Protein AF-A0A941NUE2-F1 (afdb_monomer_lite)

Radius of gyration: 28.09 Å; chains: 1; bounding box: 66×78×72 Å

Foldseek 3Di:
DDDLAPPDPVVLVLADDDPQAGAQQPFAWDDDDPFWTWTWDPDVVIKIKTWGDCVQHQDPVSVVVVVVVVVVLVVLVCVLQNPVQEWRKDWDWGWHDHVSPDTDTTIIIMTGDDCQVVAPFKWALAFAQLLQQLVLLVVCVVLLLVLQCAQFAPDPDADDPVSLCSSGVVCPVVLVCCVPPVLSLVQLVSVLVSLLVSCVVPQDDWHRHDGQQKMWGDDPNGIHIHHYRGDDDDGNVVLQVLLVVCLVPVCSCVPDPVSVVSLRGVSRSSSSSRSSCSSSVHHRSDHPRHHDSSSSVRSSCSSVVDQLLSSLLSCLVVLVLVSNVVSVVVCLVPDPDLPLVSLLSNLVSVLVNCLVVLPDDLVSLLVSLVSLLPVPRDDDLVCLVVSLVSLLSSVVSSVVVHDDDPVSVVSSVVSNVVSPNDPVPPPPVSVVVVVVSVVSDDDDDDDDDDDDDDDDDDDDDPDDPDDDDDDDDDDDDDDDDDDDD

Structure (mmCIF, N/CA/C/O backbone):
data_AF-A0A941NUE2-F1
#
_entry.id   AF-A0A941NUE2-F1
#
loop_
_atom_site.group_PDB
_atom_site.id
_atom_site.type_symbol
_atom_site.label_atom_id
_atom_site.label_alt_id
_atom_site.label_comp_id
_atom_site.label_asym_id
_atom_site.label_entity_id
_atom_site.label_seq_id
_atom_site.pdbx_PDB_ins_code
_atom_site.Cartn_x
_atom_site.Cartn_y
_atom_site.Cartn_z
_atom_site.occupancy
_atom_site.B_iso_or_equiv
_atom_site.auth_seq_id
_atom_site.auth_comp_id
_atom_site.auth_asym_id
_atom_site.auth_atom_id
_atom_site.pdbx_PDB_model_num
ATOM 1 N N . MET A 1 1 ? 5.881 10.421 31.418 1.00 35.59 1 MET A N 1
ATOM 2 C CA . MET A 1 1 ? 6.259 11.030 30.126 1.00 35.59 1 MET A CA 1
ATOM 3 C C . MET A 1 1 ? 7.684 10.603 29.822 1.00 35.59 1 MET A C 1
ATOM 5 O O . MET A 1 1 ? 8.606 11.148 30.416 1.00 35.59 1 MET A O 1
ATOM 9 N N . LEU A 1 2 ? 7.869 9.557 29.016 1.00 34.62 2 LEU A N 1
ATOM 10 C CA . LEU A 1 2 ? 9.204 9.147 28.581 1.00 34.62 2 LEU A CA 1
ATOM 11 C C . LEU A 1 2 ? 9.687 10.124 27.504 1.00 34.62 2 LEU A C 1
ATOM 13 O O . LEU A 1 2 ? 8.957 10.441 26.571 1.00 34.62 2 LEU A O 1
ATOM 17 N N . ASN A 1 3 ? 10.906 10.630 27.674 1.00 37.75 3 ASN A N 1
ATOM 18 C CA . ASN A 1 3 ? 11.574 11.498 26.712 1.00 37.75 3 ASN A CA 1
ATOM 19 C C . ASN A 1 3 ? 11.907 10.641 25.467 1.00 37.75 3 ASN A C 1
ATOM 21 O O . ASN A 1 3 ? 12.662 9.676 25.616 1.00 37.75 3 ASN A O 1
ATOM 25 N N . PRO A 1 4 ? 11.383 10.929 24.259 1.00 42.62 4 PRO A N 1
ATOM 26 C CA . PRO A 1 4 ? 11.563 10.086 23.063 1.00 42.62 4 PRO A CA 1
ATOM 27 C C . PRO A 1 4 ? 13.004 10.074 22.501 1.00 42.62 4 PRO A C 1
ATOM 29 O O . PRO A 1 4 ? 13.254 9.608 21.393 1.00 42.62 4 PRO A O 1
ATOM 32 N N . THR A 1 5 ? 13.979 10.575 23.258 1.00 44.88 5 THR A N 1
ATOM 33 C CA . THR A 1 5 ? 15.344 10.876 22.818 1.00 44.88 5 THR A CA 1
ATOM 34 C C . THR A 1 5 ? 16.387 9.784 23.085 1.00 44.88 5 THR A C 1
ATOM 36 O O . THR A 1 5 ? 17.513 9.935 22.621 1.00 44.88 5 THR A O 1
ATOM 39 N N . PHE A 1 6 ? 16.067 8.675 23.766 1.00 43.78 6 PHE A N 1
ATOM 40 C CA . PHE A 1 6 ? 17.102 7.739 24.263 1.00 43.78 6 PHE A CA 1
ATOM 41 C C . PHE A 1 6 ? 17.273 6.393 23.532 1.00 43.78 6 PHE A C 1
ATOM 43 O O . PHE A 1 6 ? 18.125 5.604 23.926 1.00 43.78 6 PHE A O 1
ATOM 50 N N . LEU A 1 7 ? 16.563 6.137 22.432 1.00 52.47 7 LEU A N 1
ATOM 51 C CA . LEU A 1 7 ? 16.761 4.940 21.590 1.00 52.47 7 LEU A CA 1
ATOM 52 C C . LEU A 1 7 ? 17.632 5.067 20.306 1.00 52.47 7 LEU A C 1
ATOM 54 O O . LEU A 1 7 ? 17.908 4.020 19.719 1.00 52.47 7 LEU A O 1
ATOM 58 N N . PRO A 1 8 ? 18.148 6.240 19.857 1.00 62.34 8 PRO A N 1
ATOM 59 C CA . PRO A 1 8 ? 18.905 6.295 18.596 1.00 62.34 8 PRO A CA 1
ATOM 60 C C . PRO A 1 8 ? 20.270 5.586 18.620 1.00 62.34 8 PRO A C 1
ATOM 62 O O . PRO A 1 8 ? 20.649 4.955 17.639 1.00 62.34 8 PRO A O 1
ATOM 65 N N . LEU A 1 9 ? 21.039 5.692 19.711 1.00 65.06 9 LEU A N 1
ATOM 66 C CA . LEU A 1 9 ? 22.467 5.332 19.695 1.00 65.06 9 LEU A CA 1
ATOM 67 C C . LEU A 1 9 ? 22.719 3.825 19.555 1.00 65.06 9 LEU A C 1
ATOM 69 O O . LEU A 1 9 ? 23.600 3.433 18.793 1.00 65.06 9 LEU A O 1
ATOM 73 N N . GLU A 1 10 ? 21.950 2.980 20.243 1.00 77.81 10 GLU A N 1
ATOM 74 C CA . GLU A 1 10 ? 22.147 1.523 20.175 1.00 77.81 10 GLU A CA 1
ATOM 75 C C . GLU A 1 10 ? 21.705 0.930 18.832 1.00 77.81 10 GLU A C 1
ATOM 77 O O . GLU A 1 10 ? 22.320 -0.023 18.356 1.00 77.81 10 GLU A O 1
ATOM 82 N N . LEU A 1 11 ? 20.696 1.516 18.178 1.00 82.75 11 LEU A N 1
ATOM 83 C CA . LEU A 1 11 ? 20.297 1.113 16.826 1.00 82.75 11 LEU A CA 1
ATOM 84 C C . LEU A 1 11 ? 21.308 1.591 15.778 1.00 82.75 11 LEU A C 1
ATOM 86 O O . LEU A 1 11 ? 21.649 0.837 14.872 1.00 82.75 11 LEU A O 1
ATOM 90 N N . ILE A 1 12 ? 21.847 2.809 15.918 1.00 84.19 12 ILE A N 1
ATOM 91 C CA . ILE A 1 12 ? 22.878 3.329 15.004 1.00 84.19 12 ILE A CA 1
ATOM 92 C C . ILE A 1 12 ? 24.138 2.458 15.035 1.00 84.19 12 ILE A C 1
ATOM 94 O O . ILE A 1 12 ? 24.712 2.191 13.983 1.00 84.19 12 ILE A O 1
ATOM 98 N N . LYS A 1 13 ? 24.547 1.958 16.209 1.00 85.19 13 LYS A N 1
ATOM 99 C CA . LYS A 1 13 ? 25.702 1.047 16.340 1.00 85.19 13 LYS A CA 1
ATOM 100 C C . LYS A 1 13 ? 25.547 -0.262 15.558 1.00 85.19 13 LYS A C 1
ATOM 102 O O . LYS A 1 13 ? 26.549 -0.896 15.251 1.00 85.19 13 LYS A O 1
ATOM 107 N N . GLN A 1 14 ? 24.316 -0.667 15.248 1.00 87.25 14 GLN A N 1
ATOM 108 C CA . GLN A 1 14 ? 24.020 -1.883 14.486 1.00 87.25 14 GLN A CA 1
ATOM 109 C C . GLN A 1 14 ? 24.028 -1.653 12.966 1.00 87.25 14 GLN A C 1
ATOM 111 O O . GLN A 1 14 ? 23.898 -2.612 12.201 1.00 87.25 14 GLN A O 1
ATOM 116 N N . LEU A 1 15 ? 24.155 -0.401 12.514 1.00 89.94 15 LEU A N 1
ATOM 117 C CA . LEU A 1 15 ? 24.161 -0.049 11.099 1.00 89.94 15 LEU A CA 1
ATOM 118 C C . LEU A 1 15 ? 25.554 -0.213 10.478 1.00 89.94 15 LEU A C 1
ATOM 120 O O . LEU A 1 15 ? 26.565 -0.011 11.152 1.00 89.94 15 LEU A O 1
ATOM 124 N N . PRO A 1 16 ? 25.635 -0.535 9.176 1.00 90.50 16 PRO A N 1
ATOM 125 C CA . PRO A 1 16 ? 26.904 -0.576 8.469 1.00 90.50 16 PRO A CA 1
ATOM 126 C C . PRO A 1 16 ? 27.456 0.847 8.326 1.00 90.50 16 PRO A C 1
ATOM 128 O O . PRO A 1 16 ? 27.002 1.616 7.480 1.00 90.50 16 PRO A O 1
ATOM 131 N N . LEU A 1 17 ? 28.438 1.201 9.156 1.00 91.44 17 LEU A N 1
ATOM 132 C CA . LEU A 1 17 ? 29.090 2.507 9.105 1.00 91.44 17 LEU A CA 1
ATOM 133 C C . LEU A 1 17 ? 30.371 2.454 8.261 1.00 91.44 17 LEU A C 1
ATOM 135 O O . LEU A 1 17 ? 31.221 1.586 8.452 1.00 91.44 17 LEU A O 1
ATOM 139 N N . VAL A 1 18 ? 30.539 3.422 7.362 1.00 89.06 18 VAL A N 1
ATOM 140 C CA . VAL A 1 18 ? 31.784 3.682 6.626 1.00 89.06 18 VAL A CA 1
ATOM 141 C C . VAL A 1 18 ? 32.160 5.139 6.865 1.00 89.06 18 VAL A C 1
ATOM 143 O O . VAL A 1 18 ? 31.372 6.040 6.590 1.00 89.06 18 VAL A O 1
ATOM 146 N N . ASN A 1 19 ? 33.345 5.382 7.435 1.00 87.94 19 ASN A N 1
ATOM 147 C CA . ASN A 1 19 ? 33.814 6.727 7.805 1.00 87.94 19 ASN A CA 1
ATOM 148 C C . ASN A 1 19 ? 32.818 7.514 8.689 1.00 87.94 19 ASN A C 1
ATOM 150 O O . ASN A 1 19 ? 32.693 8.733 8.577 1.00 87.94 19 ASN A O 1
ATOM 154 N N . GLY A 1 20 ? 32.080 6.812 9.557 1.00 87.31 20 GLY A N 1
ATOM 155 C CA . GLY A 1 20 ? 31.075 7.408 10.445 1.00 87.31 20 GLY A CA 1
ATOM 156 C C . GLY A 1 20 ? 29.746 7.784 9.776 1.00 87.31 20 GLY A C 1
ATOM 157 O O . GLY A 1 20 ? 28.904 8.391 10.433 1.00 87.31 20 GLY A O 1
ATOM 158 N N . ALA A 1 21 ? 29.543 7.435 8.501 1.00 90.94 21 ALA A N 1
ATOM 159 C CA . ALA A 1 21 ? 28.266 7.554 7.799 1.00 90.94 21 ALA A CA 1
ATOM 160 C C . ALA A 1 21 ? 27.599 6.182 7.636 1.00 90.94 21 ALA A C 1
ATOM 162 O O . ALA A 1 21 ? 28.289 5.187 7.424 1.00 90.94 21 ALA A O 1
ATOM 163 N N . ILE A 1 22 ? 26.266 6.130 7.679 1.00 91.75 22 ILE A N 1
ATOM 164 C CA . ILE A 1 22 ? 25.500 4.930 7.325 1.00 91.75 22 ILE A CA 1
ATOM 165 C C . ILE A 1 22 ? 25.687 4.662 5.829 1.00 91.75 22 ILE A C 1
ATOM 167 O O . ILE A 1 22 ? 25.386 5.517 4.993 1.00 91.75 22 ILE A O 1
ATOM 171 N N . ASP A 1 23 ? 26.171 3.476 5.485 1.00 91.12 23 ASP A N 1
ATOM 172 C CA . ASP A 1 23 ? 26.327 3.026 4.106 1.00 91.12 23 ASP A CA 1
ATOM 173 C C . ASP A 1 23 ? 25.047 2.327 3.634 1.00 91.12 23 ASP A C 1
ATOM 175 O O . ASP A 1 23 ? 24.825 1.140 3.879 1.00 91.12 23 ASP A O 1
ATOM 179 N N . LEU A 1 24 ? 24.187 3.089 2.955 1.00 90.06 24 LEU A N 1
ATOM 180 C CA . LEU A 1 24 ? 22.873 2.643 2.490 1.00 90.06 24 LEU A CA 1
ATOM 181 C C . LEU A 1 24 ? 22.968 1.525 1.442 1.00 90.06 24 LEU A C 1
ATOM 183 O O . LEU A 1 24 ? 22.028 0.750 1.299 1.00 90.06 24 LEU A O 1
ATOM 187 N N . SER A 1 25 ? 24.109 1.396 0.753 1.00 85.12 25 SER A N 1
ATOM 188 C CA . SER A 1 25 ? 24.343 0.332 -0.238 1.00 85.12 25 SER A CA 1
ATOM 189 C C . SER A 1 25 ? 24.414 -1.072 0.370 1.00 85.12 25 SER A C 1
ATOM 191 O O . SER A 1 25 ? 24.265 -2.066 -0.337 1.00 85.12 25 SER A O 1
ATOM 193 N N . LYS A 1 26 ? 24.641 -1.154 1.685 1.00 87.94 26 LYS A N 1
ATOM 194 C CA . LYS A 1 26 ? 24.738 -2.407 2.443 1.00 87.94 26 LYS A CA 1
ATOM 195 C C . LYS A 1 26 ? 23.427 -2.802 3.117 1.00 87.94 26 LYS A C 1
ATOM 197 O O . LYS A 1 26 ? 23.386 -3.815 3.810 1.00 87.94 26 LYS A O 1
ATOM 202 N N . LEU A 1 27 ? 22.380 -1.997 2.962 1.00 88.88 27 LEU A N 1
ATOM 203 C CA . LEU A 1 27 ? 21.058 -2.272 3.509 1.00 88.88 27 LEU A CA 1
ATOM 204 C C . LEU A 1 27 ? 20.132 -2.797 2.414 1.00 88.88 27 LEU A C 1
ATOM 206 O O . LEU A 1 27 ? 20.310 -2.481 1.241 1.00 88.88 27 LEU A O 1
ATOM 210 N N . MET A 1 28 ? 19.115 -3.569 2.797 1.00 84.62 28 MET A N 1
ATOM 211 C CA . MET A 1 28 ? 18.115 -4.048 1.847 1.00 84.62 28 MET A CA 1
ATOM 212 C C . MET A 1 28 ? 17.142 -2.906 1.524 1.00 84.62 28 MET A C 1
ATOM 214 O O . MET A 1 28 ? 16.400 -2.489 2.419 1.00 84.62 28 MET A O 1
ATOM 218 N N . PRO A 1 29 ? 17.103 -2.378 0.290 1.00 81.50 29 PRO A N 1
ATOM 219 C CA . PRO A 1 29 ? 16.127 -1.360 -0.061 1.00 81.50 29 PRO A CA 1
ATOM 220 C C . PRO A 1 29 ? 14.721 -1.970 -0.061 1.00 81.50 29 PRO A C 1
ATOM 222 O O . PRO A 1 29 ? 14.491 -3.059 -0.584 1.00 81.50 29 PRO A O 1
ATOM 225 N N . LEU A 1 30 ? 13.767 -1.252 0.522 1.00 77.06 30 LEU A N 1
ATOM 226 C CA . LEU A 1 30 ? 12.339 -1.508 0.362 1.00 77.06 30 LEU A CA 1
ATOM 227 C C . LEU A 1 30 ? 11.750 -0.473 -0.598 1.00 77.06 30 LEU A C 1
ATOM 229 O O . LEU A 1 30 ? 12.357 0.566 -0.871 1.00 77.06 30 LEU A O 1
ATOM 233 N N . GLN A 1 31 ? 10.540 -0.728 -1.100 1.00 64.19 31 GLN A N 1
ATOM 234 C CA . GLN A 1 31 ? 9.830 0.251 -1.917 1.00 64.19 31 GLN A CA 1
ATOM 235 C C . GLN A 1 31 ? 9.613 1.538 -1.101 1.00 64.19 31 GLN A C 1
ATOM 237 O O . GLN A 1 31 ? 8.831 1.579 -0.151 1.00 64.19 31 GLN A O 1
ATOM 242 N N . GLY A 1 32 ? 10.367 2.585 -1.439 1.00 59.41 32 GLY A N 1
ATOM 243 C CA . GLY A 1 32 ? 10.272 3.893 -0.797 1.00 59.41 32 GLY A CA 1
ATOM 244 C C . GLY A 1 32 ? 9.057 4.684 -1.283 1.00 59.41 32 GLY A C 1
ATOM 245 O O . GLY A 1 32 ? 8.597 4.514 -2.411 1.00 59.41 32 GLY A O 1
ATOM 246 N N . GLY A 1 33 ? 8.555 5.582 -0.435 1.00 63.81 33 GLY A N 1
ATOM 247 C CA . GLY A 1 33 ? 7.505 6.534 -0.805 1.00 63.81 33 GLY A CA 1
ATOM 248 C C . GLY A 1 33 ? 8.067 7.828 -1.404 1.00 63.81 33 GLY A C 1
ATOM 249 O O . GLY A 1 33 ? 9.279 8.010 -1.522 1.00 63.81 33 GLY A O 1
ATOM 250 N N . GLY A 1 34 ? 7.186 8.783 -1.715 1.00 65.19 34 GLY A N 1
ATOM 251 C CA . GLY A 1 34 ? 7.588 10.109 -2.213 1.00 65.19 34 GLY A CA 1
ATOM 252 C C . GLY A 1 34 ? 8.450 10.918 -1.232 1.00 65.19 34 GLY A C 1
ATOM 253 O O . GLY A 1 34 ? 9.195 11.797 -1.654 1.00 65.19 34 GLY A O 1
ATOM 254 N N . THR A 1 35 ? 8.396 10.593 0.064 1.00 72.56 35 THR A N 1
ATOM 255 C CA . THR A 1 35 ? 9.023 11.368 1.147 1.00 72.56 35 THR A CA 1
ATOM 256 C C . THR A 1 35 ? 10.274 10.724 1.752 1.00 72.56 35 THR A C 1
ATOM 258 O O . THR A 1 35 ? 11.095 11.424 2.342 1.00 72.56 35 THR A O 1
ATOM 261 N N . HIS A 1 36 ? 10.454 9.409 1.599 1.00 84.06 36 HIS A N 1
ATOM 262 C CA . HIS A 1 36 ? 11.543 8.668 2.241 1.00 84.06 36 HIS A CA 1
ATOM 263 C C . HIS A 1 36 ? 12.109 7.591 1.318 1.00 84.06 36 HIS A C 1
ATOM 265 O O . HIS A 1 36 ? 11.370 6.938 0.580 1.00 84.06 36 HIS A O 1
ATOM 271 N N . GLU A 1 37 ? 13.412 7.357 1.424 1.00 84.88 37 GLU A N 1
ATOM 272 C CA . GLU A 1 37 ? 14.016 6.078 1.051 1.00 84.88 37 GLU A CA 1
ATOM 273 C C . GLU A 1 37 ? 13.924 5.147 2.261 1.00 84.88 37 GLU A C 1
ATOM 275 O O . GLU A 1 37 ? 14.244 5.559 3.378 1.00 84.88 37 GLU A O 1
ATOM 280 N N . ILE A 1 38 ? 13.436 3.924 2.066 1.00 87.00 38 ILE A N 1
ATOM 281 C CA . ILE A 1 38 ? 13.198 2.976 3.157 1.00 87.00 38 ILE A CA 1
ATOM 282 C C . ILE A 1 38 ? 14.126 1.791 2.956 1.00 87.00 38 ILE A C 1
ATOM 284 O O . ILE A 1 38 ? 14.147 1.193 1.886 1.00 87.00 38 ILE A O 1
ATOM 288 N N . TYR A 1 39 ? 14.855 1.444 4.004 1.00 88.56 39 TYR A N 1
ATOM 289 C CA . TYR A 1 39 ? 15.762 0.316 4.030 1.00 88.56 39 TYR A CA 1
ATOM 290 C C . TYR A 1 39 ? 15.410 -0.583 5.207 1.00 88.56 39 TYR A C 1
ATOM 292 O O . TYR A 1 39 ? 15.065 -0.105 6.291 1.00 88.56 39 TYR A O 1
ATOM 300 N N . ARG A 1 40 ? 15.510 -1.890 4.996 1.00 85.94 40 ARG A N 1
ATOM 301 C CA . ARG A 1 40 ? 15.400 -2.896 6.041 1.00 85.94 40 ARG A CA 1
ATOM 302 C C . ARG A 1 40 ? 16.790 -3.329 6.477 1.00 85.94 40 ARG A C 1
ATOM 304 O O . ARG A 1 40 ? 17.667 -3.587 5.652 1.00 85.94 40 ARG A O 1
ATOM 311 N N . VAL A 1 41 ? 16.968 -3.415 7.789 1.00 87.19 41 VAL A N 1
ATOM 312 C CA . VAL A 1 41 ? 18.162 -3.974 8.413 1.00 87.19 41 VAL A CA 1
ATOM 313 C C . VAL A 1 41 ? 17.806 -5.355 8.942 1.00 87.19 41 VAL A C 1
ATOM 315 O O . VAL A 1 41 ? 16.932 -5.492 9.802 1.00 87.19 41 VAL A O 1
ATOM 318 N N . GLU A 1 42 ? 18.459 -6.382 8.403 1.00 80.00 42 GLU A N 1
ATOM 319 C CA . GLU A 1 42 ? 18.260 -7.776 8.808 1.00 80.00 42 GLU A CA 1
ATOM 320 C C . GLU A 1 42 ? 19.032 -8.068 10.106 1.00 80.00 42 GLU A C 1
ATOM 322 O O . GLU A 1 42 ? 20.087 -8.698 10.102 1.00 80.00 42 GLU A O 1
ATOM 327 N N . HIS A 1 43 ? 18.502 -7.571 11.224 1.00 76.56 43 HIS A N 1
ATOM 328 C CA . HIS A 1 43 ? 18.883 -7.960 12.588 1.00 76.56 43 HIS A CA 1
ATOM 329 C C . HIS A 1 43 ? 17.757 -8.765 13.249 1.00 76.56 43 HIS A C 1
ATOM 331 O O . HIS A 1 43 ? 16.698 -8.979 12.657 1.00 76.56 43 HIS A O 1
ATOM 337 N N . THR A 1 44 ? 17.979 -9.244 14.475 1.00 72.75 44 THR A N 1
ATOM 338 C CA . THR A 1 44 ? 16.939 -9.904 15.281 1.00 72.75 44 THR A CA 1
ATOM 339 C C . THR A 1 44 ? 16.697 -9.116 16.577 1.00 72.75 44 THR A C 1
ATOM 341 O O . THR A 1 44 ? 17.533 -9.193 17.477 1.00 72.75 44 THR A O 1
ATOM 344 N N . PRO A 1 45 ? 15.574 -8.382 16.703 1.00 74.00 45 PRO A N 1
ATOM 345 C CA . PRO A 1 45 ? 14.546 -8.169 15.683 1.00 74.00 45 PRO A CA 1
ATOM 346 C C . PRO A 1 45 ? 15.012 -7.200 14.573 1.00 74.00 45 PRO A C 1
ATOM 348 O O . PRO A 1 45 ? 15.935 -6.410 14.787 1.00 74.00 45 PRO A O 1
ATOM 351 N N . PRO A 1 46 ? 14.394 -7.249 13.379 1.00 83.12 46 PRO A N 1
ATOM 352 C CA . PRO A 1 46 ? 14.736 -6.360 12.282 1.00 83.12 46 PRO A CA 1
ATOM 353 C C . PRO A 1 46 ? 14.292 -4.939 12.617 1.00 83.12 46 PRO A C 1
ATOM 355 O O . PRO A 1 46 ? 13.462 -4.704 13.495 1.00 83.12 46 PRO A O 1
ATOM 358 N N . PHE A 1 47 ? 14.818 -3.966 11.890 1.00 86.44 47 PHE A N 1
ATOM 359 C CA . PHE A 1 47 ? 14.342 -2.595 12.001 1.00 86.44 47 PHE A CA 1
ATOM 360 C C . PHE A 1 47 ? 14.439 -1.869 10.667 1.00 86.44 47 PHE A C 1
ATOM 362 O O . PHE A 1 47 ? 15.147 -2.298 9.753 1.00 86.44 47 PHE A O 1
ATOM 369 N N . LEU A 1 48 ? 13.688 -0.777 10.542 1.00 87.88 48 LEU A N 1
ATOM 370 C CA . LEU A 1 48 ? 13.712 0.066 9.356 1.00 87.88 48 LEU A CA 1
ATOM 371 C C . LEU A 1 48 ? 14.586 1.292 9.576 1.00 87.88 48 LEU A C 1
ATOM 373 O O . LEU A 1 48 ? 14.514 1.945 10.619 1.00 87.88 48 LEU A O 1
ATOM 377 N N . VAL A 1 49 ? 15.333 1.637 8.534 1.00 89.69 49 VAL A N 1
ATOM 378 C CA . VAL A 1 49 ? 16.001 2.924 8.367 1.00 89.69 49 VAL A CA 1
ATOM 379 C C . VAL A 1 49 ? 15.252 3.682 7.286 1.00 89.69 49 VAL A C 1
ATOM 381 O O . VAL A 1 49 ? 15.170 3.240 6.142 1.00 89.69 49 VAL A O 1
ATOM 384 N N . LYS A 1 50 ? 14.697 4.836 7.637 1.00 89.62 50 LYS A N 1
ATOM 385 C CA . LYS A 1 50 ? 14.014 5.723 6.701 1.00 89.62 50 LYS A CA 1
ATOM 386 C C . LYS A 1 50 ? 14.810 7.001 6.564 1.00 89.62 50 LYS A C 1
ATOM 388 O O . LYS A 1 50 ? 14.903 7.786 7.505 1.00 89.62 50 LYS A O 1
ATOM 393 N N . VAL A 1 51 ? 15.366 7.220 5.386 1.00 88.38 51 VAL A N 1
ATOM 394 C CA . VAL A 1 51 ? 16.110 8.436 5.076 1.00 88.38 51 VAL A CA 1
ATOM 395 C C . VAL A 1 51 ? 15.132 9.433 4.474 1.00 88.38 51 VAL A C 1
ATOM 397 O O . VAL A 1 51 ? 14.575 9.198 3.400 1.00 88.38 51 VAL A O 1
ATOM 400 N N . VAL A 1 52 ? 14.886 10.534 5.185 1.00 84.25 52 VAL A N 1
ATOM 401 C CA . VAL A 1 52 ? 14.037 11.628 4.702 1.00 84.25 52 VAL A CA 1
ATOM 402 C C . VAL A 1 52 ? 14.695 12.239 3.467 1.00 84.25 52 VAL A C 1
ATOM 404 O O . VAL A 1 52 ? 15.883 12.572 3.478 1.00 84.25 52 VAL A O 1
ATOM 407 N N . ARG A 1 53 ? 13.937 12.383 2.376 1.00 78.44 53 ARG A N 1
ATOM 408 C CA . ARG A 1 53 ? 14.477 12.952 1.137 1.00 78.44 53 ARG A CA 1
ATOM 409 C C . ARG A 1 53 ? 14.857 14.419 1.330 1.00 78.44 53 ARG A C 1
ATOM 411 O O . ARG A 1 53 ? 14.162 15.180 1.997 1.00 78.44 53 ARG A O 1
ATOM 418 N N . ARG A 1 54 ? 15.936 14.839 0.659 1.00 63.91 54 ARG A N 1
ATOM 419 C CA . ARG A 1 54 ? 16.521 16.188 0.777 1.00 63.91 54 ARG A CA 1
ATOM 420 C C . ARG A 1 54 ? 15.528 17.324 0.498 1.00 63.91 54 ARG A C 1
ATOM 422 O O . ARG A 1 54 ? 15.688 18.397 1.064 1.00 63.91 54 ARG A O 1
ATOM 429 N N . SER A 1 55 ? 14.507 17.088 -0.328 1.00 57.38 55 SER A N 1
ATOM 430 C CA . SER A 1 55 ? 13.437 18.052 -0.630 1.00 57.38 55 SER A CA 1
ATOM 431 C C . SER A 1 55 ? 12.591 18.451 0.585 1.00 57.38 55 SER A C 1
ATOM 433 O O . SER A 1 55 ? 11.952 19.495 0.549 1.00 57.38 55 SER A O 1
ATOM 435 N N . ILE A 1 56 ? 12.593 17.649 1.652 1.00 60.09 56 ILE A N 1
ATOM 436 C CA . ILE A 1 56 ? 11.891 17.936 2.913 1.00 60.09 56 ILE A CA 1
ATOM 437 C C . ILE A 1 56 ? 12.810 18.696 3.887 1.00 60.09 56 ILE A C 1
ATOM 439 O O . ILE A 1 56 ? 12.336 19.423 4.755 1.00 60.09 56 ILE A O 1
ATOM 443 N N . GLY A 1 57 ? 14.128 18.570 3.715 1.00 66.06 57 GLY A N 1
ATOM 444 C CA . GLY A 1 57 ? 15.151 19.234 4.518 1.00 66.06 57 GLY A CA 1
ATOM 445 C C . GLY A 1 57 ? 16.120 18.256 5.182 1.00 66.06 57 GLY A C 1
ATOM 446 O O . GLY A 1 57 ? 15.839 17.071 5.352 1.00 66.06 57 GLY A O 1
ATOM 447 N N . ASN A 1 58 ? 17.295 18.764 5.545 1.00 76.81 58 ASN A N 1
ATOM 448 C CA . ASN A 1 58 ? 18.349 18.011 6.229 1.00 76.81 58 ASN A CA 1
ATOM 449 C C . ASN A 1 58 ? 19.087 18.840 7.299 1.00 76.81 58 ASN A C 1
ATOM 451 O O . ASN A 1 58 ? 20.210 18.512 7.670 1.00 76.81 58 ASN A O 1
ATOM 455 N N . SER A 1 59 ? 18.464 19.922 7.775 1.00 81.12 59 SER A N 1
ATOM 456 C CA . SER A 1 59 ? 19.010 20.811 8.804 1.00 81.12 59 SER A CA 1
ATOM 457 C C . SER A 1 59 ? 18.465 20.480 10.195 1.00 81.12 59 SER A C 1
ATOM 459 O O . SER A 1 59 ? 17.426 19.831 10.334 1.00 81.12 59 SER A O 1
ATOM 461 N N . GLN A 1 60 ? 19.141 20.980 11.233 1.00 81.31 60 GLN A N 1
ATOM 462 C CA . GLN A 1 60 ? 18.677 20.860 12.617 1.00 81.31 60 GLN A CA 1
ATOM 463 C C . GLN A 1 60 ? 17.294 21.497 12.814 1.00 81.31 60 GLN A C 1
ATOM 465 O O . GLN A 1 60 ? 16.457 20.914 13.496 1.00 81.31 60 GLN A O 1
ATOM 470 N N . ASP A 1 61 ? 17.019 22.631 12.169 1.00 84.75 61 ASP A N 1
ATOM 471 C CA . ASP A 1 61 ? 15.708 23.289 12.241 1.00 84.75 61 ASP A CA 1
ATOM 472 C C . ASP A 1 61 ? 14.604 22.423 11.619 1.00 84.75 61 ASP A C 1
ATOM 474 O O . ASP A 1 61 ? 13.534 22.258 12.207 1.00 84.75 61 ASP A O 1
ATOM 478 N N . ALA A 1 62 ? 14.883 21.793 10.470 1.00 81.00 62 ALA A N 1
ATOM 479 C CA . ALA A 1 62 ? 13.964 20.840 9.849 1.00 81.00 62 ALA A CA 1
ATOM 480 C C . ALA A 1 62 ? 13.747 19.604 10.742 1.00 81.00 62 ALA A C 1
ATOM 482 O O . ALA A 1 62 ? 12.618 19.128 10.886 1.00 81.00 62 ALA A O 1
ATOM 483 N N . LEU A 1 63 ? 14.798 19.105 11.406 1.00 82.06 63 LEU A N 1
ATOM 484 C CA . LEU A 1 63 ? 14.666 18.030 12.391 1.00 82.06 63 LEU A CA 1
ATOM 485 C C . LEU A 1 63 ? 13.767 18.456 13.559 1.00 82.06 63 LEU A C 1
ATOM 487 O O . LEU A 1 63 ? 12.868 17.706 13.918 1.00 82.06 63 LEU A O 1
ATOM 491 N N . GLN A 1 64 ? 13.962 19.642 14.138 1.00 83.31 64 GLN A N 1
ATOM 492 C CA . GLN A 1 64 ? 13.146 20.105 15.267 1.00 83.31 64 GLN A CA 1
ATOM 493 C C . GLN A 1 64 ? 11.676 20.290 14.878 1.00 83.31 64 GLN A C 1
ATOM 495 O O . GLN A 1 64 ? 10.787 19.838 15.601 1.00 83.31 64 GLN A O 1
ATOM 500 N N . ALA A 1 65 ? 11.408 20.886 13.713 1.00 82.25 65 ALA A N 1
ATOM 501 C CA . ALA A 1 65 ? 10.048 21.043 13.204 1.00 82.25 65 ALA A CA 1
ATOM 502 C C . ALA A 1 65 ? 9.363 19.683 12.989 1.00 82.25 65 ALA A C 1
ATOM 504 O O . ALA A 1 65 ? 8.231 19.475 13.428 1.00 82.25 65 ALA A O 1
ATOM 505 N N . THR A 1 66 ? 10.068 18.735 12.366 1.00 78.50 66 THR A N 1
ATOM 506 C CA . THR A 1 66 ? 9.525 17.395 12.112 1.00 78.50 66 THR A CA 1
ATOM 507 C C . THR A 1 66 ? 9.382 16.564 13.384 1.00 78.50 66 THR A C 1
ATOM 509 O O . THR A 1 66 ? 8.412 15.824 13.494 1.00 78.50 66 THR A O 1
ATOM 512 N N . LEU A 1 67 ? 10.293 16.687 14.356 1.00 81.00 67 LEU A N 1
ATOM 513 C CA . LEU A 1 67 ? 10.194 16.017 15.655 1.00 81.00 67 LEU A CA 1
ATOM 514 C C . LEU A 1 67 ? 9.011 16.526 16.468 1.00 81.00 67 LEU A C 1
ATOM 516 O O . LEU A 1 67 ? 8.338 15.716 17.099 1.00 81.00 67 LEU A O 1
ATOM 520 N N . LYS A 1 68 ? 8.741 17.835 16.450 1.00 82.88 68 LYS A N 1
ATOM 521 C CA . LYS A 1 68 ? 7.586 18.410 17.144 1.00 82.88 68 LYS A CA 1
ATOM 522 C C . LYS A 1 68 ? 6.277 17.847 16.586 1.00 82.88 68 LYS A C 1
ATOM 524 O O . LYS A 1 68 ? 5.506 17.268 17.342 1.00 82.88 68 LYS A O 1
ATOM 529 N N . ASP A 1 69 ? 6.083 17.931 15.267 1.00 81.94 69 ASP A N 1
ATOM 530 C CA . ASP A 1 69 ? 4.902 17.367 14.592 1.00 81.94 69 ASP A CA 1
ATOM 531 C C . ASP A 1 69 ? 4.756 15.862 14.871 1.00 81.94 69 ASP A C 1
ATOM 533 O O . ASP A 1 69 ? 3.677 15.380 15.210 1.00 81.94 69 ASP A O 1
ATOM 537 N N . LEU A 1 70 ? 5.860 15.114 14.795 1.00 81.12 70 LEU A N 1
ATOM 538 C CA . LEU A 1 70 ? 5.858 13.678 15.053 1.00 81.12 70 LEU A CA 1
ATOM 539 C C . LEU A 1 70 ? 5.498 13.352 16.506 1.00 81.12 70 LEU A C 1
ATOM 541 O O . LEU A 1 70 ? 4.698 12.453 16.747 1.00 81.12 70 LEU A O 1
ATOM 545 N N . THR A 1 71 ? 6.072 14.079 17.464 1.00 83.69 71 THR A N 1
ATOM 546 C CA . THR A 1 71 ? 5.832 13.868 18.898 1.00 83.69 71 THR A CA 1
ATOM 547 C C . THR A 1 71 ? 4.361 14.082 19.226 1.00 83.69 71 THR A C 1
ATOM 549 O O . THR A 1 71 ? 3.762 13.229 19.876 1.00 83.69 71 THR A O 1
ATOM 552 N N . ASP A 1 72 ? 3.759 15.155 18.711 1.00 85.69 72 ASP A N 1
ATOM 553 C CA . ASP A 1 72 ? 2.340 15.449 18.925 1.00 85.69 72 ASP A CA 1
ATOM 554 C C . ASP A 1 72 ? 1.452 14.344 18.318 1.00 85.69 72 ASP A C 1
ATOM 556 O O . ASP A 1 72 ? 0.534 13.834 18.968 1.00 85.69 72 ASP A O 1
ATOM 560 N N . LYS A 1 73 ? 1.767 13.890 17.097 1.00 87.44 73 LYS A N 1
ATOM 561 C CA . LYS A 1 73 ? 1.031 12.812 16.414 1.00 87.44 73 LYS A CA 1
ATOM 562 C C . LYS A 1 73 ? 1.118 11.471 17.141 1.00 87.44 73 LYS A C 1
ATOM 564 O O . LYS A 1 73 ? 0.093 10.821 17.353 1.00 87.44 73 LYS A O 1
ATOM 569 N N . TYR A 1 74 ? 2.316 11.059 17.552 1.00 86.81 74 TYR A N 1
ATOM 570 C CA . TYR A 1 74 ? 2.499 9.808 18.289 1.00 86.81 74 TYR A CA 1
ATOM 571 C C . TYR A 1 74 ? 1.938 9.889 19.709 1.00 86.81 74 TYR A C 1
ATOM 573 O O . TYR A 1 74 ? 1.399 8.894 20.181 1.00 86.81 74 TYR A O 1
ATOM 581 N N . ALA A 1 75 ? 1.963 11.051 20.368 1.00 88.38 75 ALA A N 1
ATOM 582 C CA . ALA A 1 75 ? 1.303 11.225 21.661 1.00 88.38 75 ALA A CA 1
ATOM 583 C C . ALA A 1 75 ? -0.203 10.936 21.560 1.00 88.38 75 ALA A C 1
ATOM 585 O O . ALA A 1 75 ? -0.755 10.209 22.389 1.00 88.38 75 ALA A O 1
ATOM 586 N N . HIS A 1 76 ? -0.863 11.427 20.506 1.00 91.44 76 HIS A N 1
ATOM 587 C CA . HIS A 1 76 ? -2.255 11.073 20.240 1.00 91.44 76 HIS A CA 1
ATOM 588 C C . HIS A 1 76 ? -2.431 9.591 19.906 1.00 91.44 76 HIS A C 1
ATOM 590 O O . HIS A 1 76 ? -3.376 8.977 20.401 1.00 91.44 76 HIS A O 1
ATOM 596 N N . LEU A 1 77 ? -1.540 9.002 19.106 1.00 92.12 77 LEU A N 1
ATOM 597 C CA . LEU A 1 77 ? -1.603 7.580 18.771 1.00 92.12 77 LEU A CA 1
ATOM 598 C C . LEU A 1 77 ? -1.498 6.709 20.036 1.00 92.12 77 LEU A C 1
ATOM 600 O O . LEU A 1 77 ? -2.357 5.864 20.279 1.00 92.12 77 LEU A O 1
ATOM 604 N N . TYR A 1 78 ? -0.514 6.973 20.893 1.00 91.81 78 TYR A N 1
ATOM 605 C CA . TYR A 1 78 ? -0.293 6.247 22.144 1.00 91.81 78 TYR A CA 1
ATOM 606 C C . TYR A 1 78 ? -1.441 6.427 23.132 1.00 91.81 78 TYR A C 1
ATOM 608 O O . TYR A 1 78 ? -1.853 5.452 23.756 1.00 91.81 78 TYR A O 1
ATOM 616 N N . ALA A 1 79 ? -2.014 7.630 23.226 1.00 93.12 79 ALA A N 1
ATOM 617 C CA . ALA A 1 79 ? -3.161 7.886 24.094 1.00 93.12 79 ALA A CA 1
ATOM 618 C C . ALA A 1 79 ? -4.400 7.049 23.723 1.00 93.12 79 ALA A C 1
ATOM 620 O O . ALA A 1 79 ? -5.201 6.737 24.600 1.00 93.12 79 ALA A O 1
ATOM 621 N N . HIS A 1 80 ? -4.567 6.678 22.447 1.00 95.00 80 HIS A N 1
ATOM 622 C CA . HIS A 1 80 ? -5.724 5.900 21.988 1.00 95.00 80 HIS A CA 1
ATOM 623 C C . HIS A 1 80 ? -5.434 4.400 21.871 1.00 95.00 80 HIS A C 1
ATOM 625 O O . HIS A 1 80 ? -6.286 3.577 22.209 1.00 95.00 80 HIS A O 1
ATOM 631 N N . PHE A 1 81 ? -4.248 4.025 21.389 1.00 95.62 81 PHE A N 1
ATOM 632 C CA . PHE A 1 81 ? -3.916 2.626 21.125 1.00 95.62 81 PHE A CA 1
ATOM 633 C C . PHE A 1 81 ? -3.150 1.947 22.262 1.00 95.62 81 PHE A C 1
ATOM 635 O O . PHE A 1 81 ? -3.329 0.740 22.430 1.00 95.62 81 PHE A O 1
ATOM 642 N N . GLY A 1 82 ? -2.385 2.704 23.053 1.00 92.94 82 GLY A N 1
ATOM 643 C CA . GLY A 1 82 ? -1.406 2.210 24.025 1.00 92.94 82 GLY A CA 1
ATOM 644 C C . GLY A 1 82 ? 0.016 2.214 23.453 1.00 92.94 82 GLY A C 1
ATOM 645 O O . GLY A 1 82 ? 0.223 1.873 22.285 1.00 92.94 82 GLY A O 1
ATOM 646 N N . GLU A 1 83 ? 1.004 2.601 24.267 1.00 88.81 83 GLU A N 1
ATOM 647 C CA . GLU A 1 83 ? 2.428 2.599 23.877 1.00 88.81 83 GLU A CA 1
ATOM 648 C C . GLU A 1 83 ? 2.911 1.185 23.516 1.00 88.81 83 GLU A C 1
ATOM 650 O O . GLU A 1 83 ? 3.624 0.994 22.535 1.00 88.81 83 GLU A O 1
ATOM 655 N N . ASP A 1 84 ? 2.452 0.169 24.247 1.00 88.50 84 ASP A N 1
ATOM 656 C CA . ASP A 1 84 ? 2.766 -1.244 24.018 1.00 88.50 84 ASP A CA 1
ATOM 657 C C . ASP A 1 84 ? 2.216 -1.773 22.681 1.00 88.50 84 ASP A C 1
ATOM 659 O O . ASP A 1 84 ? 2.767 -2.714 22.100 1.00 88.50 84 ASP A O 1
ATOM 663 N N . ARG A 1 85 ? 1.157 -1.145 22.157 1.00 91.50 85 ARG A N 1
ATOM 664 C CA . ARG A 1 85 ? 0.533 -1.491 20.874 1.00 91.50 85 ARG A CA 1
ATOM 665 C C . ARG A 1 85 ? 1.159 -0.776 19.688 1.00 91.50 85 ARG A C 1
ATOM 667 O O . ARG A 1 85 ? 0.897 -1.190 18.563 1.00 91.50 85 ARG A O 1
ATOM 674 N N . CYS A 1 86 ? 1.976 0.249 19.895 1.00 90.75 86 CYS A N 1
ATOM 675 C CA . CYS A 1 86 ? 2.524 1.059 18.811 1.00 90.75 86 CYS A CA 1
ATOM 676 C C . CYS A 1 86 ? 4.033 0.837 18.647 1.00 90.75 86 CYS A C 1
ATOM 678 O O . CYS A 1 86 ? 4.735 0.511 19.603 1.00 90.75 86 CYS A O 1
ATOM 680 N N . LEU A 1 87 ? 4.549 0.979 17.427 1.00 85.69 87 LEU A N 1
ATOM 681 C CA . LEU A 1 87 ? 5.989 1.056 17.203 1.00 85.69 87 LEU A CA 1
ATOM 682 C C . LEU A 1 87 ? 6.511 2.435 17.592 1.00 85.69 87 LEU A C 1
ATOM 684 O O . LEU A 1 87 ? 5.888 3.453 17.296 1.00 85.69 87 LEU A O 1
ATOM 688 N N . LEU A 1 88 ? 7.695 2.451 18.202 1.00 76.56 88 LEU A N 1
ATOM 689 C CA . LEU A 1 88 ? 8.417 3.683 18.464 1.00 76.56 88 LEU A CA 1
ATOM 690 C C . LEU A 1 88 ? 9.243 4.061 17.235 1.00 76.56 88 LEU A C 1
ATOM 692 O O . LEU A 1 88 ? 10.138 3.328 16.811 1.00 76.56 88 LEU A O 1
ATOM 696 N N . GLU A 1 89 ? 8.956 5.239 16.696 1.00 81.38 89 GLU A N 1
ATOM 697 C CA . GLU A 1 89 ? 9.784 5.888 15.689 1.00 81.38 89 GLU A CA 1
ATOM 698 C C . GLU A 1 89 ? 10.698 6.915 16.361 1.00 81.38 89 GLU A C 1
ATOM 700 O O . GLU A 1 89 ? 10.235 7.800 17.079 1.00 81.38 89 GLU A O 1
ATOM 705 N N . THR A 1 90 ? 12.001 6.819 16.104 1.00 80.69 90 THR A N 1
ATOM 706 C CA . THR A 1 90 ? 12.988 7.803 16.573 1.00 80.69 90 THR A CA 1
ATOM 707 C C . THR A 1 90 ? 13.602 8.522 15.384 1.00 80.69 90 THR A C 1
ATOM 709 O O . THR A 1 90 ? 13.846 7.895 14.357 1.00 80.69 90 THR A O 1
ATOM 712 N N . ARG A 1 91 ? 13.850 9.834 15.494 1.00 85.00 91 ARG A N 1
ATOM 713 C CA . ARG A 1 91 ? 14.517 10.609 14.436 1.00 85.00 91 ARG A CA 1
ATOM 714 C C . ARG A 1 91 ? 15.768 11.301 14.942 1.00 85.00 91 ARG A C 1
ATOM 716 O O . ARG A 1 91 ? 15.780 11.854 16.039 1.00 85.00 91 ARG A O 1
ATOM 723 N N . CYS A 1 92 ? 16.796 11.316 14.110 1.00 84.88 92 CYS A N 1
ATOM 724 C CA . CYS A 1 92 ? 18.034 12.047 14.344 1.00 84.88 92 CYS A CA 1
ATOM 725 C C . CYS A 1 92 ? 18.592 12.589 13.024 1.00 84.88 92 CYS A C 1
ATOM 727 O O . CYS A 1 92 ? 18.147 12.196 11.946 1.00 84.88 92 CYS A O 1
ATOM 729 N N . ILE A 1 93 ? 19.573 13.489 13.102 1.00 86.94 93 ILE A N 1
ATOM 730 C CA . ILE A 1 93 ? 20.440 13.778 11.958 1.00 86.94 93 ILE A CA 1
ATOM 731 C C . ILE A 1 93 ? 21.626 12.832 12.025 1.00 86.94 93 ILE A C 1
ATOM 733 O O . ILE A 1 93 ? 22.290 12.728 13.058 1.00 86.94 93 ILE A O 1
ATOM 737 N N . HIS A 1 94 ? 21.896 12.155 10.916 1.00 89.88 94 HIS A N 1
ATOM 738 C CA . HIS A 1 94 ? 23.098 11.356 10.774 1.00 89.88 94 HIS A CA 1
ATOM 739 C C . HIS A 1 94 ? 23.624 11.413 9.341 1.00 89.88 94 HIS A C 1
ATOM 741 O O . HIS A 1 94 ? 22.880 11.697 8.398 1.00 89.88 94 HIS A O 1
ATOM 747 N N . LYS A 1 95 ? 24.923 11.150 9.178 1.00 90.81 95 LYS A N 1
ATOM 748 C CA . LYS A 1 95 ? 25.532 11.088 7.854 1.00 90.81 95 LYS A CA 1
ATOM 749 C C . LYS A 1 95 ? 25.106 9.801 7.165 1.00 90.81 95 LYS A C 1
ATOM 751 O O . LYS A 1 95 ? 25.187 8.728 7.758 1.00 90.81 95 LYS A O 1
ATOM 756 N N . VAL A 1 96 ? 24.693 9.909 5.910 1.00 90.69 96 VAL A N 1
ATOM 757 C CA . VAL A 1 96 ? 24.349 8.777 5.043 1.00 90.69 96 VAL A CA 1
ATOM 758 C C . VAL A 1 96 ? 25.162 8.848 3.756 1.00 90.69 96 VAL A C 1
ATOM 760 O O . VAL A 1 96 ? 25.478 9.937 3.282 1.00 90.69 96 VAL A O 1
ATOM 763 N N . SER A 1 97 ? 25.505 7.695 3.197 1.00 89.56 97 SER A N 1
ATOM 764 C CA . SER A 1 97 ? 26.321 7.551 1.987 1.00 89.56 97 SER A CA 1
ATOM 765 C C . SER A 1 97 ? 25.835 6.366 1.158 1.00 89.56 97 SER A C 1
ATOM 767 O O . SER A 1 97 ? 25.231 5.437 1.698 1.00 89.56 97 SER A O 1
ATOM 769 N N . HIS A 1 98 ? 26.142 6.371 -0.136 1.00 83.00 98 HIS A N 1
ATOM 770 C CA . HIS A 1 98 ? 25.970 5.208 -1.005 1.00 83.00 98 HIS A CA 1
ATOM 771 C C . HIS A 1 98 ? 27.358 4.704 -1.409 1.00 83.00 98 HIS A C 1
ATOM 773 O O . HIS A 1 98 ? 28.123 5.430 -2.038 1.00 83.00 98 HIS A O 1
ATOM 779 N N . ASN A 1 99 ? 27.698 3.471 -1.023 1.00 78.81 99 ASN A N 1
ATOM 780 C CA . ASN A 1 99 ? 29.023 2.862 -1.217 1.00 78.81 99 ASN A CA 1
ATOM 781 C C . ASN A 1 99 ? 30.163 3.617 -0.506 1.00 78.81 99 ASN A C 1
ATOM 783 O O . ASN A 1 99 ? 31.298 3.626 -0.981 1.00 78.81 99 ASN A O 1
ATOM 787 N N . GLY A 1 100 ? 29.871 4.296 0.608 1.00 74.06 100 GLY A N 1
ATOM 788 C CA . GLY A 1 100 ? 30.854 5.104 1.342 1.00 74.06 100 GLY A CA 1
ATOM 789 C C . GLY A 1 100 ? 31.316 6.381 0.623 1.00 74.06 100 GLY A C 1
ATOM 790 O O . GLY A 1 100 ? 32.232 7.045 1.109 1.00 74.06 100 GLY A O 1
ATOM 791 N N . ILE A 1 101 ? 30.691 6.736 -0.504 1.00 76.44 101 ILE A N 1
ATOM 792 C CA . ILE A 1 101 ? 30.951 7.958 -1.275 1.00 76.44 101 ILE A CA 1
ATOM 793 C C . ILE A 1 101 ? 29.835 8.978 -0.980 1.00 76.44 101 ILE A C 1
ATOM 795 O O . ILE A 1 101 ? 28.712 8.602 -0.635 1.00 76.44 101 ILE A O 1
ATOM 799 N N . ASP A 1 102 ? 30.154 10.273 -1.072 1.00 78.81 102 ASP A N 1
ATOM 800 C CA . ASP A 1 102 ? 29.206 11.392 -0.938 1.00 78.81 102 ASP A CA 1
ATOM 801 C C . ASP A 1 102 ? 28.400 11.407 0.371 1.00 78.81 102 ASP A C 1
ATOM 803 O O . ASP A 1 102 ? 27.180 11.602 0.385 1.00 78.81 102 ASP A O 1
ATOM 807 N N . ALA A 1 103 ? 29.095 11.220 1.498 1.00 87.50 103 ALA A N 1
ATOM 808 C CA . ALA A 1 103 ? 28.483 11.305 2.817 1.00 87.50 103 ALA A CA 1
ATOM 809 C C . ALA A 1 103 ? 27.813 12.675 3.030 1.00 87.50 103 ALA A C 1
ATOM 811 O O . ALA A 1 103 ? 28.467 13.719 2.998 1.00 87.50 103 ALA A O 1
ATOM 812 N N . LYS A 1 104 ? 26.507 12.663 3.297 1.00 88.00 104 LYS A N 1
ATOM 813 C CA . LYS A 1 104 ? 25.687 13.861 3.513 1.00 88.00 104 LYS A CA 1
ATOM 814 C C . LYS A 1 104 ? 24.857 13.727 4.778 1.00 88.00 104 LYS A C 1
ATOM 816 O O . LYS A 1 104 ? 24.407 12.631 5.104 1.00 88.00 104 LYS A O 1
ATOM 821 N N . ASP A 1 105 ? 24.614 14.840 5.457 1.00 88.56 105 ASP A N 1
ATOM 822 C CA . ASP A 1 105 ? 23.660 14.863 6.561 1.00 88.56 105 ASP A CA 1
ATOM 823 C C . ASP A 1 105 ? 22.245 14.628 6.029 1.00 88.56 105 ASP A C 1
ATOM 825 O O . ASP A 1 105 ? 21.825 15.227 5.028 1.00 88.56 105 ASP A O 1
ATOM 829 N N . ALA A 1 106 ? 21.516 13.749 6.709 1.00 88.00 106 ALA A N 1
ATOM 830 C CA . ALA A 1 106 ? 20.117 13.461 6.452 1.00 88.00 106 ALA A CA 1
ATOM 831 C C . ALA A 1 106 ? 19.367 13.271 7.769 1.00 88.00 106 ALA A C 1
ATOM 833 O O . ALA A 1 106 ? 19.935 12.818 8.765 1.00 88.00 106 ALA A O 1
ATOM 834 N N . ILE A 1 107 ? 18.070 13.580 7.759 1.00 88.12 107 ILE A N 1
ATOM 835 C CA . ILE A 1 107 ? 17.183 13.146 8.834 1.00 88.12 107 ILE A CA 1
ATOM 836 C C . ILE A 1 107 ? 16.929 11.653 8.626 1.00 88.12 107 ILE A C 1
ATOM 838 O O . ILE A 1 107 ? 16.422 11.232 7.583 1.00 88.12 107 ILE A O 1
ATOM 842 N N . VAL A 1 108 ? 17.302 10.859 9.621 1.00 88.44 108 VAL A N 1
ATOM 843 C CA . VAL A 1 108 ? 17.134 9.412 9.641 1.00 88.44 108 VAL A CA 1
ATOM 844 C C . VAL A 1 108 ? 16.083 9.072 10.682 1.00 88.44 108 VAL A C 1
ATOM 846 O O . VAL A 1 108 ? 16.184 9.480 11.837 1.00 88.44 108 VAL A O 1
ATOM 849 N N . SER A 1 109 ? 15.068 8.331 10.255 1.00 87.44 109 SER A N 1
ATOM 850 C CA . SER A 1 109 ? 14.051 7.741 11.113 1.00 87.44 109 SER A CA 1
ATOM 851 C C . SER A 1 109 ? 14.359 6.255 11.306 1.00 87.44 109 SER A C 1
ATOM 853 O O . SER A 1 109 ? 14.522 5.517 10.333 1.00 87.44 109 SER A O 1
ATOM 855 N N . LEU A 1 110 ? 14.494 5.829 12.560 1.00 87.75 110 LEU A N 1
ATOM 856 C CA . LEU A 1 110 ? 14.759 4.449 12.954 1.00 87.75 110 LEU A CA 1
ATOM 857 C C . LEU A 1 110 ? 13.508 3.878 13.614 1.00 87.75 110 LEU A C 1
ATOM 859 O O . LEU A 1 110 ? 12.998 4.441 14.588 1.00 87.75 110 LEU A O 1
ATOM 863 N N . VAL A 1 111 ? 13.027 2.759 13.077 1.00 86.56 111 VAL A N 1
ATOM 864 C CA . VAL A 1 111 ? 11.816 2.078 13.547 1.00 86.56 111 VAL A CA 1
ATOM 865 C C . VAL A 1 111 ? 12.170 0.638 13.888 1.00 86.56 111 VAL A C 1
ATOM 867 O O . VAL A 1 111 ? 12.275 -0.201 12.994 1.00 86.56 111 VAL A O 1
ATOM 870 N N . ALA A 1 112 ? 12.366 0.359 15.176 1.00 83.62 112 ALA A N 1
ATOM 871 C CA . ALA A 1 112 ? 12.628 -0.992 15.660 1.00 83.62 112 ALA A CA 1
ATOM 872 C C . ALA A 1 112 ? 11.369 -1.846 15.527 1.00 83.62 112 ALA A C 1
ATOM 874 O O . ALA A 1 112 ? 10.332 -1.487 16.087 1.00 83.62 112 ALA A O 1
ATOM 875 N N . PHE A 1 113 ? 11.435 -2.954 14.786 1.00 82.06 113 PHE A N 1
ATOM 876 C CA . PHE A 1 113 ? 10.312 -3.878 14.766 1.00 82.06 113 PHE A CA 1
ATOM 877 C C . PHE A 1 113 ? 10.311 -4.706 16.038 1.00 82.06 113 PHE A C 1
ATOM 879 O O . PHE A 1 113 ? 11.342 -5.093 16.580 1.00 82.06 113 PHE A O 1
ATOM 886 N N . ASP A 1 114 ? 9.108 -4.979 16.509 1.00 81.38 114 ASP A N 1
ATOM 887 C CA . ASP A 1 114 ? 8.891 -5.940 17.571 1.00 81.38 114 ASP A CA 1
ATOM 888 C C . ASP A 1 114 ? 8.956 -7.365 16.984 1.00 81.38 114 ASP A C 1
ATOM 890 O O . ASP A 1 114 ? 8.741 -7.591 15.791 1.00 81.38 114 ASP A O 1
ATOM 894 N N . THR A 1 115 ? 9.213 -8.358 17.825 1.00 84.06 115 THR A N 1
ATOM 895 C CA . THR A 1 115 ? 9.269 -9.776 17.427 1.00 84.06 115 THR A CA 1
ATOM 896 C C . THR A 1 115 ? 7.977 -10.259 16.757 1.00 84.06 115 THR A C 1
ATOM 898 O O . THR A 1 115 ? 8.010 -11.160 15.918 1.00 84.06 115 THR A O 1
ATOM 901 N N . CYS A 1 116 ? 6.836 -9.616 17.040 1.00 83.00 116 CYS A N 1
ATOM 902 C CA . CYS A 1 116 ? 5.563 -9.913 16.382 1.00 83.00 116 CYS A CA 1
ATOM 903 C C . CYS A 1 116 ? 5.588 -9.719 14.853 1.00 83.00 116 CYS A C 1
ATOM 905 O O . CYS A 1 116 ? 4.862 -10.415 14.144 1.00 83.00 116 CYS A O 1
ATOM 907 N N . PHE A 1 117 ? 6.467 -8.866 14.316 1.00 83.25 117 PHE A N 1
ATOM 908 C CA . PHE A 1 117 ? 6.634 -8.697 12.868 1.00 83.25 117 PHE A CA 1
ATOM 909 C C . PHE A 1 117 ? 7.342 -9.884 12.204 1.00 83.25 117 PHE A C 1
ATOM 911 O O . PHE A 1 117 ? 7.333 -9.985 10.981 1.00 83.25 117 PHE A O 1
ATOM 918 N N . GLN A 1 118 ? 7.917 -10.806 12.973 1.00 84.62 118 GLN A N 1
ATOM 919 C CA . GLN A 1 118 ? 8.469 -12.068 12.471 1.00 84.62 118 GLN A CA 1
ATOM 920 C C . GLN A 1 118 ? 7.551 -13.266 12.752 1.00 84.62 118 GLN A C 1
ATOM 922 O O . GLN A 1 118 ? 7.911 -14.404 12.453 1.00 84.62 118 GLN A O 1
ATOM 927 N N . ASN A 1 119 ? 6.371 -13.031 13.332 1.00 86.81 119 ASN A N 1
ATOM 928 C CA . ASN A 1 119 ? 5.433 -14.096 13.646 1.00 86.81 119 ASN A CA 1
ATOM 929 C C . ASN A 1 119 ? 4.933 -14.770 12.357 1.00 86.81 119 ASN A C 1
ATOM 931 O O . ASN A 1 119 ? 4.616 -14.090 11.381 1.00 86.81 119 ASN A O 1
ATOM 935 N N . LYS A 1 120 ? 4.888 -16.107 12.355 1.00 89.19 120 LYS A N 1
ATOM 936 C CA . LYS A 1 120 ? 4.390 -16.902 11.222 1.00 89.19 120 LYS A CA 1
ATOM 937 C C . LYS A 1 120 ? 2.870 -16.817 11.090 1.00 89.19 120 LYS A C 1
ATOM 939 O O . LYS A 1 120 ? 2.358 -16.820 9.978 1.00 89.19 120 LYS A O 1
ATOM 944 N N . ASP A 1 121 ? 2.179 -16.674 12.215 1.00 92.19 121 ASP A N 1
ATOM 945 C CA . ASP A 1 121 ? 0.729 -16.562 12.312 1.00 92.19 121 ASP A CA 1
ATOM 946 C C . ASP A 1 121 ? 0.341 -15.084 12.436 1.00 92.19 121 ASP A C 1
ATOM 948 O O . ASP A 1 121 ? -0.128 -14.617 13.482 1.00 92.19 121 ASP A O 1
ATOM 952 N N . LYS A 1 122 ? 0.596 -14.326 11.363 1.00 94.00 122 LYS A N 1
ATOM 953 C CA . LYS A 1 122 ? 0.265 -12.900 11.264 1.00 94.00 122 LYS A CA 1
ATOM 954 C C . LYS A 1 122 ? -0.354 -12.543 9.918 1.00 94.00 122 LYS A C 1
ATOM 956 O O . LYS A 1 122 ? -0.110 -13.212 8.917 1.00 94.00 122 LYS A O 1
ATOM 961 N N . PHE A 1 123 ? -1.069 -11.426 9.883 1.00 94.12 123 PHE A N 1
ATOM 962 C CA . PHE A 1 123 ? -1.466 -10.766 8.643 1.00 94.12 123 PHE A CA 1
ATOM 963 C C . PHE A 1 123 ? -1.451 -9.241 8.801 1.00 94.12 123 PHE A C 1
ATOM 965 O O . PHE A 1 123 ? -1.598 -8.710 9.905 1.00 94.12 123 PHE A O 1
ATOM 972 N N . GLY A 1 124 ? -1.252 -8.542 7.685 1.00 93.88 124 GLY A N 1
ATOM 973 C CA . GLY A 1 124 ? -1.350 -7.087 7.619 1.00 93.88 124 GLY A CA 1
ATOM 974 C C . GLY A 1 124 ? -2.798 -6.643 7.428 1.00 93.88 124 GLY A C 1
ATOM 975 O O . GLY A 1 124 ? -3.529 -7.216 6.624 1.00 93.88 124 GLY A O 1
ATOM 976 N N . PHE A 1 125 ? -3.220 -5.610 8.149 1.00 95.38 125 PHE A N 1
ATOM 977 C CA . PHE A 1 125 ? -4.461 -4.895 7.879 1.00 95.38 125 PHE A CA 1
ATOM 978 C C . PHE A 1 125 ? -4.180 -3.828 6.828 1.00 95.38 125 PHE A C 1
ATOM 980 O O . PHE A 1 125 ? -3.898 -2.672 7.152 1.00 95.38 125 PHE A O 1
ATOM 987 N N . ASN A 1 126 ? -4.171 -4.256 5.567 1.00 92.00 126 ASN A N 1
ATOM 988 C CA . ASN A 1 126 ? -3.795 -3.405 4.456 1.00 92.00 126 ASN A CA 1
ATOM 989 C C . ASN A 1 126 ? -4.760 -3.480 3.269 1.00 92.00 126 ASN A C 1
ATOM 991 O O . ASN A 1 126 ? -5.591 -4.378 3.158 1.00 92.00 126 ASN A O 1
ATOM 995 N N . THR A 1 127 ? -4.640 -2.504 2.372 1.00 87.56 127 THR A N 1
ATOM 996 C CA . THR A 1 127 ? -5.408 -2.430 1.129 1.00 87.56 127 THR A CA 1
ATOM 997 C C . THR A 1 127 ? -4.502 -2.280 -0.082 1.00 87.56 127 THR A C 1
ATOM 999 O O . THR A 1 127 ? -3.379 -1.786 0.002 1.00 87.56 127 THR A O 1
ATOM 1002 N N . GLN A 1 128 ? -5.048 -2.645 -1.234 1.00 83.44 128 GLN A N 1
ATOM 1003 C CA . GLN A 1 128 ? -4.531 -2.272 -2.542 1.00 83.44 128 GLN A CA 1
ATOM 1004 C C . GLN A 1 128 ? -5.284 -1.039 -3.061 1.00 83.44 128 GLN A C 1
ATOM 1006 O O . GLN A 1 128 ? -6.377 -0.736 -2.578 1.00 83.44 128 GLN A O 1
ATOM 1011 N N . ALA A 1 129 ? -4.694 -0.329 -4.024 1.00 86.75 129 ALA A N 1
ATOM 1012 C CA . ALA A 1 129 ? -5.304 0.834 -4.663 1.00 86.75 129 ALA A CA 1
ATOM 1013 C C . ALA A 1 129 ? -6.267 0.380 -5.770 1.00 86.75 129 ALA A C 1
ATOM 1015 O O . ALA A 1 129 ? -5.855 0.115 -6.901 1.00 86.75 129 ALA A O 1
ATOM 1016 N N . VAL A 1 130 ? -7.554 0.255 -5.445 1.00 91.12 130 VAL A N 1
ATOM 1017 C CA . VAL A 1 130 ? -8.556 -0.311 -6.368 1.00 91.12 130 VAL A CA 1
ATOM 1018 C C . VAL A 1 130 ? -8.761 0.544 -7.611 1.00 91.12 130 VAL A C 1
ATOM 1020 O O . VAL A 1 130 ? -8.972 0.007 -8.692 1.00 91.12 130 VAL A O 1
ATOM 1023 N N . GLU A 1 131 ? -8.632 1.863 -7.479 1.00 91.00 131 GLU A N 1
ATOM 1024 C CA . GLU A 1 131 ? -8.782 2.872 -8.541 1.00 91.00 131 GLU A CA 1
ATOM 1025 C C . GLU A 1 131 ? -7.816 2.675 -9.730 1.00 91.00 131 GLU A C 1
ATOM 1027 O O . GLU A 1 131 ? -7.890 3.373 -10.741 1.00 91.00 131 GLU A O 1
ATOM 1032 N N . THR A 1 132 ? -6.906 1.711 -9.611 1.00 86.75 132 THR A N 1
ATOM 1033 C CA . THR A 1 132 ? -5.792 1.435 -10.516 1.00 86.75 132 THR A CA 1
ATOM 1034 C C . THR A 1 132 ? -5.938 0.096 -11.239 1.00 86.75 132 THR A C 1
ATOM 1036 O O . THR A 1 132 ? -5.233 -0.154 -12.219 1.00 86.75 132 THR A O 1
ATOM 1039 N N . MET A 1 133 ? -6.889 -0.730 -10.786 1.00 89.12 133 MET A N 1
ATOM 1040 C CA . MET A 1 133 ? -7.191 -2.070 -11.291 1.00 89.12 133 MET A CA 1
ATOM 1041 C C . MET A 1 133 ? -8.077 -1.982 -12.538 1.00 89.12 133 MET A C 1
ATOM 1043 O O . MET A 1 133 ? -9.258 -2.345 -12.515 1.00 89.12 133 MET A O 1
ATOM 1047 N N . GLU A 1 134 ? -7.522 -1.447 -13.631 1.00 89.88 134 GLU A N 1
ATOM 1048 C CA . GLU A 1 134 ? -8.222 -1.260 -14.912 1.00 89.88 134 GLU A CA 1
ATOM 1049 C C . GLU A 1 134 ? -9.042 -2.498 -15.341 1.00 89.88 134 GLU A C 1
ATOM 1051 O O . GLU A 1 134 ? -10.235 -2.329 -15.625 1.00 89.88 134 GLU A O 1
ATOM 1056 N N . PRO A 1 135 ? -8.494 -3.733 -15.338 1.00 88.44 135 PRO A N 1
ATOM 1057 C CA . PRO A 1 135 ? -9.251 -4.918 -15.740 1.00 88.44 135 PRO A CA 1
ATOM 1058 C C . PRO A 1 135 ? -10.490 -5.159 -14.874 1.00 88.44 135 PRO A C 1
ATOM 1060 O O . PRO A 1 135 ? -11.583 -5.385 -15.398 1.00 88.44 135 PRO A O 1
ATOM 1063 N N . LYS A 1 136 ? -10.348 -5.078 -13.543 1.00 91.00 136 LYS A N 1
ATOM 1064 C CA . LYS A 1 136 ? -11.454 -5.335 -12.609 1.00 91.00 136 LYS A CA 1
ATOM 1065 C C . LYS A 1 136 ? -12.530 -4.253 -12.706 1.00 91.00 136 LYS A C 1
ATOM 1067 O O . LYS A 1 136 ? -13.715 -4.589 -12.741 1.00 91.00 136 LYS A O 1
ATOM 1072 N N . LEU A 1 137 ? -12.124 -2.982 -12.788 1.00 92.81 137 LEU A N 1
ATOM 1073 C CA . LEU A 1 137 ? -13.028 -1.831 -12.899 1.00 92.81 137 LEU A CA 1
ATOM 1074 C C . LEU A 1 137 ? -13.821 -1.840 -14.211 1.00 92.81 137 LEU A C 1
ATOM 1076 O O . LEU A 1 137 ? -15.019 -1.563 -14.196 1.00 92.81 137 LEU A O 1
ATOM 1080 N N . LYS A 1 138 ? -13.187 -2.202 -15.335 1.00 91.38 138 LYS A N 1
ATOM 1081 C CA . LYS A 1 138 ? -13.869 -2.338 -16.633 1.00 91.38 138 LYS A CA 1
ATOM 1082 C C . LYS A 1 138 ? -14.810 -3.535 -16.684 1.00 91.38 138 LYS A C 1
ATOM 1084 O O . LYS A 1 138 ? -15.871 -3.442 -17.297 1.00 91.38 138 LYS A O 1
ATOM 1089 N N . LYS A 1 139 ? -14.416 -4.654 -16.073 1.00 91.94 139 LYS A N 1
ATOM 1090 C CA . LYS A 1 139 ? -15.191 -5.896 -16.101 1.00 91.94 139 LYS A CA 1
ATOM 1091 C C . LYS A 1 139 ? -16.484 -5.798 -15.293 1.00 91.94 139 LYS A C 1
ATOM 1093 O O . LYS A 1 139 ? -17.514 -6.255 -15.770 1.00 91.94 139 LYS A O 1
ATOM 1098 N N . ASP A 1 140 ? -16.436 -5.197 -14.104 1.00 93.12 140 ASP A N 1
ATOM 1099 C CA . ASP A 1 140 ? -17.577 -5.146 -13.179 1.00 93.12 140 ASP A CA 1
ATOM 1100 C C . ASP A 1 140 ? -17.770 -3.742 -12.546 1.00 93.12 140 ASP A C 1
ATOM 1102 O O . ASP A 1 140 ? -17.722 -3.588 -11.319 1.00 93.12 140 ASP A O 1
ATOM 1106 N N . PRO A 1 141 ? -18.045 -2.686 -13.341 1.00 92.00 141 PRO A N 1
ATOM 1107 C CA . PRO A 1 141 ? -18.222 -1.323 -12.821 1.00 92.00 141 PRO A CA 1
ATOM 1108 C C . PRO A 1 141 ? -19.425 -1.197 -11.870 1.00 92.00 141 PRO A C 1
ATOM 1110 O O . PRO A 1 141 ? -19.424 -0.369 -10.958 1.00 92.00 141 PRO A O 1
ATOM 1113 N N . HIS A 1 142 ? -20.445 -2.046 -12.036 1.00 92.19 142 HIS A N 1
ATOM 1114 C CA . HIS A 1 142 ? -21.606 -2.086 -11.147 1.00 92.19 142 HIS A CA 1
ATOM 1115 C C . HIS A 1 142 ? -21.243 -2.540 -9.729 1.00 92.19 142 HIS A C 1
ATOM 1117 O O . HIS A 1 142 ? -21.733 -1.943 -8.772 1.00 92.19 142 HIS A O 1
ATOM 1123 N N . LYS A 1 143 ? -20.344 -3.527 -9.582 1.00 94.75 143 LYS A N 1
ATOM 1124 C CA . LYS A 1 143 ? -19.853 -3.963 -8.264 1.00 94.75 143 LYS A CA 1
ATOM 1125 C C . LYS A 1 143 ? -19.062 -2.857 -7.581 1.00 94.75 143 LYS A C 1
ATOM 1127 O O . LYS A 1 143 ? -19.233 -2.628 -6.388 1.00 94.75 143 LYS A O 1
ATOM 1132 N N . TYR A 1 144 ? -18.243 -2.130 -8.345 1.00 94.56 144 TYR A N 1
ATOM 1133 C CA . TYR A 1 144 ? -17.496 -0.987 -7.820 1.00 94.56 144 TYR A CA 1
ATOM 1134 C C . TYR A 1 144 ? -18.443 0.093 -7.282 1.00 94.56 144 TYR A C 1
ATOM 1136 O O . TYR A 1 144 ? -18.286 0.571 -6.157 1.00 94.56 144 TYR A O 1
ATOM 1144 N N . HIS A 1 145 ? -19.477 0.428 -8.058 1.00 92.38 145 HIS A N 1
ATOM 1145 C CA . HIS A 1 145 ? -20.480 1.402 -7.646 1.00 92.38 145 HIS A CA 1
ATOM 1146 C C . HIS A 1 145 ? -21.269 0.943 -6.412 1.00 92.38 145 HIS A C 1
ATOM 1148 O O . HIS A 1 145 ? -21.415 1.716 -5.468 1.00 92.38 145 HIS A O 1
ATOM 1154 N N . ALA A 1 146 ? -21.731 -0.311 -6.386 1.00 92.25 146 ALA A N 1
ATOM 1155 C CA . ALA A 1 146 ? -22.457 -0.883 -5.253 1.00 92.25 146 ALA A CA 1
ATOM 1156 C C . ALA A 1 146 ? -21.604 -0.891 -3.972 1.00 92.25 146 ALA A C 1
ATOM 1158 O O . ALA A 1 146 ? -22.055 -0.438 -2.920 1.00 92.25 146 ALA A O 1
ATOM 1159 N N . MET A 1 147 ? -20.341 -1.318 -4.069 1.00 94.88 147 MET A N 1
ATOM 1160 C CA . MET A 1 147 ? -19.382 -1.271 -2.964 1.00 94.88 147 MET A CA 1
ATOM 1161 C C . MET A 1 147 ? -19.223 0.155 -2.421 1.00 94.88 147 MET A C 1
ATOM 1163 O O . MET A 1 147 ? -19.333 0.361 -1.211 1.00 94.88 147 MET A O 1
ATOM 1167 N N . ASN A 1 148 ? -19.003 1.146 -3.292 1.00 94.12 148 ASN A N 1
ATOM 1168 C CA . ASN A 1 148 ? -18.867 2.539 -2.869 1.00 94.12 148 ASN A CA 1
ATOM 1169 C C . ASN A 1 148 ? -20.148 3.066 -2.225 1.00 94.12 148 ASN A C 1
ATOM 1171 O O . ASN A 1 148 ? -20.069 3.689 -1.173 1.00 94.12 148 ASN A O 1
ATOM 1175 N N . GLN A 1 149 ? -21.323 2.775 -2.784 1.00 91.44 149 GLN A N 1
ATOM 1176 C CA . GLN A 1 149 ? -22.599 3.162 -2.181 1.00 91.44 149 GLN A CA 1
ATOM 1177 C C . GLN A 1 149 ? -22.762 2.595 -0.762 1.00 91.44 149 GLN A C 1
ATOM 1179 O O . GLN A 1 149 ? -23.149 3.330 0.148 1.00 91.44 149 GLN A O 1
ATOM 1184 N N . ASN A 1 150 ? -22.420 1.320 -0.561 1.00 92.25 150 ASN A N 1
ATOM 1185 C CA . ASN A 1 150 ? -22.580 0.617 0.715 1.00 92.25 150 ASN A CA 1
ATOM 1186 C C . ASN A 1 150 ? -21.567 1.063 1.774 1.00 92.25 150 ASN A C 1
ATOM 1188 O O . ASN A 1 150 ? -21.908 1.202 2.951 1.00 92.25 150 ASN A O 1
ATOM 1192 N N . LEU A 1 151 ? -20.312 1.278 1.374 1.00 94.81 151 LEU A N 1
ATOM 1193 C CA . LEU A 1 151 ? -19.211 1.535 2.304 1.00 94.81 151 LEU A CA 1
ATOM 1194 C C . LEU A 1 151 ? -18.924 3.020 2.504 1.00 94.81 151 LEU A C 1
ATOM 1196 O O . LEU A 1 151 ? -18.494 3.401 3.591 1.00 94.81 151 LEU A O 1
ATOM 1200 N N . LEU A 1 152 ? -19.161 3.841 1.481 1.00 93.88 152 LEU A N 1
ATOM 1201 C CA . LEU A 1 152 ? -18.806 5.260 1.442 1.00 93.88 152 LEU A CA 1
ATOM 1202 C C . LEU A 1 152 ? -19.958 6.172 0.982 1.00 93.88 152 LEU A C 1
ATOM 1204 O O . LEU A 1 152 ? -19.811 7.381 1.040 1.00 93.88 152 LEU A O 1
ATOM 1208 N N . GLY A 1 153 ? -21.098 5.655 0.527 1.00 88.81 153 GLY A N 1
ATOM 1209 C CA . GLY A 1 153 ? -22.244 6.463 0.094 1.00 88.81 153 GLY A CA 1
ATOM 1210 C C . GLY A 1 153 ? -23.309 6.617 1.178 1.00 88.81 153 GLY A C 1
ATOM 1211 O O . GLY A 1 153 ? -23.190 6.075 2.271 1.00 88.81 153 GLY A O 1
ATOM 1212 N N . GLU A 1 154 ? -24.402 7.312 0.882 1.00 83.06 154 GLU A N 1
ATOM 1213 C CA . GLU A 1 154 ? -25.554 7.438 1.798 1.00 83.06 154 GLU A CA 1
ATOM 1214 C C . GLU A 1 154 ? -26.528 6.246 1.718 1.00 83.06 154 GLU A C 1
ATOM 1216 O O . GLU A 1 154 ? -27.609 6.264 2.309 1.00 83.06 154 GLU A O 1
ATOM 1221 N N . SER A 1 155 ? -26.167 5.199 0.969 1.00 78.75 155 SER A N 1
ATOM 1222 C CA . SER A 1 155 ? -27.042 4.053 0.744 1.00 78.75 155 SER A CA 1
ATOM 1223 C C . SER A 1 155 ? -27.324 3.286 2.035 1.00 78.75 155 SER A C 1
ATOM 1225 O O . SER A 1 155 ? -26.436 3.057 2.857 1.00 78.75 155 SER A O 1
ATOM 1227 N N . LYS A 1 156 ? -28.577 2.841 2.171 1.00 74.81 156 LYS A N 1
ATOM 1228 C CA . LYS A 1 156 ? -29.019 1.902 3.214 1.00 74.81 156 LYS A CA 1
ATOM 1229 C C . LYS A 1 156 ? -28.911 0.442 2.775 1.00 74.81 156 LYS A C 1
ATOM 1231 O O . LYS A 1 156 ? -29.326 -0.444 3.521 1.00 74.81 156 LYS A O 1
ATOM 1236 N N . THR A 1 157 ? -28.415 0.186 1.566 1.00 79.38 157 THR A N 1
ATOM 1237 C CA . THR A 1 157 ? -28.220 -1.175 1.076 1.00 79.38 157 THR A CA 1
ATOM 1238 C C . THR A 1 157 ? -27.222 -1.903 1.987 1.00 79.38 157 THR A C 1
ATOM 1240 O O . THR A 1 157 ? -26.189 -1.329 2.346 1.00 79.38 157 THR A O 1
ATOM 1243 N N . PRO A 1 158 ? -27.526 -3.145 2.408 1.00 84.50 158 PRO A N 1
ATOM 1244 C CA . PRO A 1 158 ? -26.620 -3.925 3.237 1.00 84.50 158 PRO A CA 1
ATOM 1245 C C . PRO A 1 158 ? -25.255 -4.118 2.577 1.00 84.50 158 PRO A C 1
ATOM 1247 O O . PRO A 1 158 ? -25.143 -4.213 1.355 1.00 84.50 158 PRO A O 1
ATOM 1250 N N . PHE A 1 159 ? -24.219 -4.221 3.407 1.00 92.31 159 PHE A N 1
ATOM 1251 C CA . PHE A 1 159 ? -22.884 -4.589 2.957 1.00 92.31 159 PHE A CA 1
ATOM 1252 C C . PHE A 1 159 ? -22.914 -5.931 2.214 1.00 92.31 159 PHE A C 1
ATOM 1254 O O . PHE A 1 159 ? -23.371 -6.934 2.762 1.00 92.31 159 PHE A O 1
ATOM 1261 N N . ASN A 1 160 ? -22.401 -5.935 0.982 1.00 94.88 160 ASN A N 1
ATOM 1262 C CA . ASN A 1 160 ? -22.159 -7.145 0.211 1.00 94.88 160 ASN A CA 1
ATOM 1263 C C . ASN A 1 160 ? -20.668 -7.494 0.269 1.00 94.88 160 ASN A C 1
ATOM 1265 O O . ASN A 1 160 ? -19.827 -6.784 -0.287 1.00 94.88 160 ASN A O 1
ATOM 1269 N N . GLU A 1 161 ? -20.358 -8.594 0.947 1.00 95.62 161 GLU A N 1
ATOM 1270 C CA . GLU A 1 161 ? -18.997 -9.101 1.101 1.00 95.62 161 GLU A CA 1
ATOM 1271 C C . GLU A 1 161 ? -18.371 -9.512 -0.238 1.00 95.62 161 GLU A C 1
ATOM 1273 O O . GLU A 1 161 ? -17.191 -9.246 -0.462 1.00 95.62 161 GLU A O 1
ATOM 1278 N N . GLU A 1 162 ? -19.149 -10.091 -1.156 1.00 95.75 162 GLU A N 1
ATOM 1279 C CA . GLU A 1 162 ? -18.641 -10.561 -2.450 1.00 95.75 162 GLU A CA 1
ATOM 1280 C C . GLU A 1 162 ? -18.165 -9.405 -3.336 1.00 95.75 162 GLU A C 1
ATOM 1282 O O . GLU A 1 162 ? -17.117 -9.503 -3.977 1.00 95.75 162 GLU A O 1
ATOM 1287 N N . ASP A 1 163 ? -18.896 -8.286 -3.333 1.00 95.19 163 ASP A N 1
ATOM 1288 C CA . ASP A 1 163 ? -18.527 -7.096 -4.107 1.00 95.19 163 ASP A CA 1
ATOM 1289 C C . ASP A 1 163 ? -17.234 -6.463 -3.579 1.00 95.19 163 ASP A C 1
ATOM 1291 O O . ASP A 1 163 ? -16.384 -6.044 -4.365 1.00 95.19 163 ASP A O 1
ATOM 1295 N N . PHE A 1 164 ? -17.051 -6.429 -2.254 1.00 95.62 164 PHE A N 1
ATOM 1296 C CA . PHE A 1 164 ? -15.812 -5.947 -1.642 1.00 95.62 164 PHE A CA 1
ATOM 1297 C C . PHE A 1 164 ? -14.632 -6.876 -1.952 1.00 95.62 164 PHE A C 1
ATOM 1299 O O . PHE A 1 164 ? -13.592 -6.416 -2.426 1.00 95.62 164 PHE A O 1
ATOM 1306 N N . LEU A 1 165 ? -14.793 -8.186 -1.744 1.00 95.44 165 LEU A N 1
ATOM 1307 C CA . LEU A 1 165 ? -13.725 -9.166 -1.960 1.00 95.44 165 LEU A CA 1
ATOM 1308 C C . LEU A 1 165 ? -13.338 -9.323 -3.436 1.00 95.44 165 LEU A C 1
ATOM 1310 O O . LEU A 1 165 ? -12.213 -9.720 -3.721 1.00 95.44 165 LEU A O 1
ATOM 1314 N N . TYR A 1 166 ? -14.209 -8.963 -4.382 1.00 94.25 166 TYR A N 1
ATOM 1315 C CA . TYR A 1 166 ? -13.846 -8.906 -5.800 1.00 94.25 166 TYR A CA 1
ATOM 1316 C C . TYR A 1 166 ? -12.684 -7.925 -6.064 1.00 94.25 166 TYR A C 1
ATOM 1318 O O . TYR A 1 166 ? -11.747 -8.241 -6.807 1.00 94.25 166 TYR A O 1
ATOM 1326 N N . PHE A 1 167 ? -12.705 -6.755 -5.416 1.00 92.75 167 PHE A N 1
ATOM 1327 C CA . PHE A 1 167 ? -11.643 -5.745 -5.526 1.00 92.75 167 PHE A CA 1
ATOM 1328 C C . PHE A 1 167 ? -10.544 -5.894 -4.463 1.00 92.75 167 PHE A C 1
ATOM 1330 O O . PHE A 1 167 ? -9.431 -5.427 -4.679 1.00 92.75 167 PHE A O 1
ATOM 1337 N N . HIS A 1 168 ? -10.831 -6.565 -3.345 1.00 92.31 168 HIS A N 1
ATOM 1338 C CA . HIS A 1 168 ? -9.916 -6.767 -2.217 1.00 92.31 168 HIS A CA 1
ATOM 1339 C C . HIS A 1 168 ? -9.714 -8.264 -1.915 1.00 92.31 168 HIS A C 1
ATOM 1341 O O . HIS A 1 168 ? -9.929 -8.727 -0.794 1.00 92.31 168 HIS A O 1
ATOM 1347 N N . ASP A 1 169 ? -9.299 -9.035 -2.920 1.00 89.56 169 ASP A N 1
ATOM 1348 C CA . ASP A 1 169 ? -9.157 -10.499 -2.841 1.00 89.56 169 ASP A CA 1
ATOM 1349 C C . ASP A 1 169 ? -8.163 -10.966 -1.765 1.00 89.56 169 ASP A C 1
ATOM 1351 O O . ASP A 1 169 ? -8.419 -11.955 -1.076 1.00 89.56 169 ASP A O 1
ATOM 1355 N N . GLY A 1 170 ? -7.090 -10.208 -1.528 1.00 87.31 170 GLY A N 1
ATOM 1356 C CA . GLY A 1 170 ? -6.135 -10.456 -0.444 1.00 87.31 170 GLY A CA 1
ATOM 1357 C C . GLY A 1 170 ? -6.757 -10.459 0.961 1.00 87.31 170 GLY A C 1
ATOM 1358 O O . GLY A 1 170 ? -6.146 -10.963 1.899 1.00 87.31 170 GLY A O 1
ATOM 1359 N N . PHE A 1 171 ? -7.981 -9.945 1.118 1.00 92.62 171 PHE A N 1
ATOM 1360 C CA . PHE A 1 171 ? -8.711 -9.938 2.385 1.00 92.62 171 PHE A CA 1
ATOM 1361 C C . PHE A 1 171 ? -9.655 -11.136 2.571 1.00 92.62 171 PHE A C 1
ATOM 1363 O O . PHE A 1 171 ? -10.252 -11.290 3.638 1.00 92.62 171 PHE A O 1
ATOM 1370 N N . GLN A 1 172 ? -9.769 -12.021 1.575 1.00 94.62 172 GLN A N 1
ATOM 1371 C CA . GLN A 1 172 ? -10.662 -13.179 1.637 1.00 94.62 172 GLN A CA 1
ATOM 1372 C C . GLN A 1 172 ? -10.295 -14.127 2.788 1.00 94.62 172 GLN A C 1
ATOM 1374 O O . GLN A 1 172 ? -11.171 -14.576 3.529 1.00 94.62 172 GLN A O 1
ATOM 1379 N N . ASP A 1 173 ? -9.005 -14.417 2.970 1.00 94.81 173 ASP A N 1
ATOM 1380 C CA . ASP A 1 173 ? -8.543 -15.276 4.064 1.00 94.81 173 ASP A CA 1
ATOM 1381 C C . ASP A 1 173 ? -8.756 -14.612 5.430 1.00 94.81 173 ASP A C 1
ATOM 1383 O O . ASP A 1 173 ? -9.154 -15.285 6.381 1.00 94.81 173 ASP A O 1
ATOM 1387 N N . VAL A 1 174 ? -8.588 -13.288 5.520 1.00 95.69 174 VAL A N 1
ATOM 1388 C CA . VAL A 1 174 ? -8.848 -12.520 6.747 1.00 95.69 174 VAL A CA 1
ATOM 1389 C C . VAL A 1 174 ? -10.324 -12.595 7.127 1.00 95.69 174 VAL A C 1
ATOM 1391 O O . VAL A 1 174 ? -10.649 -12.887 8.275 1.00 95.69 174 VAL A O 1
ATOM 1394 N N . PHE A 1 175 ? -11.239 -12.403 6.176 1.00 96.56 175 PHE A N 1
ATOM 1395 C CA . PHE A 1 175 ? -12.674 -12.506 6.445 1.00 96.56 175 PHE A CA 1
ATOM 1396 C C . PHE A 1 175 ? -13.090 -13.929 6.830 1.00 96.56 175 PHE A C 1
ATOM 1398 O O . PHE A 1 175 ? -13.844 -14.098 7.789 1.00 96.56 175 PHE A O 1
ATOM 1405 N N . ARG A 1 176 ? -12.515 -14.955 6.186 1.00 96.69 176 ARG A N 1
ATOM 1406 C CA . ARG A 1 176 ? -12.705 -16.356 6.597 1.00 96.69 176 ARG A CA 1
ATOM 1407 C C . ARG A 1 176 ? -12.154 -16.636 8.000 1.00 96.69 176 ARG A C 1
ATOM 1409 O O . ARG A 1 176 ? -12.733 -17.448 8.720 1.00 96.69 176 ARG A O 1
ATOM 1416 N N . LEU A 1 177 ? -11.056 -15.994 8.405 1.00 95.88 177 LEU A N 1
ATOM 1417 C CA . LEU A 1 177 ? -10.538 -16.075 9.775 1.00 95.88 177 LEU A CA 1
ATOM 1418 C C . LEU A 1 177 ? -11.486 -15.398 10.771 1.00 95.88 177 LEU A C 1
ATOM 1420 O O . LEU A 1 177 ? -11.752 -15.973 11.823 1.00 95.88 177 LEU A O 1
ATOM 1424 N N . LEU A 1 178 ? -12.060 -14.239 10.434 1.00 97.12 178 LEU A N 1
ATOM 1425 C CA . LEU A 1 178 ? -13.035 -13.552 11.291 1.00 97.12 178 LEU A CA 1
ATOM 1426 C C . LEU A 1 178 ? -14.303 -14.367 11.542 1.00 97.12 178 LEU A C 1
ATOM 1428 O O . LEU A 1 178 ? -14.921 -14.221 12.596 1.00 97.12 178 LEU A O 1
ATOM 1432 N N . ASP A 1 179 ? -14.699 -15.226 10.608 1.00 96.81 179 ASP A N 1
ATOM 1433 C CA . ASP A 1 179 ? -15.835 -16.129 10.811 1.00 96.81 179 ASP A CA 1
ATOM 1434 C C . ASP A 1 179 ? -15.509 -17.273 11.783 1.00 96.81 179 ASP A C 1
ATOM 1436 O O . ASP A 1 179 ? -16.405 -17.800 12.439 1.00 96.81 179 ASP A O 1
ATOM 1440 N N . LYS A 1 180 ? -14.230 -17.648 11.902 1.00 96.56 180 LYS A N 1
ATOM 1441 C CA . LYS A 1 180 ? -13.777 -18.829 12.655 1.00 96.56 180 LYS A CA 1
ATOM 1442 C C . LYS A 1 180 ? -13.166 -18.518 14.017 1.00 96.56 180 LYS A C 1
ATOM 1444 O O . LYS A 1 180 ? -13.169 -19.386 14.882 1.00 96.56 180 LYS A O 1
ATOM 1449 N N . GLU A 1 181 ? -12.608 -17.325 14.204 1.00 97.19 181 GLU A N 1
ATOM 1450 C CA . GLU A 1 181 ? -11.740 -16.992 15.340 1.00 97.19 181 GLU A CA 1
ATOM 1451 C C . GLU A 1 181 ? -12.362 -15.875 16.202 1.00 97.19 181 GLU A C 1
ATOM 1453 O O . GLU A 1 181 ? -12.156 -14.690 15.923 1.00 97.19 181 GLU A O 1
ATOM 1458 N N . PRO A 1 182 ? -13.103 -16.208 17.280 1.00 96.06 182 PRO A N 1
ATOM 1459 C CA . PRO A 1 182 ? -13.742 -15.209 18.138 1.00 96.06 182 PRO A CA 1
ATOM 1460 C C . PRO A 1 182 ? -12.765 -14.197 18.742 1.00 96.06 182 PRO A C 1
ATOM 1462 O O . PRO A 1 182 ? -13.062 -13.006 18.764 1.00 96.06 182 PRO A O 1
ATOM 1465 N N . SER A 1 183 ? -11.578 -14.635 19.175 1.00 96.75 183 SER A N 1
ATOM 1466 C CA . SER A 1 183 ? -10.574 -13.726 19.742 1.00 96.75 183 SER A CA 1
ATOM 1467 C C . SER A 1 183 ? -10.040 -12.733 18.708 1.00 96.75 183 SER A C 1
ATOM 1469 O O . SER A 1 183 ? -9.791 -11.582 19.057 1.00 96.75 183 SER A O 1
ATOM 1471 N N . LEU A 1 184 ? -9.947 -13.111 17.425 1.00 97.88 184 LEU A N 1
ATOM 1472 C CA . LEU A 1 184 ? -9.598 -12.162 16.365 1.00 97.88 184 LEU A CA 1
ATOM 1473 C C . LEU A 1 184 ? -10.689 -11.106 16.178 1.00 97.88 184 LEU A C 1
ATOM 1475 O O . LEU A 1 184 ? -10.373 -9.924 16.042 1.00 97.88 184 LEU A O 1
ATOM 1479 N N . ARG A 1 185 ? -11.966 -11.517 16.187 1.00 98.06 185 ARG A N 1
ATOM 1480 C CA . ARG A 1 185 ? -13.102 -10.592 16.048 1.00 98.06 185 ARG A CA 1
ATOM 1481 C C . ARG A 1 185 ? -13.058 -9.512 17.120 1.00 98.06 185 ARG A C 1
ATOM 1483 O O . ARG A 1 185 ? -13.200 -8.337 16.797 1.00 98.06 185 ARG A O 1
ATOM 1490 N N . GLU A 1 186 ? -12.838 -9.898 18.374 1.00 98.12 186 GLU A N 1
ATOM 1491 C CA . GLU A 1 186 ? -12.797 -8.950 19.491 1.00 98.12 186 GLU A CA 1
ATOM 1492 C C . GLU A 1 186 ? -11.604 -7.994 19.390 1.00 98.12 186 GLU A C 1
ATOM 1494 O O . GLU A 1 186 ? -11.766 -6.785 19.539 1.00 98.12 186 GLU A O 1
ATOM 1499 N N . VAL A 1 187 ? -10.429 -8.501 19.018 1.00 98.12 187 VAL A N 1
ATOM 1500 C CA . VAL A 1 187 ? -9.219 -7.683 18.838 1.00 98.12 187 VAL A CA 1
ATOM 1501 C C . VAL A 1 187 ? -9.359 -6.715 17.657 1.00 98.12 187 VAL A C 1
ATOM 1503 O O . VAL A 1 187 ? -8.922 -5.567 17.739 1.00 98.12 187 VAL A O 1
ATOM 1506 N N . MET A 1 188 ? -10.010 -7.124 16.562 1.00 98.38 188 MET A N 1
ATOM 1507 C CA . MET A 1 188 ? -10.327 -6.215 15.455 1.00 98.38 188 MET A CA 1
ATOM 1508 C C . MET A 1 188 ? -11.379 -5.171 15.838 1.00 98.38 188 MET A C 1
ATOM 1510 O O . MET A 1 188 ? -11.211 -4.004 15.490 1.00 98.38 188 MET A O 1
ATOM 1514 N N . LYS A 1 189 ? -12.432 -5.539 16.582 1.00 98.62 189 LYS A N 1
ATOM 1515 C CA . LYS A 1 189 ? -13.406 -4.565 17.106 1.00 98.62 189 LYS A CA 1
ATOM 1516 C C . LYS A 1 189 ? -12.734 -3.539 18.017 1.00 98.62 189 LYS A C 1
ATOM 1518 O O . LYS A 1 189 ? -13.031 -2.348 17.906 1.00 98.62 189 LYS A O 1
ATOM 1523 N N . GLU A 1 190 ? -11.821 -3.978 18.885 1.00 98.38 190 GLU A N 1
ATOM 1524 C CA . GLU A 1 190 ? -11.020 -3.101 19.745 1.00 98.38 190 GLU A CA 1
ATOM 1525 C C . GLU A 1 190 ? -10.209 -2.111 18.898 1.00 98.38 190 GLU A C 1
ATOM 1527 O O . GLU A 1 190 ? -10.323 -0.897 19.090 1.00 98.38 190 GLU A O 1
ATOM 1532 N N . PHE A 1 191 ? -9.448 -2.615 17.921 1.00 98.56 191 PHE A N 1
ATOM 1533 C CA . PHE A 1 191 ? -8.655 -1.791 17.010 1.00 98.56 191 PHE A CA 1
ATOM 1534 C C . PHE A 1 191 ? -9.513 -0.750 16.274 1.00 98.56 191 PHE A C 1
ATOM 1536 O O . PHE A 1 191 ? -9.193 0.439 16.303 1.00 98.56 191 PHE A O 1
ATOM 1543 N N . LEU A 1 192 ? -10.622 -1.170 15.656 1.00 98.62 192 LEU A N 1
ATOM 1544 C CA . LEU A 1 192 ? -11.503 -0.282 14.893 1.00 98.62 192 LEU A CA 1
ATOM 1545 C C . LEU A 1 192 ? -12.175 0.773 15.781 1.00 98.62 192 LEU A C 1
ATOM 1547 O O . LEU A 1 192 ? -12.312 1.926 15.373 1.00 98.62 192 LEU A O 1
ATOM 1551 N N . THR A 1 193 ? -12.549 0.409 17.009 1.00 98.56 193 THR A N 1
ATOM 1552 C CA . THR A 1 193 ? -13.120 1.346 17.989 1.00 98.56 193 THR A CA 1
ATOM 1553 C C . THR A 1 193 ? -12.092 2.395 18.408 1.00 98.56 193 THR A C 1
ATOM 1555 O O . THR A 1 193 ? -12.381 3.593 18.399 1.00 98.56 193 THR A O 1
ATOM 1558 N N . LYS A 1 194 ? -10.863 1.967 18.721 1.00 98.25 194 LYS A N 1
ATOM 1559 C CA . LYS A 1 194 ? -9.756 2.873 19.059 1.00 98.25 194 LYS A CA 1
ATOM 1560 C C . LYS A 1 194 ? -9.411 3.799 17.898 1.00 98.25 194 LYS A C 1
ATOM 1562 O O . LYS A 1 194 ? -9.256 5.000 18.112 1.00 98.25 194 LYS A O 1
ATOM 1567 N N . PHE A 1 195 ? -9.370 3.271 16.674 1.00 98.19 195 PHE A N 1
ATOM 1568 C CA . PHE A 1 195 ? -9.170 4.082 15.478 1.00 98.19 195 PHE A CA 1
ATOM 1569 C C . PHE A 1 195 ? -10.299 5.099 15.283 1.00 98.19 195 PHE A C 1
ATOM 1571 O O . PHE A 1 195 ? -10.006 6.265 15.033 1.00 98.19 195 PHE A O 1
ATOM 1578 N N . LYS A 1 196 ? -11.571 4.707 15.447 1.00 98.06 196 LYS A N 1
ATOM 1579 C CA . LYS A 1 196 ? -12.713 5.631 15.340 1.00 98.06 196 LYS A CA 1
ATOM 1580 C C . LYS A 1 196 ? -12.553 6.820 16.286 1.00 98.06 196 LYS A C 1
ATOM 1582 O O . LYS A 1 196 ? -12.669 7.961 15.847 1.00 98.06 196 LYS A O 1
ATOM 1587 N N . HIS A 1 197 ? -12.221 6.569 17.554 1.00 97.69 197 HIS A N 1
ATOM 1588 C CA . HIS A 1 197 ? -11.985 7.634 18.532 1.00 97.69 197 HIS A CA 1
ATOM 1589 C C . HIS A 1 197 ? -10.765 8.496 18.183 1.00 97.69 197 HIS A C 1
ATOM 1591 O O . HIS A 1 197 ? -10.852 9.723 18.230 1.00 97.69 197 HIS A O 1
ATOM 1597 N N . TYR A 1 198 ? -9.651 7.873 17.785 1.00 97.19 198 TYR A N 1
ATOM 1598 C CA . TYR A 1 198 ? -8.449 8.584 17.347 1.00 97.19 198 TYR A CA 1
ATOM 1599 C C . TYR A 1 198 ? -8.748 9.525 16.172 1.00 97.19 198 TYR A C 1
ATOM 1601 O O . TYR A 1 198 ? -8.419 10.712 16.232 1.00 97.19 198 TYR A O 1
ATOM 1609 N N . TYR A 1 199 ? -9.431 9.028 15.141 1.00 97.31 199 TYR A N 1
ATOM 1610 C CA . TYR A 1 199 ? -9.821 9.806 13.969 1.00 97.31 199 TYR A CA 1
ATOM 1611 C C . TYR A 1 199 ? -10.772 10.949 14.342 1.00 97.31 199 TYR A C 1
ATOM 1613 O O . TYR A 1 199 ? -10.521 12.095 13.989 1.00 97.31 199 TYR A O 1
ATOM 1621 N N . GLN A 1 200 ? -11.818 10.680 15.128 1.00 96.00 200 GLN A N 1
ATOM 1622 C CA . GLN A 1 200 ? -12.755 11.716 15.580 1.00 96.00 200 GLN A CA 1
ATOM 1623 C C . GLN A 1 200 ? -12.068 12.823 16.392 1.00 96.00 200 GLN A C 1
ATOM 1625 O O . GLN A 1 200 ? -12.490 13.977 16.343 1.00 96.00 200 GLN A O 1
ATOM 1630 N N . LYS A 1 201 ? -11.015 12.483 17.143 1.00 96.00 201 LYS A N 1
ATOM 1631 C CA . LYS A 1 201 ? -10.273 13.440 17.965 1.00 96.00 201 LYS A CA 1
ATOM 1632 C C . LYS A 1 201 ? -9.263 14.266 17.170 1.00 96.00 201 LYS A C 1
ATOM 1634 O O . LYS A 1 201 ? -9.035 15.422 17.523 1.00 96.00 201 LYS A O 1
ATOM 1639 N N . THR A 1 202 ? -8.622 13.668 16.170 1.00 94.94 202 THR A N 1
ATOM 1640 C CA . THR A 1 202 ? -7.431 14.237 15.513 1.00 94.94 202 THR A CA 1
ATOM 1641 C C . THR A 1 202 ? -7.647 14.627 14.057 1.00 94.94 202 THR A C 1
ATOM 1643 O O . THR A 1 202 ? -6.814 15.337 13.503 1.00 94.94 202 THR A O 1
ATOM 1646 N N . ASP A 1 203 ? -8.728 14.152 13.434 1.00 95.56 203 ASP A N 1
ATOM 1647 C CA . ASP A 1 203 ? -8.959 14.178 11.987 1.00 95.56 203 ASP A CA 1
ATOM 1648 C C . ASP A 1 203 ? -7.881 13.430 11.174 1.00 95.56 203 ASP A C 1
ATOM 1650 O O . ASP A 1 203 ? -7.859 13.531 9.954 1.00 95.56 203 ASP A O 1
ATOM 1654 N N . GLN A 1 204 ? -6.981 12.664 11.804 1.00 94.38 204 GLN A N 1
ATOM 1655 C CA . GLN A 1 204 ? -5.888 11.979 11.107 1.00 94.38 204 GLN A CA 1
ATOM 1656 C C . GLN A 1 204 ? -6.296 10.597 10.609 1.00 94.38 204 GLN A C 1
ATOM 1658 O O . GLN A 1 204 ? -6.848 9.780 11.350 1.00 94.38 204 GLN A O 1
ATOM 1663 N N . LEU A 1 205 ? -5.972 10.326 9.347 1.00 94.50 205 LEU A N 1
ATOM 1664 C CA . LEU A 1 205 ? -6.081 9.004 8.749 1.00 94.50 205 LEU A CA 1
ATOM 1665 C C . LEU A 1 205 ? -4.750 8.264 8.912 1.00 94.50 205 LEU A C 1
ATOM 1667 O O . LEU A 1 205 ? -3.675 8.860 8.855 1.00 94.50 205 LEU A O 1
ATOM 1671 N N . LEU A 1 206 ? -4.835 6.954 9.124 1.00 94.19 206 LEU A N 1
ATOM 1672 C CA . LEU A 1 206 ? -3.670 6.080 9.207 1.00 94.19 206 LEU A CA 1
ATOM 1673 C C . LEU A 1 206 ? -3.395 5.447 7.837 1.00 94.19 206 LEU A C 1
ATOM 1675 O O . LEU A 1 206 ? -4.325 5.090 7.116 1.00 94.19 206 LEU A O 1
ATOM 1679 N N . ASP A 1 207 ? -2.117 5.287 7.499 1.00 91.12 207 ASP A N 1
ATOM 1680 C CA . ASP A 1 207 ? -1.689 4.597 6.281 1.00 91.12 207 ASP A CA 1
ATOM 1681 C C . ASP A 1 207 ? -1.891 3.083 6.416 1.00 91.12 207 ASP A C 1
ATOM 1683 O O . ASP A 1 207 ? -1.195 2.424 7.192 1.00 91.12 207 ASP A O 1
ATOM 1687 N N . PHE A 1 208 ? -2.802 2.521 5.620 1.00 92.25 208 PHE A N 1
ATOM 1688 C CA . PHE A 1 208 ? -3.064 1.080 5.548 1.00 92.25 208 PHE A CA 1
ATOM 1689 C C . PHE A 1 208 ? -2.565 0.450 4.243 1.00 92.25 208 PHE A C 1
ATOM 1691 O O . PHE A 1 208 ? -3.111 -0.548 3.792 1.00 92.25 208 PHE A O 1
ATOM 1698 N N . THR A 1 209 ? -1.568 1.017 3.570 1.00 86.88 209 THR A N 1
ATOM 1699 C CA . THR A 1 209 ? -1.035 0.407 2.339 1.00 86.88 209 THR A CA 1
ATOM 1700 C C . THR A 1 209 ? 0.043 -0.640 2.652 1.00 86.88 209 THR A C 1
ATOM 1702 O O . THR A 1 209 ? 0.099 -1.698 2.022 1.00 86.88 209 THR A O 1
ATOM 1705 N N . GLY A 1 210 ? 0.890 -0.387 3.655 1.00 82.44 210 GLY A N 1
ATOM 1706 C CA . GLY A 1 210 ? 1.982 -1.287 4.035 1.00 82.44 210 GLY A CA 1
ATOM 1707 C C . GLY A 1 210 ? 1.522 -2.522 4.818 1.00 82.44 210 GLY A C 1
ATOM 1708 O O . GLY A 1 210 ? 0.746 -2.408 5.763 1.00 82.44 210 GLY A O 1
ATOM 1709 N N . LEU A 1 211 ? 2.068 -3.699 4.486 1.00 81.50 211 LEU A N 1
ATOM 1710 C CA . LEU A 1 211 ? 1.801 -4.962 5.202 1.00 81.50 211 LEU A CA 1
ATOM 1711 C C . LEU A 1 211 ? 2.178 -4.909 6.691 1.00 81.50 211 LEU A C 1
ATOM 1713 O O . LEU A 1 211 ? 1.551 -5.574 7.508 1.00 81.50 211 LEU A O 1
ATOM 1717 N N . ASP A 1 212 ? 3.185 -4.105 7.034 1.00 85.56 212 ASP A N 1
ATOM 1718 C CA . ASP A 1 212 ? 3.680 -3.933 8.402 1.00 85.56 212 ASP A CA 1
ATOM 1719 C C . ASP A 1 212 ? 3.172 -2.626 9.052 1.00 85.56 212 ASP A C 1
ATOM 1721 O O . ASP A 1 212 ? 3.645 -2.222 10.115 1.00 85.56 212 ASP A O 1
ATOM 1725 N N . ASN A 1 213 ? 2.208 -1.932 8.436 1.00 89.62 213 ASN A N 1
ATOM 1726 C CA . ASN A 1 213 ? 1.654 -0.708 9.018 1.00 89.62 213 ASN A CA 1
ATOM 1727 C C . ASN A 1 213 ? 0.690 -1.018 10.163 1.00 89.62 213 ASN A C 1
ATOM 1729 O O . ASN A 1 213 ? 0.759 -0.384 11.206 1.00 89.62 213 ASN A O 1
ATOM 1733 N N . VAL A 1 214 ? -0.179 -2.013 10.017 1.00 94.75 214 VAL A N 1
ATOM 1734 C CA . VAL A 1 214 ? -0.974 -2.554 11.124 1.00 94.75 214 VAL A CA 1
ATOM 1735 C C . VAL A 1 214 ? -0.964 -4.063 10.988 1.00 94.75 214 VAL A C 1
ATOM 1737 O O . VAL A 1 214 ? -1.375 -4.589 9.961 1.00 94.75 214 VAL A O 1
ATOM 1740 N N . VAL A 1 215 ? -0.479 -4.762 12.008 1.00 95.12 215 VAL A N 1
ATOM 1741 C CA . VAL A 1 215 ? -0.296 -6.216 11.978 1.00 95.12 215 VAL A CA 1
ATOM 1742 C C . VAL A 1 215 ? -1.162 -6.852 13.045 1.00 95.12 215 VAL A C 1
ATOM 1744 O O . VAL A 1 215 ? -1.066 -6.477 14.211 1.00 95.12 215 VAL A O 1
ATOM 1747 N N . PHE A 1 216 ? -1.952 -7.849 12.661 1.00 97.25 216 PHE A N 1
ATOM 1748 C CA . PHE A 1 216 ? -2.631 -8.755 13.582 1.00 97.25 216 PHE A CA 1
ATOM 1749 C C . PHE A 1 216 ? -1.839 -10.057 13.663 1.00 97.25 216 PHE A C 1
ATOM 1751 O O . PHE A 1 216 ? -1.419 -10.587 12.637 1.00 97.25 216 PHE A O 1
ATOM 1758 N N . TYR A 1 217 ? -1.602 -10.567 14.869 1.00 96.25 217 TYR A N 1
ATOM 1759 C CA . TYR A 1 217 ? -0.763 -11.748 15.089 1.00 96.25 217 TYR A CA 1
ATOM 1760 C C . TYR A 1 217 ? -1.236 -12.574 16.286 1.00 96.25 217 TYR A C 1
ATOM 1762 O O . TYR A 1 217 ? -1.824 -12.030 17.224 1.00 96.25 217 TYR A O 1
ATOM 1770 N N . LYS A 1 218 ? -0.961 -13.884 16.278 1.00 95.06 218 LYS A N 1
ATOM 1771 C CA . LYS A 1 218 ? -1.211 -14.761 17.434 1.00 95.06 218 LYS A CA 1
ATOM 1772 C C . LYS A 1 218 ? -0.022 -14.762 18.395 1.00 95.06 218 LYS A C 1
ATOM 1774 O O . LYS A 1 218 ? 1.102 -15.056 18.003 1.00 95.06 218 LYS A O 1
ATOM 1779 N N . LYS A 1 219 ? -0.269 -14.504 19.677 1.00 92.06 219 LYS A N 1
ATOM 1780 C CA . LYS A 1 219 ? 0.682 -14.710 20.776 1.00 92.06 219 LYS A CA 1
ATOM 1781 C C . LYS A 1 219 ? -0.017 -15.498 21.876 1.00 92.06 219 LYS A C 1
ATOM 1783 O O . LYS A 1 219 ? -1.102 -15.112 22.297 1.00 92.06 219 LYS A O 1
ATOM 1788 N N . ASP A 1 220 ? 0.580 -16.611 22.296 1.00 90.38 220 ASP A N 1
ATOM 1789 C CA . ASP A 1 220 ? 0.020 -17.497 23.327 1.00 90.38 220 ASP A CA 1
ATOM 1790 C C . ASP A 1 220 ? -1.432 -17.924 23.014 1.00 90.38 220 ASP A C 1
ATOM 1792 O O . ASP A 1 220 ? -2.325 -17.862 23.854 1.00 90.38 220 ASP A O 1
ATOM 1796 N N . ALA A 1 221 ? -1.676 -18.301 21.750 1.00 88.44 221 ALA A N 1
ATOM 1797 C CA . ALA A 1 221 ? -2.988 -18.643 21.180 1.00 88.44 221 ALA A CA 1
ATOM 1798 C C . ALA A 1 221 ? -4.052 -17.520 21.185 1.00 88.44 221 ALA A C 1
ATOM 1800 O O . ALA A 1 221 ? -5.182 -17.752 20.758 1.00 88.44 221 ALA A O 1
ATOM 1801 N N . GLN A 1 222 ? -3.703 -16.300 21.596 1.00 94.00 222 GLN A N 1
ATOM 1802 C CA . GLN A 1 222 ? -4.582 -15.133 21.545 1.00 94.00 222 GLN A CA 1
ATOM 1803 C C . GLN A 1 222 ? -4.176 -14.192 20.418 1.00 94.00 222 GLN A C 1
ATOM 1805 O O . GLN A 1 222 ? -2.993 -13.908 20.215 1.00 94.00 222 GLN A O 1
ATOM 1810 N N . TRP A 1 223 ? -5.163 -13.686 19.684 1.00 97.44 223 TRP A N 1
ATOM 1811 C CA . TRP A 1 223 ? -4.914 -12.638 18.705 1.00 97.44 223 TRP A CA 1
ATOM 1812 C C . TRP A 1 223 ? -4.582 -11.322 19.401 1.00 97.44 223 TRP A C 1
ATOM 1814 O O . TRP A 1 223 ? -5.089 -11.004 20.473 1.00 97.44 223 TRP A O 1
ATOM 1824 N N . GLN A 1 224 ? -3.699 -10.562 18.776 1.00 96.69 224 GLN A N 1
ATOM 1825 C CA . GLN A 1 224 ? -3.271 -9.236 19.187 1.00 96.69 224 GLN A CA 1
ATOM 1826 C C . GLN A 1 224 ? -3.038 -8.388 17.939 1.00 96.69 224 GLN A C 1
ATOM 1828 O O . GLN A 1 224 ? -2.970 -8.923 16.831 1.00 96.69 224 GLN A O 1
ATOM 1833 N N . TYR A 1 225 ? -2.882 -7.077 18.112 1.00 96.94 225 TYR A N 1
ATOM 1834 C CA . TYR A 1 225 ? -2.447 -6.198 17.033 1.00 96.94 225 TYR A CA 1
ATOM 1835 C C . TYR A 1 225 ? -1.262 -5.325 17.450 1.00 96.94 225 TYR A C 1
ATOM 1837 O O . TYR A 1 225 ? -1.029 -5.081 18.640 1.00 96.94 225 TYR A O 1
ATOM 1845 N N . LYS A 1 226 ? -0.515 -4.861 16.448 1.00 95.44 226 LYS A N 1
ATOM 1846 C CA . LYS A 1 226 ? 0.528 -3.844 16.566 1.00 95.44 226 LYS A CA 1
ATOM 1847 C C . LYS A 1 226 ? 0.328 -2.789 15.479 1.00 95.44 226 LYS A C 1
ATOM 1849 O O . LYS A 1 226 ? 0.161 -3.122 14.308 1.00 95.44 226 LYS A O 1
ATOM 1854 N N . VAL A 1 227 ? 0.352 -1.525 15.876 1.00 94.31 227 VAL A N 1
ATOM 1855 C CA . VAL A 1 227 ? 0.330 -0.359 14.994 1.00 94.31 227 VAL A CA 1
ATOM 1856 C C . VAL A 1 227 ? 1.775 0.021 14.693 1.00 94.31 227 VAL A C 1
ATOM 1858 O O . VAL A 1 227 ? 2.515 0.464 15.566 1.00 94.31 227 VAL A O 1
ATOM 1861 N N . GLY A 1 228 ? 2.196 -0.229 13.463 1.00 89.69 228 GLY A N 1
ATOM 1862 C CA . GLY A 1 228 ? 3.502 0.110 12.927 1.00 89.69 228 GLY A CA 1
ATOM 1863 C C . GLY A 1 228 ? 3.604 1.574 12.516 1.00 89.69 228 GLY A C 1
ATOM 1864 O O . GLY A 1 228 ? 3.085 2.474 13.174 1.00 89.69 228 GLY A O 1
ATOM 1865 N N . SER A 1 229 ? 4.299 1.831 11.408 1.00 83.06 229 SER A N 1
ATOM 1866 C CA . SER A 1 229 ? 4.497 3.202 10.939 1.00 83.06 229 SER A CA 1
ATOM 1867 C C . SER A 1 229 ? 3.355 3.668 10.042 1.00 83.06 229 SER A C 1
ATOM 1869 O O . SER A 1 229 ? 3.436 3.653 8.817 1.00 83.06 229 SER A O 1
ATOM 1871 N N . VAL A 1 230 ? 2.291 4.093 10.710 1.00 88.25 230 VAL A N 1
ATOM 1872 C CA . VAL A 1 230 ? 1.017 4.513 10.114 1.00 88.25 230 VAL A CA 1
ATOM 1873 C C . VAL A 1 230 ? 0.875 6.022 9.943 1.00 88.25 230 VAL A C 1
ATOM 1875 O O . VAL A 1 230 ? -0.002 6.476 9.213 1.00 88.25 230 VAL A O 1
ATOM 1878 N N . ILE A 1 231 ? 1.697 6.806 10.646 1.00 85.44 231 ILE A N 1
ATOM 1879 C CA . ILE A 1 231 ? 1.563 8.261 10.685 1.00 85.44 231 ILE A CA 1
ATOM 1880 C C . ILE A 1 231 ? 2.085 8.871 9.387 1.00 85.44 231 ILE A C 1
ATOM 1882 O O . ILE A 1 231 ? 3.253 8.712 9.021 1.00 85.44 231 ILE A O 1
ATOM 1886 N N . LYS A 1 232 ? 1.208 9.621 8.723 1.00 82.62 232 LYS A N 1
ATOM 1887 C CA . LYS A 1 232 ? 1.496 10.379 7.507 1.00 82.62 232 LYS A CA 1
ATOM 1888 C C . LYS A 1 232 ? 0.903 11.794 7.613 1.00 82.62 232 LYS A C 1
ATOM 1890 O O . LYS A 1 232 ? 0.944 12.402 8.690 1.00 82.62 232 LYS A O 1
ATOM 1895 N N . HIS A 1 233 ? 0.430 12.355 6.503 1.00 81.00 233 HIS A N 1
ATOM 1896 C CA . HIS A 1 233 ? -0.089 13.725 6.424 1.00 81.00 233 HIS A CA 1
ATOM 1897 C C . HIS A 1 233 ? -1.586 13.768 6.088 1.00 81.00 233 HIS A C 1
ATOM 1899 O O . HIS A 1 233 ? -2.169 14.849 6.029 1.00 81.00 233 HIS A O 1
ATOM 1905 N N . GLU A 1 234 ? -2.209 12.613 5.866 1.00 88.38 234 GLU A N 1
ATOM 1906 C CA . GLU A 1 234 ? -3.584 12.500 5.420 1.00 88.38 234 GLU A CA 1
ATOM 1907 C C . GLU A 1 234 ? -4.566 12.802 6.554 1.00 88.38 234 GL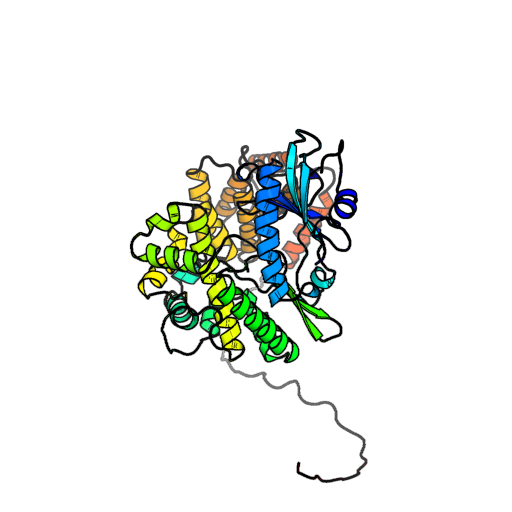U A C 1
ATOM 1909 O O . GLU A 1 234 ? -4.499 12.231 7.644 1.00 88.38 234 GLU A O 1
ATOM 1914 N N . THR A 1 235 ? -5.513 13.697 6.276 1.00 92.81 235 THR A N 1
ATOM 1915 C CA . THR A 1 235 ? -6.592 14.049 7.199 1.00 92.81 235 THR A CA 1
ATOM 1916 C C . THR A 1 235 ? -7.956 13.843 6.561 1.00 92.81 235 THR A C 1
ATOM 1918 O O . THR A 1 235 ? -8.097 13.883 5.333 1.00 92.81 235 THR A O 1
ATOM 1921 N N . GLY A 1 236 ? -8.977 13.644 7.390 1.00 93.56 236 GLY A N 1
ATOM 1922 C CA . GLY A 1 236 ? -10.353 13.474 6.947 1.00 93.56 236 GLY A CA 1
ATOM 1923 C C . GLY A 1 236 ? -10.894 14.710 6.241 1.00 93.56 236 GLY A C 1
ATOM 1924 O O . GLY A 1 236 ? -11.469 14.601 5.155 1.00 93.56 236 GLY A O 1
ATOM 1925 N N . ASN A 1 237 ? -10.629 15.903 6.783 1.00 94.31 237 ASN A N 1
ATOM 1926 C CA . ASN A 1 237 ? -11.011 17.157 6.137 1.00 94.31 237 ASN A CA 1
ATOM 1927 C C . ASN A 1 237 ? -10.367 17.317 4.757 1.00 94.31 237 ASN A C 1
ATOM 1929 O O . ASN A 1 237 ? -11.050 17.706 3.806 1.00 94.31 237 ASN A O 1
ATOM 1933 N N . ARG A 1 238 ? -9.073 16.992 4.614 1.00 91.88 238 ARG A N 1
ATOM 1934 C CA . ARG A 1 238 ? -8.401 17.086 3.313 1.00 91.88 238 ARG A CA 1
ATOM 1935 C C . ARG A 1 238 ? -8.941 16.052 2.332 1.00 91.88 238 ARG A C 1
ATOM 1937 O O . ARG A 1 238 ? -9.209 16.405 1.186 1.00 91.88 238 ARG A O 1
ATOM 1944 N N . ALA A 1 239 ? -9.160 14.817 2.780 1.00 92.00 239 ALA A N 1
ATOM 1945 C CA . ALA A 1 239 ? -9.759 13.772 1.959 1.00 92.00 239 ALA A CA 1
ATOM 1946 C C . ALA A 1 239 ? -11.136 14.198 1.436 1.00 92.00 239 ALA A C 1
ATOM 1948 O O . ALA A 1 239 ? -11.387 14.108 0.238 1.00 92.00 239 ALA A O 1
ATOM 1949 N N . LYS A 1 240 ? -11.992 14.750 2.303 1.00 91.50 240 LYS A N 1
ATOM 1950 C CA . LYS A 1 240 ? -13.303 15.281 1.915 1.00 91.50 240 LYS A CA 1
ATOM 1951 C C . LYS A 1 240 ? -13.189 16.376 0.854 1.00 91.50 240 LYS A C 1
ATOM 1953 O O . LYS A 1 240 ? -13.871 16.298 -0.159 1.00 91.50 240 LYS A O 1
ATOM 1958 N N . GLN A 1 241 ? -12.315 17.363 1.059 1.00 90.62 241 GLN A N 1
ATOM 1959 C CA . GLN A 1 241 ? -12.107 18.449 0.093 1.00 90.62 241 GLN A CA 1
ATOM 1960 C C . GLN A 1 241 ? -11.671 17.926 -1.275 1.00 90.62 241 GLN A C 1
ATOM 1962 O O . GLN A 1 241 ? -12.234 18.323 -2.291 1.00 90.62 241 GLN A O 1
ATOM 1967 N N . VAL A 1 242 ? -10.670 17.041 -1.303 1.00 90.50 242 VAL A N 1
ATOM 1968 C CA . VAL A 1 242 ? -10.137 16.505 -2.557 1.00 90.50 242 VAL A CA 1
ATOM 1969 C C . VAL A 1 242 ? -11.196 15.654 -3.253 1.00 90.50 242 VAL A C 1
ATOM 1971 O O . VAL A 1 242 ? -11.464 15.890 -4.425 1.00 90.50 242 VAL A O 1
ATOM 1974 N N . LEU A 1 243 ? -11.855 14.736 -2.537 1.00 89.19 243 LEU A N 1
ATOM 1975 C CA . LEU A 1 243 ? -12.875 13.851 -3.109 1.00 89.19 243 LEU A CA 1
ATOM 1976 C C . LEU A 1 243 ? -14.110 14.604 -3.614 1.00 89.19 243 LEU A C 1
ATOM 1978 O O . LEU A 1 243 ? -14.660 14.223 -4.634 1.00 89.19 243 LEU A O 1
ATOM 1982 N N . GLN A 1 244 ? -14.520 15.693 -2.961 1.00 86.94 244 GLN A N 1
ATOM 1983 C CA . GLN A 1 244 ? -15.612 16.538 -3.460 1.00 86.94 244 GLN A CA 1
ATOM 1984 C C . GLN A 1 244 ? -15.199 17.360 -4.688 1.00 86.94 244 GLN A C 1
ATOM 1986 O O . GLN A 1 244 ? -16.022 17.636 -5.561 1.00 86.94 244 GLN A O 1
ATOM 1991 N N . ALA A 1 245 ? -13.926 17.755 -4.770 1.00 88.38 245 ALA A N 1
ATOM 1992 C CA . ALA A 1 245 ? -13.422 18.533 -5.892 1.00 88.38 245 ALA A CA 1
ATOM 1993 C C . ALA A 1 245 ? -13.319 17.703 -7.181 1.00 88.38 245 ALA A C 1
ATOM 1995 O O . ALA A 1 245 ? -13.573 18.252 -8.251 1.00 88.38 245 ALA A O 1
ATOM 1996 N N . ILE A 1 246 ? -13.009 16.399 -7.107 1.00 86.31 246 ILE A N 1
ATOM 1997 C CA . ILE A 1 246 ? -12.746 15.589 -8.313 1.00 86.31 246 ILE A CA 1
ATOM 1998 C C . ILE A 1 246 ? -13.938 15.500 -9.271 1.00 86.31 246 ILE A C 1
ATOM 2000 O O . ILE A 1 246 ? -13.739 15.441 -10.480 1.00 86.31 246 ILE A O 1
ATOM 2004 N N . ALA A 1 247 ? -15.172 15.495 -8.755 1.00 79.94 247 ALA A N 1
ATOM 2005 C CA . ALA A 1 247 ? -16.360 15.415 -9.600 1.00 79.94 247 ALA A CA 1
ATOM 2006 C C . ALA A 1 247 ? -16.636 16.722 -10.353 1.00 79.94 247 ALA A C 1
ATOM 2008 O O . ALA A 1 247 ? -17.241 16.691 -11.422 1.00 79.94 247 ALA A O 1
ATOM 2009 N N . SER A 1 248 ? -16.194 17.859 -9.806 1.00 85.12 248 SER A N 1
ATOM 2010 C CA . SER A 1 248 ? -16.372 19.179 -10.425 1.00 85.12 248 SER A CA 1
ATOM 2011 C C . SER A 1 248 ? -15.189 19.560 -11.316 1.00 85.12 248 SER A C 1
ATOM 2013 O O . SER A 1 248 ? -15.383 20.128 -12.386 1.00 85.12 248 SER A O 1
ATOM 2015 N N . ASP A 1 249 ? -13.971 19.236 -10.882 1.00 87.75 249 ASP A N 1
ATOM 2016 C CA . ASP A 1 249 ? -12.733 19.471 -11.617 1.00 87.75 249 ASP A CA 1
ATOM 2017 C C . ASP A 1 249 ? -11.767 18.280 -11.461 1.00 87.75 249 ASP A C 1
ATOM 2019 O O . ASP A 1 249 ? -10.927 18.256 -10.555 1.00 87.75 249 ASP A O 1
ATOM 2023 N N . PRO A 1 250 ? -11.824 17.302 -12.380 1.00 82.06 250 PRO A N 1
ATOM 2024 C CA . PRO A 1 250 ? -10.838 16.232 -12.501 1.00 82.06 250 PRO A CA 1
ATOM 2025 C C . PRO A 1 250 ? -9.374 16.679 -12.524 1.00 82.06 250 PRO A C 1
ATOM 2027 O O . PRO A 1 250 ? -8.480 15.914 -12.155 1.00 82.06 250 PRO A O 1
ATOM 2030 N N . ALA A 1 251 ? -9.079 17.905 -12.968 1.00 85.38 251 ALA A N 1
ATOM 2031 C CA . ALA A 1 251 ? -7.705 18.381 -13.024 1.00 85.38 251 ALA A CA 1
ATOM 2032 C C . ALA A 1 251 ? -7.101 18.545 -11.622 1.00 85.38 251 ALA A C 1
ATOM 2034 O O . ALA A 1 251 ? -5.876 18.474 -11.496 1.00 85.38 251 ALA A O 1
ATOM 2035 N N . VAL A 1 252 ? -7.926 18.662 -10.566 1.00 85.88 252 VAL A N 1
ATOM 2036 C CA . VAL A 1 252 ? -7.479 18.754 -9.164 1.00 85.88 252 VAL A CA 1
ATOM 2037 C C . VAL A 1 252 ? -6.518 17.633 -8.781 1.00 85.88 252 VAL A C 1
ATOM 2039 O O . VAL A 1 252 ? -5.557 17.844 -8.042 1.00 85.88 252 VAL A O 1
ATOM 2042 N N . VAL A 1 253 ? -6.725 16.451 -9.357 1.00 81.38 253 VAL A N 1
ATOM 2043 C CA . VAL A 1 253 ? -5.921 15.248 -9.138 1.00 81.38 253 VAL A CA 1
ATOM 2044 C C . VAL A 1 253 ? -4.466 15.449 -9.564 1.00 81.38 253 VAL A C 1
ATOM 2046 O O . VAL A 1 253 ? -3.557 14.944 -8.916 1.00 81.38 253 VAL A O 1
ATOM 2049 N N . LYS A 1 254 ? -4.240 16.222 -10.633 1.00 82.25 254 LYS A N 1
ATOM 2050 C CA . LYS A 1 254 ? -2.913 16.490 -11.210 1.00 82.25 254 LYS A CA 1
ATOM 2051 C C . LYS A 1 254 ? -2.253 17.754 -10.653 1.00 82.25 254 LYS A C 1
ATOM 2053 O O . LYS A 1 254 ? -1.110 18.033 -11.001 1.00 82.25 254 LYS A O 1
ATOM 2058 N N . GLN A 1 255 ? -2.947 18.524 -9.813 1.00 85.50 255 GLN A N 1
ATOM 2059 C CA . GLN A 1 255 ? -2.415 19.778 -9.269 1.00 85.50 255 GLN A CA 1
ATOM 2060 C C . GLN A 1 255 ? -1.277 19.553 -8.266 1.00 85.50 255 GLN A C 1
ATOM 2062 O O . GLN A 1 255 ? -0.409 20.412 -8.135 1.00 85.50 255 GLN A O 1
ATOM 2067 N N . SER A 1 256 ? -1.269 18.421 -7.553 1.00 83.00 256 SER A N 1
ATOM 2068 C CA . SER A 1 256 ? -0.186 18.082 -6.628 1.00 83.00 256 SER A CA 1
ATOM 2069 C C . SER A 1 256 ? -0.025 16.572 -6.451 1.00 83.00 256 SER A C 1
ATOM 2071 O O . SER A 1 256 ? -0.963 15.801 -6.665 1.00 83.00 256 SER A O 1
ATOM 2073 N N . PHE A 1 257 ? 1.173 16.153 -6.034 1.00 80.12 257 PHE A N 1
ATOM 2074 C CA . PHE A 1 257 ? 1.457 14.758 -5.695 1.00 80.12 257 PHE A CA 1
ATOM 2075 C C . PHE A 1 257 ? 0.568 14.270 -4.543 1.00 80.12 257 PHE A C 1
ATOM 2077 O O . PHE A 1 257 ? 0.091 13.144 -4.567 1.00 80.12 257 PHE A O 1
ATOM 2084 N N . GLU A 1 258 ? 0.291 15.131 -3.566 1.00 82.69 258 GLU A N 1
ATOM 2085 C CA . GLU A 1 258 ? -0.581 14.822 -2.437 1.00 82.69 258 GLU A CA 1
ATOM 2086 C C . GLU A 1 258 ? -2.013 14.564 -2.908 1.00 82.69 258 GLU A C 1
ATOM 2088 O O . GLU A 1 258 ? -2.618 13.580 -2.500 1.00 82.69 258 GLU A O 1
ATOM 2093 N N . ASN A 1 259 ? -2.564 15.396 -3.799 1.00 86.50 259 ASN A N 1
ATOM 2094 C CA . ASN A 1 259 ? -3.910 15.161 -4.333 1.00 86.50 259 ASN A CA 1
ATOM 2095 C C . ASN A 1 259 ? -3.991 13.809 -5.032 1.00 86.50 259 ASN A C 1
ATOM 2097 O O . ASN A 1 259 ? -4.931 13.053 -4.790 1.00 86.50 259 ASN A O 1
ATOM 2101 N N . TRP A 1 260 ? -2.979 13.492 -5.840 1.00 83.62 260 TRP A N 1
ATOM 2102 C CA . TRP A 1 260 ? -2.853 12.185 -6.460 1.00 83.62 260 TRP A CA 1
ATOM 2103 C C . TRP A 1 260 ? -2.871 11.065 -5.411 1.00 83.62 260 TRP A C 1
ATOM 2105 O O . TRP A 1 260 ? -3.743 10.200 -5.472 1.00 83.62 260 TRP A O 1
ATOM 2115 N N . THR A 1 261 ? -1.992 11.103 -4.402 1.00 81.56 261 THR A N 1
ATOM 2116 C CA . THR A 1 261 ? -1.918 10.048 -3.376 1.00 81.56 261 THR A CA 1
ATOM 2117 C C . THR A 1 261 ? -3.193 9.931 -2.546 1.00 81.56 261 THR A C 1
ATOM 2119 O O . THR A 1 261 ? -3.593 8.818 -2.206 1.00 81.56 261 THR A O 1
ATOM 2122 N N . PHE A 1 262 ? -3.863 11.048 -2.252 1.00 87.25 262 PHE A N 1
ATOM 2123 C CA . PHE A 1 262 ? -5.133 11.052 -1.527 1.00 87.25 262 PHE A CA 1
ATOM 2124 C C . PHE A 1 262 ? -6.183 10.232 -2.264 1.00 87.25 262 PHE A C 1
ATOM 2126 O O . PHE A 1 262 ? -6.777 9.324 -1.693 1.00 87.25 262 PHE A O 1
ATOM 2133 N N . ILE A 1 263 ? -6.401 10.531 -3.539 1.00 86.75 263 ILE A N 1
ATOM 2134 C CA . ILE A 1 263 ? -7.462 9.888 -4.314 1.00 86.75 263 ILE A CA 1
ATOM 2135 C C . ILE A 1 263 ? -7.084 8.433 -4.616 1.00 86.75 263 ILE A C 1
ATOM 2137 O O . ILE A 1 263 ? -7.942 7.558 -4.644 1.00 86.75 263 ILE A O 1
ATOM 2141 N N . TYR A 1 264 ? -5.787 8.169 -4.754 1.00 84.50 264 TYR A N 1
ATOM 2142 C CA . TYR A 1 264 ? -5.244 6.847 -5.025 1.00 84.50 264 TYR A CA 1
ATOM 2143 C C . TYR A 1 264 ? -5.374 5.873 -3.839 1.00 84.50 264 TYR A C 1
ATOM 2145 O O . TYR A 1 264 ? -5.703 4.706 -4.040 1.00 84.50 264 TYR A O 1
ATOM 2153 N N . PHE A 1 265 ? -5.131 6.319 -2.598 1.00 88.50 265 PHE A N 1
ATOM 2154 C CA . PHE A 1 265 ? -5.084 5.425 -1.429 1.00 88.50 265 PHE A CA 1
ATOM 2155 C C . PHE A 1 265 ? -6.258 5.586 -0.457 1.00 88.50 265 PHE A C 1
ATOM 2157 O O . PHE A 1 265 ? -6.765 4.589 0.063 1.00 88.50 265 PHE A O 1
ATOM 2164 N N . VAL A 1 266 ? -6.731 6.811 -0.210 1.00 92.62 266 VAL A N 1
ATOM 2165 C CA . VAL A 1 266 ? -7.705 7.070 0.863 1.00 92.62 266 VAL A CA 1
ATOM 2166 C C . VAL A 1 266 ? -9.051 6.376 0.628 1.00 92.62 266 VAL A C 1
ATOM 2168 O O . VAL A 1 266 ? -9.530 5.734 1.562 1.00 92.62 266 VAL A O 1
ATOM 2171 N N . PRO A 1 267 ? -9.668 6.390 -0.573 1.00 94.12 267 PRO A N 1
ATOM 2172 C CA . PRO A 1 267 ? -10.906 5.641 -0.805 1.00 94.12 267 PRO A CA 1
ATOM 2173 C C . PRO A 1 267 ? -10.773 4.151 -0.482 1.00 94.12 267 PRO A C 1
ATOM 2175 O O . PRO A 1 267 ? -11.709 3.531 0.023 1.00 94.12 267 PRO A O 1
ATOM 2178 N N . SER A 1 268 ? -9.608 3.567 -0.764 1.00 93.75 268 SER A N 1
ATOM 2179 C CA . SER A 1 268 ? -9.305 2.169 -0.456 1.00 93.75 268 SER A CA 1
ATOM 2180 C C . SER A 1 268 ? -9.173 1.938 1.060 1.00 93.75 268 SER A C 1
ATOM 2182 O O . SER A 1 268 ? -9.760 0.994 1.588 1.00 93.75 268 SER A O 1
ATOM 2184 N N . TRP A 1 269 ? -8.507 2.838 1.794 1.00 95.25 269 TRP A N 1
ATOM 2185 C CA . TRP A 1 269 ? -8.422 2.794 3.263 1.00 95.25 269 TRP A CA 1
ATOM 2186 C C . TRP A 1 269 ? -9.795 2.867 3.938 1.00 95.25 269 TRP A C 1
ATOM 2188 O O . TRP A 1 269 ? -10.101 2.075 4.830 1.00 95.25 269 TRP A O 1
ATOM 2198 N N . LEU A 1 270 ? -10.642 3.798 3.494 1.00 95.69 270 LEU A N 1
ATOM 2199 C CA . LEU A 1 270 ? -11.975 3.990 4.063 1.00 95.69 270 LEU A CA 1
ATOM 2200 C C . LEU A 1 270 ? -12.875 2.772 3.815 1.00 95.69 270 LEU A C 1
ATOM 2202 O O . LEU A 1 270 ? -13.585 2.339 4.725 1.00 95.69 270 LEU A O 1
ATOM 2206 N N . ARG A 1 271 ? -12.812 2.178 2.613 1.00 96.06 271 ARG A N 1
ATOM 2207 C CA . ARG A 1 271 ? -13.522 0.927 2.303 1.00 96.06 271 ARG A CA 1
ATOM 2208 C C . ARG A 1 271 ? -13.058 -0.219 3.182 1.00 96.06 271 ARG A C 1
ATOM 2210 O O . ARG A 1 271 ? -13.911 -0.902 3.732 1.00 96.06 271 ARG A O 1
ATOM 2217 N N . LEU A 1 272 ? -11.750 -0.401 3.360 1.00 96.75 272 LEU A N 1
ATOM 2218 C CA . LEU A 1 272 ? -11.206 -1.459 4.211 1.00 96.75 272 LEU A CA 1
ATOM 2219 C C . LEU A 1 272 ? -11.738 -1.362 5.652 1.00 96.75 272 LEU A C 1
ATOM 2221 O O . LEU A 1 272 ? -12.225 -2.352 6.206 1.00 96.75 272 LEU A O 1
ATOM 2225 N N . LEU A 1 273 ? -11.690 -0.164 6.242 1.00 97.62 273 LEU A N 1
ATOM 2226 C CA . LEU A 1 273 ? -12.200 0.091 7.591 1.00 97.62 273 LEU A CA 1
ATOM 2227 C C . LEU A 1 273 ? -13.702 -0.199 7.696 1.00 97.62 273 LEU A C 1
ATOM 2229 O O . LEU A 1 273 ? -14.131 -0.941 8.580 1.00 97.62 273 LEU A O 1
ATOM 2233 N N . ASN A 1 274 ? -14.499 0.366 6.786 1.00 97.19 274 ASN A N 1
ATOM 2234 C CA . ASN A 1 274 ? -15.954 0.245 6.830 1.00 97.19 274 ASN A CA 1
ATOM 2235 C C . ASN A 1 274 ? -16.436 -1.172 6.464 1.00 97.19 274 ASN A C 1
ATOM 2237 O O . ASN A 1 274 ? -17.407 -1.640 7.054 1.00 97.19 274 ASN A O 1
ATOM 2241 N N . ALA A 1 275 ? -15.753 -1.884 5.562 1.00 97.25 275 ALA A N 1
ATOM 2242 C CA . ALA A 1 275 ? -16.061 -3.274 5.217 1.00 97.25 275 ALA A CA 1
ATOM 2243 C C . ALA A 1 275 ? -15.755 -4.218 6.380 1.00 97.25 275 ALA A C 1
ATOM 2245 O O . ALA A 1 275 ? -16.575 -5.067 6.723 1.00 97.25 275 ALA A O 1
ATOM 2246 N N . THR A 1 276 ? -14.605 -4.037 7.037 1.00 97.88 276 THR A N 1
ATOM 2247 C CA . THR A 1 276 ? -14.244 -4.841 8.215 1.00 97.88 276 THR A CA 1
ATOM 2248 C C . THR A 1 276 ? -15.217 -4.587 9.365 1.00 97.88 276 THR A C 1
ATOM 2250 O O . THR A 1 276 ? -15.672 -5.526 10.016 1.00 97.88 276 THR A O 1
ATOM 2253 N N . ALA A 1 277 ? -15.602 -3.329 9.588 1.00 97.75 277 ALA A N 1
ATOM 2254 C CA . ALA A 1 277 ? -16.620 -2.982 10.572 1.00 97.75 277 ALA A CA 1
ATOM 2255 C C . ALA A 1 277 ? -17.968 -3.647 10.260 1.00 97.75 277 ALA A C 1
ATOM 2257 O O . ALA A 1 277 ? -18.547 -4.282 11.139 1.00 97.75 277 ALA A O 1
ATOM 2258 N N . ALA A 1 278 ? -18.420 -3.592 9.003 1.00 96.62 278 ALA A N 1
ATOM 2259 C CA . ALA A 1 278 ? -19.648 -4.252 8.573 1.00 96.62 278 ALA A CA 1
ATOM 2260 C C . ALA A 1 278 ? -19.592 -5.780 8.778 1.00 96.62 278 ALA A C 1
ATOM 2262 O O . ALA A 1 278 ? -20.525 -6.344 9.350 1.00 96.62 278 ALA A O 1
ATOM 2263 N N . LYS A 1 279 ? -18.477 -6.441 8.421 1.00 96.94 279 LYS A N 1
ATOM 2264 C CA . LYS A 1 279 ? -18.230 -7.879 8.676 1.00 96.94 279 LYS A CA 1
ATOM 2265 C C . LYS A 1 279 ? -18.339 -8.239 10.164 1.00 96.94 279 LYS A C 1
ATOM 2267 O O . LYS A 1 279 ? -18.776 -9.333 10.523 1.00 96.94 279 LYS A O 1
ATOM 2272 N N . LEU A 1 280 ? -17.965 -7.314 11.046 1.00 97.50 280 LEU A N 1
ATOM 2273 C CA . LEU A 1 280 ? -18.018 -7.476 12.501 1.00 97.50 280 LEU A CA 1
ATOM 2274 C C . LEU A 1 280 ? -19.350 -7.043 13.133 1.00 97.50 280 LEU A C 1
ATOM 2276 O O . LEU A 1 280 ? -19.494 -7.157 14.353 1.00 97.50 280 LEU A O 1
ATOM 2280 N N . GLY A 1 281 ? -20.317 -6.577 12.335 1.00 96.31 281 GLY A N 1
ATOM 2281 C CA . GLY A 1 281 ? -21.602 -6.065 12.818 1.00 96.31 281 GLY A CA 1
ATOM 2282 C C . GLY A 1 281 ? -21.503 -4.695 13.499 1.00 96.31 281 GLY A C 1
ATOM 2283 O O . GLY A 1 281 ? -22.335 -4.366 14.341 1.00 96.31 281 GLY A O 1
ATOM 2284 N N . MET A 1 282 ? -20.473 -3.911 13.179 1.00 96.56 282 MET A N 1
ATOM 2285 C CA . MET A 1 282 ? -20.268 -2.550 13.677 1.00 96.56 282 MET A CA 1
ATOM 2286 C C . MET A 1 282 ? -20.811 -1.512 12.685 1.00 96.56 282 MET A C 1
ATOM 2288 O O . MET A 1 282 ? -20.886 -1.751 11.480 1.00 96.56 282 MET A O 1
ATOM 2292 N N . GLY A 1 283 ? -21.139 -0.320 13.191 1.00 93.50 283 GLY A N 1
ATOM 2293 C CA . GLY A 1 283 ? -21.359 0.855 12.344 1.00 93.50 283 GLY A CA 1
ATOM 2294 C C . GLY A 1 283 ? -20.072 1.297 11.639 1.00 93.50 283 GLY A C 1
ATOM 2295 O O . GLY A 1 283 ? -18.975 0.855 11.985 1.00 93.50 283 GLY A O 1
ATOM 2296 N N . ARG A 1 284 ? -20.199 2.203 10.665 1.00 94.38 284 ARG A N 1
ATOM 2297 C CA . ARG A 1 284 ? -19.042 2.739 9.937 1.00 94.38 284 ARG A CA 1
ATOM 2298 C C . ARG A 1 284 ? -18.026 3.370 10.890 1.00 94.38 284 ARG A C 1
ATOM 2300 O O . ARG A 1 284 ? -18.355 3.931 11.939 1.00 94.38 284 ARG A O 1
ATOM 2307 N N . ILE A 1 285 ? -16.765 3.261 10.505 1.00 96.62 285 ILE A N 1
ATOM 2308 C CA . ILE A 1 285 ? -15.634 3.762 11.280 1.00 96.62 285 ILE A CA 1
ATOM 2309 C C . ILE A 1 285 ? -15.375 5.220 10.932 1.00 96.62 285 ILE A C 1
ATOM 2311 O O . ILE A 1 285 ? -15.220 6.049 11.826 1.00 96.62 285 ILE A O 1
ATOM 2315 N N . VAL A 1 286 ? -15.412 5.535 9.637 1.00 94.81 286 VAL A N 1
ATOM 2316 C CA . VAL A 1 286 ? -15.345 6.902 9.119 1.00 94.81 286 VAL A CA 1
ATOM 2317 C C . VAL A 1 286 ? -16.660 7.208 8.411 1.00 94.81 286 VAL A C 1
ATOM 2319 O O . VAL A 1 286 ? -16.977 6.613 7.383 1.00 94.81 286 VAL A O 1
ATOM 2322 N N . GLU A 1 287 ? -17.444 8.109 9.004 1.00 91.62 287 GLU A N 1
ATOM 2323 C CA . GLU A 1 287 ? -18.813 8.440 8.572 1.00 91.62 287 GLU A CA 1
ATOM 2324 C C . GLU A 1 287 ? -18.911 9.798 7.862 1.00 91.62 287 GLU A C 1
ATOM 2326 O O . GLU A 1 287 ? -19.812 10.015 7.061 1.00 91.62 287 GLU A O 1
ATOM 2331 N N . ASN A 1 288 ? -17.988 10.722 8.141 1.00 92.31 288 ASN A N 1
ATOM 2332 C CA . ASN A 1 288 ? -18.028 12.108 7.660 1.00 92.31 288 ASN A CA 1
ATOM 2333 C C . ASN A 1 288 ? -17.382 12.316 6.276 1.00 92.31 288 ASN A C 1
ATOM 2335 O O . ASN A 1 288 ? -17.351 13.449 5.786 1.00 92.31 288 ASN A O 1
ATOM 2339 N N . ILE A 1 289 ? -16.858 11.249 5.666 1.00 92.75 289 ILE A N 1
ATOM 2340 C CA . ILE A 1 289 ? -16.337 11.239 4.299 1.00 92.75 289 ILE A CA 1
ATOM 2341 C C . ILE A 1 289 ? -17.256 10.347 3.476 1.00 92.75 289 ILE A C 1
ATOM 2343 O O . ILE A 1 289 ? -17.276 9.131 3.662 1.00 92.75 289 ILE A O 1
ATOM 2347 N N . THR A 1 290 ? -18.014 10.968 2.579 1.00 91.75 290 THR A N 1
ATOM 2348 C CA . THR A 1 290 ? -18.997 10.287 1.743 1.00 91.75 290 THR A CA 1
ATOM 2349 C C . THR A 1 290 ? -18.722 10.533 0.269 1.00 91.75 290 THR A C 1
ATOM 2351 O O . THR A 1 290 ? -18.333 11.638 -0.104 1.00 91.75 290 THR A O 1
ATOM 2354 N N . LEU A 1 291 ? -18.966 9.525 -0.564 1.00 90.88 291 LEU A N 1
ATOM 2355 C CA . LEU A 1 291 ? -18.902 9.626 -2.017 1.00 90.88 291 LEU A CA 1
ATOM 2356 C C . LEU A 1 291 ? -20.304 9.790 -2.599 1.00 90.88 291 LEU A C 1
ATOM 2358 O O . LEU A 1 291 ? -21.206 8.991 -2.336 1.00 90.88 291 LEU A O 1
ATOM 2362 N N . SER A 1 292 ? -20.465 10.803 -3.438 1.00 88.75 292 SER A N 1
ATOM 2363 C CA . SER A 1 292 ? -21.616 10.943 -4.316 1.00 88.75 292 SER A CA 1
ATOM 2364 C C . SER A 1 292 ? -21.562 9.91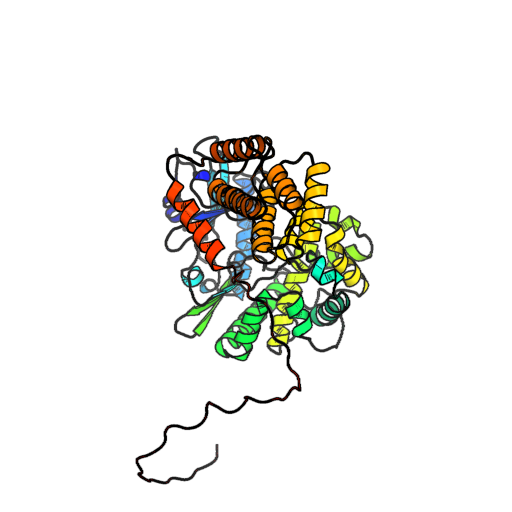4 -5.461 1.00 88.75 292 SER A C 1
ATOM 2366 O O . SER A 1 292 ? -20.505 9.332 -5.754 1.00 88.75 292 SER A O 1
ATOM 2368 N N . PRO A 1 293 ? -22.684 9.686 -6.170 1.00 87.56 293 PRO A N 1
ATOM 2369 C CA . PRO A 1 293 ? -22.676 8.858 -7.371 1.00 87.56 293 PRO A CA 1
ATOM 2370 C C . PRO A 1 293 ? -21.682 9.347 -8.435 1.00 87.56 293 PRO A C 1
ATOM 2372 O O . PRO A 1 293 ? -21.016 8.522 -9.060 1.00 87.56 293 PRO A O 1
ATOM 2375 N N . SER A 1 294 ? -21.534 10.667 -8.609 1.00 88.06 294 SER A N 1
ATOM 2376 C CA . SER A 1 294 ? -20.567 11.257 -9.544 1.00 88.06 294 SER A CA 1
ATOM 2377 C C . SER A 1 294 ? -19.119 10.997 -9.136 1.00 88.06 294 SER A C 1
ATOM 2379 O O . SER A 1 294 ? -18.314 10.646 -9.998 1.00 88.06 294 SER A O 1
ATOM 2381 N N . ASP A 1 295 ? -18.798 11.073 -7.839 1.00 89.50 295 ASP A N 1
ATOM 2382 C CA . ASP A 1 295 ? -17.444 10.781 -7.347 1.00 89.50 295 ASP A CA 1
ATOM 2383 C C . ASP A 1 295 ? -17.071 9.331 -7.672 1.00 89.50 295 ASP A C 1
ATOM 2385 O O . ASP A 1 295 ? -15.978 9.051 -8.155 1.00 89.50 295 ASP A O 1
ATOM 2389 N N . SER A 1 296 ? -18.015 8.401 -7.487 1.00 88.12 296 SER A N 1
ATOM 2390 C CA . SER A 1 296 ? -17.805 6.983 -7.802 1.00 88.12 296 SER A CA 1
ATOM 2391 C C . SER A 1 296 ? -17.549 6.741 -9.291 1.00 88.12 296 SER A C 1
ATOM 2393 O O . SER A 1 296 ? -16.683 5.940 -9.639 1.00 88.12 296 SER A O 1
ATOM 2395 N N . VAL A 1 297 ? -18.273 7.427 -10.181 1.00 88.94 297 VAL A N 1
ATOM 2396 C CA . VAL A 1 297 ? -18.022 7.331 -11.629 1.00 88.94 297 VAL A CA 1
ATOM 2397 C C . VAL A 1 297 ? -16.623 7.839 -11.958 1.00 88.94 297 VAL A C 1
ATOM 2399 O O . VAL A 1 297 ? -15.908 7.198 -12.726 1.00 88.94 297 VAL A O 1
ATOM 2402 N N . TYR A 1 298 ? -16.211 8.952 -11.356 1.00 89.19 298 TYR A N 1
ATOM 2403 C CA . TYR A 1 298 ? -14.882 9.499 -11.574 1.00 89.19 298 TYR A CA 1
ATOM 2404 C C . TYR A 1 298 ? -13.774 8.556 -11.089 1.00 89.19 298 TYR A C 1
ATOM 2406 O O . TYR A 1 298 ? -12.880 8.207 -11.858 1.00 89.19 298 TYR A O 1
ATOM 2414 N N . LEU A 1 299 ? -13.864 8.087 -9.841 1.00 90.12 299 LEU A N 1
ATOM 2415 C CA . LEU A 1 299 ? -12.881 7.175 -9.255 1.00 90.12 299 LEU A CA 1
ATOM 2416 C C . LEU A 1 299 ? -12.736 5.885 -10.073 1.00 90.12 299 LEU A C 1
ATOM 2418 O O . LEU A 1 299 ? -11.623 5.405 -10.273 1.00 90.12 299 LEU A O 1
ATOM 2422 N N . SER A 1 300 ? -13.837 5.379 -10.643 1.00 90.62 300 SER A N 1
ATOM 2423 C CA . SER A 1 300 ? -13.809 4.188 -11.504 1.00 90.62 300 SER A CA 1
ATOM 2424 C C . SER A 1 300 ? -12.982 4.357 -12.783 1.00 90.62 300 SER A C 1
ATOM 2426 O O . SER A 1 300 ? -12.635 3.360 -13.405 1.00 90.62 300 SER A O 1
ATOM 2428 N N . LYS A 1 301 ? -12.658 5.597 -13.178 1.00 90.19 301 LYS A N 1
ATOM 2429 C CA . LYS A 1 301 ? -11.873 5.935 -14.375 1.00 90.19 301 LYS A CA 1
ATOM 2430 C C . LYS A 1 301 ? -10.474 6.455 -14.061 1.00 90.19 301 LYS A C 1
ATOM 2432 O O . LYS A 1 301 ? -9.737 6.807 -14.976 1.00 90.19 301 LYS A O 1
ATOM 2437 N N . MET A 1 302 ? -10.068 6.496 -12.794 1.00 87.25 302 MET A N 1
ATOM 2438 C CA . MET A 1 302 ? -8.747 7.008 -12.418 1.00 87.25 302 MET A CA 1
ATOM 2439 C C . MET A 1 302 ? -7.585 6.279 -13.084 1.00 87.25 302 MET A C 1
ATOM 2441 O O . MET A 1 302 ? -6.566 6.904 -13.378 1.00 87.25 302 MET A O 1
ATOM 2445 N N . TYR A 1 303 ? -7.742 4.987 -13.369 1.00 88.06 303 TYR A N 1
ATOM 2446 C CA . TYR A 1 303 ? -6.740 4.213 -14.092 1.00 88.06 303 TYR A CA 1
ATOM 2447 C C . TYR A 1 303 ? -6.393 4.820 -15.467 1.00 88.06 303 TYR A C 1
ATOM 2449 O O . TYR A 1 303 ? -5.293 4.609 -15.971 1.00 88.06 303 TYR A O 1
ATOM 2457 N N . GLU A 1 304 ? -7.294 5.597 -16.080 1.00 89.38 304 GLU A N 1
ATOM 2458 C CA . GLU A 1 304 ? -7.057 6.285 -17.357 1.00 89.38 304 GLU A CA 1
ATOM 2459 C C . GLU A 1 304 ? -6.053 7.441 -17.217 1.00 89.38 304 GLU A C 1
ATOM 2461 O O . GLU A 1 304 ? -5.465 7.874 -18.206 1.00 89.38 304 GLU A O 1
ATOM 2466 N N . MET A 1 305 ? -5.842 7.939 -15.995 1.00 85.44 305 MET A N 1
ATOM 2467 C CA . MET A 1 305 ? -4.903 9.023 -15.694 1.00 85.44 305 MET A CA 1
ATOM 2468 C C . MET A 1 305 ? -3.486 8.533 -15.393 1.00 85.44 305 MET A C 1
ATOM 2470 O O . MET A 1 305 ? -2.578 9.359 -15.303 1.00 85.44 305 MET A O 1
ATOM 2474 N N . LEU A 1 306 ? -3.311 7.222 -15.224 1.00 85.56 306 LEU A N 1
ATOM 2475 C CA . LEU A 1 306 ? -2.018 6.592 -14.992 1.00 85.56 306 LEU A CA 1
ATOM 2476 C C . LEU A 1 306 ? -1.123 6.707 -16.227 1.00 85.56 306 LEU A C 1
ATOM 2478 O O . LEU A 1 306 ? -1.593 6.645 -17.368 1.00 85.56 306 LEU A O 1
ATOM 2482 N N . SER A 1 307 ? 0.185 6.812 -15.998 1.00 85.56 307 SER A N 1
ATOM 2483 C CA . SER A 1 307 ? 1.174 6.678 -17.067 1.00 85.56 307 SER A CA 1
ATOM 2484 C C . SER A 1 307 ? 1.079 5.300 -17.730 1.00 85.56 307 SER A C 1
ATOM 2486 O O . SER A 1 307 ? 0.605 4.327 -17.135 1.00 85.56 307 SER A O 1
ATOM 2488 N N . LEU A 1 308 ? 1.583 5.181 -18.962 1.00 88.06 308 LEU A N 1
ATOM 2489 C CA . LEU A 1 308 ? 1.628 3.892 -19.661 1.00 88.06 308 LEU A CA 1
ATOM 2490 C C . LEU A 1 308 ? 2.393 2.836 -18.849 1.00 88.06 308 LEU A C 1
ATOM 2492 O O . LEU A 1 308 ? 1.992 1.675 -18.823 1.00 88.06 308 LEU A O 1
ATOM 2496 N N . SER A 1 309 ? 3.446 3.242 -18.133 1.00 85.00 309 SER A N 1
ATOM 2497 C CA . SER A 1 309 ? 4.209 2.342 -17.266 1.00 85.00 309 SER A CA 1
ATOM 2498 C C . SER A 1 309 ? 3.400 1.805 -16.083 1.00 85.00 309 SER A C 1
ATOM 2500 O O . SER A 1 309 ? 3.417 0.605 -15.819 1.00 85.00 309 SER A O 1
ATOM 2502 N N . GLU A 1 310 ? 2.646 2.666 -15.400 1.00 85.75 310 GLU A N 1
ATOM 2503 C CA . GLU A 1 310 ? 1.794 2.282 -14.272 1.00 85.75 310 GLU A CA 1
ATOM 2504 C C . GLU A 1 310 ? 0.654 1.378 -14.736 1.00 85.75 310 GLU A C 1
ATOM 2506 O O . GLU A 1 310 ? 0.392 0.347 -14.119 1.00 85.75 310 GLU A O 1
ATOM 2511 N N . ARG A 1 311 ? 0.029 1.697 -15.876 1.00 89.38 311 ARG A N 1
ATOM 2512 C CA . ARG A 1 311 ? -0.997 0.834 -16.477 1.00 89.38 311 ARG A CA 1
ATOM 2513 C C . ARG A 1 311 ? -0.431 -0.523 -16.860 1.00 89.38 311 ARG A C 1
ATOM 2515 O O . ARG A 1 311 ? -1.084 -1.529 -16.595 1.00 89.38 311 ARG A O 1
ATOM 2522 N N . ALA A 1 312 ? 0.771 -0.570 -17.436 1.00 88.00 312 ALA A N 1
ATOM 2523 C CA . ALA A 1 312 ? 1.437 -1.828 -17.750 1.00 88.00 312 ALA A CA 1
ATOM 2524 C C . ALA A 1 312 ? 1.629 -2.682 -16.486 1.00 88.00 312 ALA A C 1
ATOM 2526 O O . ALA A 1 312 ? 1.191 -3.830 -16.453 1.00 88.00 312 ALA A O 1
ATOM 2527 N N . MET A 1 313 ? 2.198 -2.106 -15.422 1.00 85.12 313 MET A N 1
ATOM 2528 C CA . MET A 1 313 ? 2.433 -2.819 -14.162 1.00 85.12 313 MET A CA 1
ATOM 2529 C C . MET A 1 313 ? 1.137 -3.308 -13.502 1.00 85.12 313 MET A C 1
ATOM 2531 O O . MET A 1 313 ? 1.080 -4.462 -13.081 1.00 85.12 313 MET A O 1
ATOM 2535 N N . ASN A 1 314 ? 0.094 -2.476 -13.451 1.00 85.19 314 ASN A N 1
ATOM 2536 C CA . ASN A 1 314 ? -1.170 -2.843 -12.806 1.00 85.19 314 ASN A CA 1
ATOM 2537 C C . ASN A 1 314 ? -1.909 -3.942 -13.578 1.00 85.19 314 ASN A C 1
ATOM 2539 O O . ASN A 1 314 ? -2.357 -4.915 -12.980 1.00 85.19 314 ASN A O 1
ATOM 2543 N N . ASN A 1 315 ? -1.969 -3.846 -14.913 1.00 87.50 315 ASN A N 1
ATOM 2544 C CA . ASN A 1 315 ? -2.560 -4.903 -15.740 1.00 87.50 315 ASN A CA 1
ATOM 2545 C C . ASN A 1 315 ? -1.771 -6.218 -15.599 1.00 87.50 315 ASN A C 1
ATOM 2547 O O . ASN A 1 315 ? -2.370 -7.286 -15.510 1.00 87.50 315 ASN A O 1
ATOM 2551 N N . ALA A 1 316 ? -0.438 -6.151 -15.510 1.00 84.12 316 ALA A N 1
ATOM 2552 C CA . ALA A 1 316 ? 0.395 -7.333 -15.303 1.00 84.12 316 ALA A CA 1
ATOM 2553 C C . ALA A 1 316 ? 0.139 -7.993 -13.938 1.00 84.12 316 ALA A C 1
ATOM 2555 O O . ALA A 1 316 ? 0.025 -9.217 -13.863 1.00 84.12 316 ALA A O 1
ATOM 2556 N N . GLN A 1 317 ? 0.006 -7.189 -12.879 1.00 81.62 317 GLN A N 1
ATOM 2557 C CA . GLN A 1 317 ? -0.326 -7.653 -11.532 1.00 81.62 317 GLN A CA 1
ATOM 2558 C C . GLN A 1 317 ? -1.709 -8.322 -11.472 1.00 81.62 317 GLN A C 1
ATOM 2560 O O . GLN A 1 317 ? -1.854 -9.354 -10.819 1.00 81.62 317 GLN A O 1
ATOM 2565 N N . ASP A 1 318 ? -2.690 -7.788 -12.202 1.00 79.88 318 ASP A N 1
ATOM 2566 C CA . ASP A 1 318 ? -4.045 -8.348 -12.312 1.00 79.88 318 ASP A CA 1
ATOM 2567 C C . ASP A 1 318 ? -4.134 -9.554 -13.273 1.00 79.88 318 ASP A C 1
ATOM 2569 O O . ASP A 1 318 ? -5.194 -10.167 -13.421 1.00 79.88 318 ASP A O 1
ATOM 2573 N N . GLY A 1 319 ? -3.029 -9.918 -13.932 1.00 80.44 319 GLY A N 1
ATOM 2574 C CA . GLY A 1 319 ? -2.959 -11.036 -14.874 1.00 80.44 319 GLY A CA 1
ATOM 2575 C C . GLY A 1 319 ? -3.465 -10.731 -16.290 1.00 80.44 319 GLY A C 1
ATOM 2576 O O . GLY A 1 319 ? -3.501 -11.643 -17.118 1.00 80.44 319 GLY A O 1
ATOM 2577 N N . ASP A 1 320 ? -3.804 -9.477 -16.606 1.00 85.12 320 ASP A N 1
ATOM 2578 C CA . ASP A 1 320 ? -4.109 -9.010 -17.966 1.00 85.12 320 ASP A CA 1
ATOM 2579 C C . ASP A 1 320 ? -2.814 -8.688 -18.725 1.00 85.12 320 ASP A C 1
ATOM 2581 O O . ASP A 1 320 ? -2.431 -7.541 -18.973 1.00 85.12 320 ASP A O 1
ATOM 2585 N N . V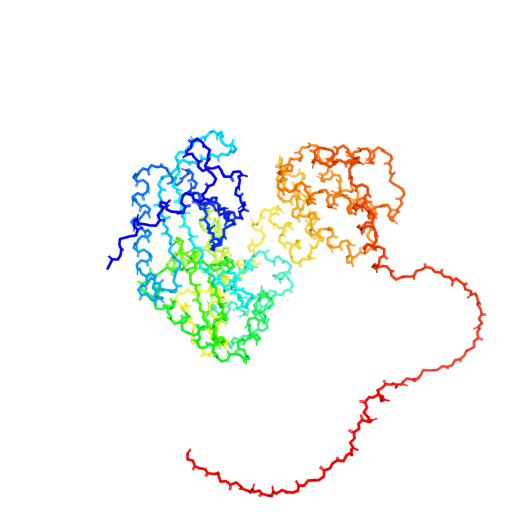AL A 1 321 ? -2.089 -9.750 -19.067 1.00 81.88 321 VAL A N 1
ATOM 2586 C CA . VAL A 1 321 ? -0.766 -9.639 -19.688 1.00 81.88 321 VAL A CA 1
ATOM 2587 C C . VAL A 1 321 ? -0.826 -9.031 -21.086 1.00 81.88 321 VAL A C 1
ATOM 2589 O O . VAL A 1 321 ? 0.115 -8.355 -21.495 1.00 81.88 321 VAL A O 1
ATOM 2592 N N . GLU A 1 322 ? -1.929 -9.204 -21.811 1.00 82.62 322 GLU A N 1
ATOM 2593 C CA . GLU A 1 322 ? -2.076 -8.650 -23.156 1.00 82.62 322 GLU A CA 1
ATOM 2594 C C . GLU A 1 322 ? -2.124 -7.117 -23.128 1.00 82.62 322 GLU A C 1
ATOM 2596 O O . GLU A 1 322 ? -1.327 -6.461 -23.809 1.00 82.62 322 GLU A O 1
ATOM 2601 N N . ASN A 1 323 ? -2.980 -6.530 -22.281 1.00 87.94 323 ASN A N 1
ATOM 2602 C CA . ASN A 1 323 ? -2.989 -5.079 -22.101 1.00 87.94 323 ASN A CA 1
ATOM 2603 C C . ASN A 1 323 ? -1.689 -4.579 -21.476 1.00 87.94 323 ASN A C 1
ATOM 2605 O O . ASN A 1 323 ? -1.180 -3.533 -21.887 1.00 87.94 323 ASN A O 1
ATOM 2609 N N . ALA A 1 324 ? -1.113 -5.334 -20.541 1.00 86.94 324 ALA A N 1
ATOM 2610 C CA . ALA A 1 324 ? 0.155 -4.973 -19.931 1.00 86.94 324 ALA A CA 1
ATOM 2611 C C . ALA A 1 324 ? 1.287 -4.852 -20.966 1.00 86.94 324 ALA A C 1
ATOM 2613 O O . ALA A 1 324 ? 2.013 -3.857 -20.985 1.00 86.94 324 ALA A O 1
ATOM 2614 N N . LEU A 1 325 ? 1.408 -5.824 -21.878 1.00 81.75 325 LEU A N 1
ATOM 2615 C CA . LEU A 1 325 ? 2.387 -5.803 -22.966 1.00 81.75 325 LEU A CA 1
ATOM 2616 C C . LEU A 1 325 ? 2.120 -4.683 -23.964 1.00 81.75 325 LEU A C 1
ATOM 2618 O O . LEU A 1 325 ? 3.068 -4.053 -24.434 1.00 81.75 325 LEU A O 1
ATOM 2622 N N . ARG A 1 326 ? 0.850 -4.421 -24.289 1.00 88.06 326 ARG A N 1
ATOM 2623 C CA . ARG A 1 326 ? 0.482 -3.310 -25.168 1.00 88.06 326 ARG A CA 1
ATOM 2624 C C . ARG A 1 326 ? 0.952 -1.978 -24.581 1.00 88.06 326 ARG A C 1
ATOM 2626 O O . ARG A 1 326 ? 1.721 -1.278 -25.239 1.00 88.06 326 ARG A O 1
ATOM 2633 N N . TYR A 1 327 ? 0.583 -1.673 -23.335 1.00 89.31 327 TYR A N 1
ATOM 2634 C CA . TYR A 1 327 ? 1.025 -0.445 -22.666 1.00 89.31 327 TYR A CA 1
ATOM 2635 C C . TYR A 1 327 ? 2.541 -0.377 -22.523 1.00 89.31 327 TYR A C 1
ATOM 2637 O O . TYR A 1 327 ? 3.122 0.680 -22.738 1.00 89.31 327 TYR A O 1
ATOM 2645 N N . PHE A 1 328 ? 3.198 -1.496 -22.215 1.00 85.31 328 PHE A N 1
ATOM 2646 C CA . PHE A 1 328 ? 4.651 -1.545 -22.099 1.00 85.31 328 PHE A CA 1
ATOM 2647 C C . PHE A 1 328 ? 5.368 -1.252 -23.426 1.00 85.31 328 PHE A C 1
ATOM 2649 O O . PHE A 1 328 ? 6.367 -0.534 -23.437 1.00 85.31 328 PHE A O 1
ATOM 2656 N N . ARG A 1 329 ? 4.861 -1.763 -24.556 1.00 81.06 329 ARG A N 1
ATOM 2657 C CA . ARG A 1 329 ? 5.408 -1.466 -25.892 1.00 81.06 329 ARG A CA 1
ATOM 2658 C C . ARG A 1 329 ? 5.197 -0.003 -26.269 1.00 81.06 329 ARG A C 1
ATOM 2660 O O . ARG A 1 329 ? 6.134 0.629 -26.747 1.00 81.06 329 ARG A O 1
ATOM 2667 N N . GLU A 1 330 ? 4.001 0.533 -26.028 1.00 87.00 330 GLU A N 1
ATOM 2668 C CA . GLU A 1 330 ? 3.703 1.955 -26.243 1.00 87.00 330 GLU A CA 1
ATOM 2669 C C . GLU A 1 330 ? 4.614 2.840 -25.377 1.00 87.00 330 GLU A C 1
ATOM 2671 O O . GLU A 1 330 ? 5.236 3.772 -25.883 1.00 87.00 330 GLU A O 1
ATOM 2676 N N . TYR A 1 331 ? 4.772 2.494 -24.097 1.00 84.88 331 TYR A N 1
ATOM 2677 C CA . TYR A 1 331 ? 5.686 3.147 -23.161 1.00 84.88 331 TYR A CA 1
ATOM 2678 C C . TYR A 1 331 ? 7.129 3.143 -23.678 1.00 84.88 331 TYR A C 1
ATOM 2680 O O . TYR A 1 331 ? 7.752 4.198 -23.761 1.00 84.88 331 TYR A O 1
ATOM 2688 N N . ALA A 1 332 ? 7.644 1.983 -24.098 1.00 76.50 332 ALA A N 1
ATOM 2689 C CA . ALA A 1 332 ? 9.012 1.846 -24.596 1.00 76.50 332 ALA A CA 1
ATOM 2690 C C . ALA A 1 332 ? 9.279 2.639 -25.891 1.00 76.50 332 ALA A C 1
ATOM 2692 O O . ALA A 1 332 ? 10.432 2.949 -26.187 1.00 76.50 332 ALA A O 1
ATOM 2693 N N . GLN A 1 333 ? 8.235 2.951 -26.666 1.00 78.00 333 GLN A N 1
ATOM 2694 C CA . GLN A 1 333 ? 8.325 3.773 -27.876 1.00 78.00 333 GLN A CA 1
ATOM 2695 C C . GLN A 1 333 ? 8.217 5.275 -27.583 1.00 78.00 333 GLN A C 1
ATOM 2697 O O . GLN A 1 333 ? 8.896 6.074 -28.229 1.00 78.00 333 GLN A O 1
ATOM 2702 N N . GLN A 1 334 ? 7.340 5.663 -26.652 1.00 76.81 334 GLN A N 1
ATOM 2703 C CA . GLN A 1 334 ? 6.995 7.063 -26.389 1.00 76.81 334 GLN A CA 1
ATOM 2704 C C . GLN A 1 334 ? 7.907 7.713 -25.353 1.00 76.81 334 GLN A C 1
ATOM 2706 O O . GLN A 1 334 ? 8.303 8.873 -25.499 1.00 76.81 334 GLN A O 1
ATOM 2711 N N . GLU A 1 335 ? 8.256 6.984 -24.300 1.00 62.53 335 GLU A N 1
ATOM 2712 C CA . GLU A 1 335 ? 9.086 7.514 -23.238 1.00 62.53 335 GLU A CA 1
ATOM 2713 C C . GLU A 1 335 ? 10.556 7.206 -23.528 1.00 62.53 335 GLU A C 1
ATOM 2715 O O . GLU A 1 335 ? 10.986 6.058 -23.580 1.00 62.53 335 GLU A O 1
ATOM 2720 N N . LYS A 1 336 ? 11.385 8.254 -23.636 1.00 54.47 336 LYS A N 1
ATOM 2721 C CA . LYS A 1 336 ? 12.862 8.144 -23.674 1.00 54.47 336 LYS A CA 1
ATOM 2722 C C . LYS A 1 336 ? 13.460 7.587 -22.366 1.00 54.47 336 LYS A C 1
ATOM 2724 O O . LYS A 1 336 ? 14.669 7.651 -22.162 1.00 54.47 336 LYS A O 1
ATOM 2729 N N . SER A 1 337 ? 12.611 7.139 -21.449 1.00 53.22 337 SER A N 1
ATOM 2730 C CA . SER A 1 337 ? 12.946 6.715 -20.105 1.00 53.22 337 SER A CA 1
ATOM 2731 C C . SER A 1 337 ? 13.298 5.226 -20.119 1.00 53.22 337 SER A C 1
ATOM 2733 O O . SER A 1 337 ? 12.514 4.359 -20.504 1.00 53.22 337 SER A O 1
ATOM 2735 N N . HIS A 1 338 ? 14.530 4.934 -19.713 1.00 62.69 338 HIS A N 1
ATOM 2736 C CA . HIS A 1 338 ? 15.028 3.587 -19.465 1.00 62.69 338 HIS A CA 1
ATOM 2737 C C . HIS A 1 338 ? 14.662 3.145 -18.043 1.00 62.69 338 HIS A C 1
ATOM 2739 O O . HIS A 1 338 ? 15.546 2.704 -17.314 1.00 62.69 338 HIS A O 1
ATOM 2745 N N . ASP A 1 339 ? 13.396 3.296 -17.611 1.00 68.56 339 ASP A N 1
ATOM 2746 C CA . ASP A 1 339 ? 12.997 2.857 -16.264 1.00 68.56 339 ASP A CA 1
ATOM 2747 C C . ASP A 1 339 ? 13.103 1.332 -16.173 1.00 68.56 339 ASP A C 1
ATOM 2749 O O . ASP A 1 339 ? 12.218 0.563 -16.567 1.00 68.56 339 ASP A O 1
ATOM 2753 N N . THR A 1 340 ? 14.246 0.886 -15.668 1.00 67.69 340 THR A N 1
ATOM 2754 C CA . THR A 1 340 ? 14.612 -0.518 -15.573 1.00 67.69 340 THR A CA 1
ATOM 2755 C C . THR A 1 340 ? 13.739 -1.275 -14.584 1.00 67.69 340 THR A C 1
ATOM 2757 O O . THR A 1 340 ? 13.614 -2.489 -14.727 1.00 67.69 340 THR A O 1
ATOM 2760 N N . ARG A 1 341 ? 13.036 -0.583 -13.672 1.00 68.12 341 ARG A N 1
ATOM 2761 C CA . ARG A 1 341 ? 12.061 -1.200 -12.758 1.00 68.12 341 ARG A CA 1
ATOM 2762 C C . ARG A 1 341 ? 10.815 -1.658 -13.500 1.00 68.12 341 ARG A C 1
ATOM 2764 O O . ARG A 1 341 ? 10.360 -2.774 -13.280 1.00 68.12 341 ARG A O 1
ATOM 2771 N N . VAL A 1 342 ? 10.294 -0.835 -14.412 1.00 72.06 342 VAL A N 1
ATOM 2772 C CA . VAL A 1 342 ? 9.114 -1.189 -15.219 1.00 72.06 342 VAL A CA 1
ATOM 2773 C C . VAL A 1 342 ? 9.441 -2.399 -16.088 1.00 72.06 342 VAL A C 1
ATOM 2775 O O . VAL A 1 342 ? 8.687 -3.367 -16.109 1.00 72.06 342 VAL A O 1
ATOM 2778 N N . ARG A 1 343 ? 10.609 -2.389 -16.748 1.00 75.56 343 ARG A N 1
ATOM 2779 C CA . ARG A 1 343 ? 11.066 -3.512 -17.585 1.00 75.56 343 ARG A CA 1
ATOM 2780 C C . ARG A 1 343 ? 11.257 -4.792 -16.769 1.00 75.56 343 ARG A C 1
ATOM 2782 O O . ARG A 1 343 ? 10.811 -5.859 -17.186 1.00 75.56 343 ARG A O 1
ATOM 2789 N N . HIS A 1 344 ? 11.874 -4.684 -15.595 1.00 70.94 344 HIS A N 1
ATOM 2790 C CA . HIS A 1 344 ? 12.072 -5.798 -14.666 1.00 70.94 344 HIS A CA 1
ATOM 2791 C C . HIS A 1 344 ? 10.743 -6.399 -14.186 1.00 70.94 344 HIS A C 1
ATOM 2793 O O . HIS A 1 344 ? 10.507 -7.589 -14.404 1.00 70.94 344 HIS A O 1
ATOM 2799 N N . MET A 1 345 ? 9.840 -5.580 -13.640 1.00 73.69 345 MET A N 1
ATOM 2800 C CA . MET A 1 345 ? 8.525 -6.022 -13.160 1.00 73.69 345 MET A CA 1
ATOM 2801 C C . MET A 1 345 ? 7.692 -6.659 -14.273 1.00 73.69 345 MET A C 1
ATOM 2803 O O . MET A 1 345 ? 7.158 -7.755 -14.100 1.00 73.69 345 MET A O 1
ATOM 2807 N N . MET A 1 346 ? 7.633 -6.021 -15.445 1.00 80.00 346 MET A N 1
ATOM 2808 C CA . MET A 1 346 ? 6.921 -6.558 -16.607 1.00 80.00 346 MET A CA 1
ATOM 2809 C C . MET A 1 346 ? 7.446 -7.928 -17.026 1.00 80.00 346 MET A C 1
ATOM 2811 O O . MET A 1 346 ? 6.673 -8.801 -17.415 1.00 80.00 346 MET A O 1
ATOM 2815 N N . SER A 1 347 ? 8.751 -8.147 -16.907 1.00 74.88 347 SER A N 1
ATOM 2816 C CA . SER A 1 347 ? 9.366 -9.403 -17.321 1.00 74.88 347 SER A CA 1
ATOM 2817 C C . SER A 1 347 ? 9.088 -10.556 -16.379 1.00 74.88 347 SER A C 1
ATOM 2819 O O . SER A 1 347 ? 8.874 -11.679 -16.834 1.00 74.88 347 SER A O 1
ATOM 2821 N N . LYS A 1 348 ? 9.018 -10.273 -15.079 1.00 76.75 348 LYS A N 1
ATOM 2822 C CA . LYS A 1 348 ? 8.590 -11.245 -14.075 1.00 76.75 348 LYS A CA 1
ATOM 2823 C C . LYS A 1 348 ? 7.171 -11.746 -14.351 1.00 76.75 348 LYS A C 1
ATOM 2825 O O . LYS A 1 348 ? 6.925 -12.955 -14.349 1.00 76.75 348 LYS A O 1
ATOM 2830 N N . TYR A 1 349 ? 6.247 -10.823 -14.617 1.00 79.38 349 TYR A N 1
ATOM 2831 C CA . TYR A 1 349 ? 4.858 -11.173 -14.910 1.00 79.38 349 TYR A CA 1
ATOM 2832 C C . TYR A 1 349 ? 4.712 -11.892 -16.251 1.00 79.38 349 TYR A C 1
ATOM 2834 O O . TYR A 1 349 ? 3.998 -12.891 -16.331 1.00 79.38 349 TYR A O 1
ATOM 2842 N N . TYR A 1 350 ? 5.428 -11.442 -17.285 1.00 79.12 350 TYR A N 1
ATOM 2843 C CA . TYR A 1 350 ? 5.384 -12.079 -18.597 1.00 79.12 350 TYR A CA 1
ATOM 2844 C C . TYR A 1 350 ? 5.914 -13.519 -18.567 1.00 79.12 350 TYR A C 1
ATOM 2846 O O . TYR A 1 350 ? 5.273 -14.411 -19.120 1.00 79.12 350 TYR A O 1
ATOM 2854 N N . LEU A 1 351 ? 7.021 -13.787 -17.862 1.00 77.38 351 LEU A N 1
ATOM 2855 C CA . LEU A 1 351 ? 7.532 -15.154 -17.714 1.00 77.38 351 LEU A CA 1
ATOM 2856 C C . LEU A 1 351 ? 6.516 -16.064 -17.007 1.00 77.38 351 LEU A C 1
ATOM 2858 O O . LEU A 1 351 ? 6.170 -17.120 -17.533 1.00 77.38 351 LEU A O 1
ATOM 2862 N N . SER A 1 352 ? 5.969 -15.607 -15.875 1.00 78.12 352 SER A N 1
ATOM 2863 C CA . SER A 1 352 ? 4.944 -16.342 -15.111 1.00 78.12 352 SER A CA 1
ATOM 2864 C C . SER A 1 352 ? 3.686 -16.636 -15.944 1.00 78.12 352 SER A C 1
ATOM 2866 O O . SER A 1 352 ? 2.961 -17.600 -15.700 1.00 78.12 352 SER A O 1
ATOM 2868 N N . PHE A 1 353 ? 3.391 -15.784 -16.925 1.00 76.88 353 PHE A N 1
ATOM 2869 C CA . PHE A 1 353 ? 2.290 -15.970 -17.860 1.00 76.88 353 PHE A CA 1
ATOM 2870 C C . PHE A 1 353 ? 2.604 -16.988 -18.956 1.00 76.88 353 PHE A C 1
ATOM 2872 O O . PHE A 1 353 ? 1.764 -17.840 -19.243 1.00 76.88 353 PHE A O 1
ATOM 2879 N N . LEU A 1 354 ? 3.807 -16.954 -19.536 1.00 76.44 354 LEU A N 1
ATOM 2880 C CA . LEU A 1 354 ? 4.237 -17.933 -20.540 1.00 76.44 354 LEU A CA 1
ATOM 2881 C C . LEU A 1 354 ? 4.261 -19.364 -19.990 1.00 76.44 354 LEU A C 1
ATOM 2883 O O . LEU A 1 354 ? 3.952 -20.303 -20.724 1.00 76.44 354 LEU A O 1
ATOM 2887 N N . GLU A 1 355 ? 4.572 -19.531 -18.704 1.00 76.88 355 GLU A N 1
ATOM 2888 C CA . GLU A 1 355 ? 4.475 -20.819 -18.005 1.00 76.88 355 GLU A CA 1
ATOM 2889 C C . GLU A 1 355 ? 3.037 -21.363 -17.987 1.00 76.88 355 GLU A C 1
ATOM 2891 O O . GLU A 1 355 ? 2.824 -22.569 -18.089 1.00 76.88 355 GLU A O 1
ATOM 2896 N N . LYS A 1 356 ? 2.036 -20.475 -17.915 1.00 77.12 356 LYS A N 1
ATOM 2897 C CA . LYS A 1 356 ? 0.608 -20.831 -17.896 1.00 77.12 356 LYS A CA 1
ATOM 2898 C C . LYS A 1 356 ? -0.011 -20.942 -19.293 1.00 77.12 356 LYS A C 1
ATOM 2900 O O . LYS A 1 356 ? -1.051 -21.579 -19.441 1.00 77.12 356 LYS A O 1
ATOM 2905 N N . GLN A 1 357 ? 0.590 -20.323 -20.310 1.00 73.38 357 GLN A N 1
ATOM 2906 C CA . GLN A 1 357 ? 0.108 -20.329 -21.697 1.00 73.38 357 GLN A CA 1
ATOM 2907 C C . GLN A 1 357 ? 1.219 -20.752 -22.673 1.00 73.38 357 GLN A C 1
ATOM 2909 O O . GLN A 1 357 ? 1.816 -19.911 -23.349 1.00 73.38 357 GLN A O 1
ATOM 2914 N N . PRO A 1 358 ? 1.487 -22.064 -22.815 1.00 64.50 358 PRO A N 1
ATOM 2915 C CA . PRO A 1 358 ? 2.652 -22.547 -23.552 1.00 64.50 358 PRO A CA 1
ATOM 2916 C C . PRO A 1 358 ? 2.580 -22.343 -25.073 1.00 64.50 358 PRO A C 1
ATOM 2918 O O . PRO A 1 358 ? 3.613 -22.496 -25.721 1.00 64.50 358 PRO A O 1
ATOM 2921 N N . GLN A 1 359 ? 1.405 -21.999 -25.614 1.00 65.19 359 GLN A N 1
ATOM 2922 C CA . GLN A 1 359 ? 1.068 -21.933 -27.047 1.00 65.19 359 GLN A CA 1
ATOM 2923 C C . GLN A 1 359 ? 1.393 -20.577 -27.719 1.00 65.19 359 GLN A C 1
ATOM 2925 O O . GLN A 1 359 ? 0.907 -20.293 -28.812 1.00 65.19 359 GLN A O 1
ATOM 2930 N N . ARG A 1 360 ? 2.148 -19.689 -27.060 1.00 68.31 360 ARG A N 1
ATOM 2931 C CA . ARG A 1 360 ? 2.454 -18.345 -27.589 1.00 68.31 360 ARG A CA 1
ATOM 2932 C C . ARG A 1 360 ? 3.531 -18.383 -28.680 1.00 68.31 360 ARG A C 1
ATOM 2934 O O . ARG A 1 360 ? 4.392 -19.258 -28.689 1.00 68.31 360 ARG A O 1
ATOM 2941 N N . GLN A 1 361 ? 3.464 -17.421 -29.601 1.00 75.69 361 GLN A N 1
ATOM 2942 C CA . GLN A 1 361 ? 4.304 -17.379 -30.801 1.00 75.69 361 GLN A CA 1
ATOM 2943 C C . GLN A 1 361 ? 5.726 -16.887 -30.492 1.00 75.69 361 GLN A C 1
ATOM 2945 O O . GLN A 1 361 ? 5.923 -15.982 -29.678 1.00 75.69 361 GLN A O 1
ATOM 2950 N N . ALA A 1 362 ? 6.718 -17.456 -31.184 1.00 81.12 362 ALA A N 1
ATOM 2951 C CA . ALA A 1 362 ? 8.133 -17.120 -31.015 1.00 81.12 362 ALA A CA 1
ATOM 2952 C C . ALA A 1 362 ? 8.425 -15.624 -31.232 1.00 81.12 362 ALA A C 1
ATOM 2954 O O . ALA A 1 362 ? 9.271 -15.052 -30.544 1.00 81.12 362 ALA A O 1
ATOM 2955 N N . ASP A 1 363 ? 7.683 -14.960 -32.118 1.00 80.88 363 ASP A N 1
ATOM 2956 C CA . ASP A 1 363 ? 7.860 -13.535 -32.416 1.00 80.88 363 ASP A CA 1
ATOM 2957 C C . ASP A 1 363 ? 7.550 -12.639 -31.209 1.00 80.88 363 ASP A C 1
ATOM 2959 O O . ASP A 1 363 ? 8.248 -11.653 -30.959 1.00 80.88 363 ASP A O 1
ATOM 2963 N N . GLU A 1 364 ? 6.547 -13.002 -30.404 1.00 79.56 364 GLU A N 1
ATOM 2964 C CA . GLU A 1 364 ? 6.157 -12.245 -29.212 1.00 79.56 364 GLU A CA 1
ATOM 2965 C C . GLU A 1 364 ? 7.249 -12.308 -28.138 1.00 79.56 364 GLU A C 1
ATOM 2967 O O . GLU A 1 364 ? 7.651 -11.285 -27.576 1.00 79.56 364 GLU A O 1
ATOM 2972 N N . ILE A 1 365 ? 7.778 -13.512 -27.895 1.00 83.19 365 ILE A N 1
ATOM 2973 C CA . ILE A 1 365 ? 8.848 -13.743 -26.921 1.00 83.19 365 ILE A CA 1
ATOM 2974 C C . ILE A 1 365 ? 10.144 -13.072 -27.396 1.00 83.19 365 ILE A C 1
ATOM 2976 O O . ILE A 1 365 ? 10.810 -12.401 -26.608 1.00 83.19 365 ILE A O 1
ATOM 2980 N N . THR A 1 366 ? 10.460 -13.167 -28.690 1.00 84.12 366 THR A N 1
ATOM 2981 C CA . THR A 1 366 ? 11.604 -12.489 -29.321 1.00 84.12 366 THR A CA 1
ATOM 2982 C C . THR A 1 366 ? 11.509 -10.969 -29.180 1.00 84.12 366 THR A C 1
ATOM 2984 O O . THR A 1 366 ? 12.484 -10.313 -28.809 1.00 84.12 366 THR A O 1
ATOM 2987 N N . SER A 1 367 ? 10.333 -10.391 -29.441 1.00 81.88 367 SER A N 1
ATOM 2988 C CA . SER A 1 367 ? 10.075 -8.955 -29.294 1.00 81.88 367 SER A CA 1
ATOM 2989 C C . SER A 1 367 ? 10.289 -8.491 -27.851 1.00 81.88 367 SER A C 1
ATOM 2991 O O . SER A 1 367 ? 11.002 -7.516 -27.604 1.00 81.88 367 SER A O 1
ATOM 2993 N N . PHE A 1 368 ? 9.750 -9.235 -26.884 1.00 81.44 368 PHE A N 1
ATOM 2994 C CA . PHE A 1 368 ? 9.907 -8.923 -25.468 1.00 81.44 368 PHE A CA 1
ATOM 2995 C C . PHE A 1 368 ? 11.364 -9.044 -25.000 1.00 81.44 368 PHE A C 1
ATOM 2997 O O . PHE A 1 368 ? 11.889 -8.154 -24.327 1.00 81.44 368 PHE A O 1
ATOM 3004 N N . LEU A 1 369 ? 12.060 -10.103 -25.417 1.00 83.62 369 LEU A N 1
ATOM 3005 C CA . LEU A 1 369 ? 13.466 -10.303 -25.082 1.00 83.62 369 LEU A CA 1
ATOM 3006 C C . LEU A 1 369 ? 14.346 -9.201 -25.690 1.00 83.62 369 LEU A C 1
ATOM 3008 O O . LEU A 1 369 ? 15.258 -8.711 -25.032 1.00 83.62 369 LEU A O 1
ATOM 3012 N N . ASN A 1 370 ? 14.033 -8.719 -26.896 1.00 84.56 370 ASN A N 1
ATOM 3013 C CA . ASN A 1 370 ? 14.704 -7.557 -27.481 1.00 84.56 370 ASN A CA 1
ATOM 3014 C C . ASN A 1 370 ? 14.530 -6.275 -26.655 1.00 84.56 370 ASN A C 1
ATOM 3016 O O . ASN A 1 370 ? 15.495 -5.520 -26.538 1.00 84.56 370 ASN A O 1
ATOM 3020 N N . LEU A 1 371 ? 13.354 -6.043 -26.059 1.00 78.88 371 LEU A N 1
ATOM 3021 C CA . LEU A 1 371 ? 13.123 -4.908 -25.153 1.00 78.88 371 LEU A CA 1
ATOM 3022 C C . LEU A 1 371 ? 13.947 -5.030 -23.867 1.00 78.88 371 LEU A C 1
ATOM 3024 O O . LEU A 1 371 ? 14.448 -4.026 -23.357 1.00 78.88 371 LEU A O 1
ATOM 3028 N N . MET A 1 372 ? 14.117 -6.247 -23.351 1.00 77.31 372 MET A N 1
ATOM 3029 C CA . MET A 1 372 ? 14.950 -6.518 -22.174 1.00 77.31 372 MET A CA 1
ATOM 3030 C C . MET A 1 372 ? 16.444 -6.390 -22.455 1.00 77.31 372 MET A C 1
ATOM 3032 O O . MET A 1 372 ? 17.201 -5.926 -21.606 1.00 77.31 372 MET A O 1
ATOM 3036 N N . MET A 1 373 ? 16.850 -6.736 -23.672 1.00 83.31 373 MET A N 1
ATOM 3037 C CA . MET A 1 373 ? 18.226 -6.660 -24.154 1.00 83.31 373 MET A CA 1
ATOM 3038 C C . MET A 1 373 ? 18.587 -5.318 -24.801 1.00 83.31 373 MET A C 1
ATOM 3040 O O . MET A 1 373 ? 19.623 -5.224 -25.465 1.00 83.31 373 MET A O 1
ATOM 3044 N N . ASP A 1 374 ? 17.744 -4.291 -24.666 1.00 79.81 374 ASP A N 1
ATOM 3045 C CA . ASP A 1 374 ? 18.079 -2.944 -25.122 1.00 79.81 374 ASP A CA 1
ATOM 3046 C C . ASP A 1 374 ? 19.399 -2.508 -24.453 1.00 79.81 374 ASP A C 1
ATOM 3048 O O . ASP A 1 374 ? 19.485 -2.526 -23.223 1.00 79.81 374 ASP A O 1
ATOM 3052 N N . PRO A 1 375 ? 20.444 -2.135 -25.220 1.00 73.69 375 PRO A N 1
ATOM 3053 C CA . PRO A 1 375 ? 21.741 -1.747 -24.667 1.00 73.69 375 PRO A CA 1
ATOM 3054 C C . PRO A 1 375 ? 21.688 -0.586 -23.675 1.00 73.69 375 PRO A C 1
ATOM 3056 O O . PRO A 1 375 ? 22.646 -0.403 -22.928 1.00 73.69 375 PRO A O 1
ATOM 3059 N N . LYS A 1 376 ? 20.609 0.201 -23.701 1.00 73.75 376 LYS A N 1
ATOM 3060 C CA . LYS A 1 376 ? 20.375 1.324 -22.796 1.00 73.75 376 LYS A CA 1
ATOM 3061 C C . LYS A 1 376 ? 19.709 0.908 -21.477 1.00 73.75 376 LYS A C 1
ATOM 3063 O O . LYS A 1 376 ? 19.502 1.753 -20.612 1.00 73.75 376 LYS A O 1
ATOM 3068 N N . ASN A 1 377 ? 19.354 -0.367 -21.311 1.00 73.00 377 ASN A N 1
ATOM 3069 C CA . ASN A 1 377 ? 18.860 -0.881 -20.039 1.00 73.00 377 ASN A CA 1
ATOM 3070 C C . ASN A 1 377 ? 20.017 -1.067 -19.057 1.00 73.00 377 ASN A C 1
ATOM 3072 O O . ASN A 1 377 ? 20.883 -1.921 -19.251 1.00 73.00 377 ASN A O 1
ATOM 3076 N N . GLU A 1 378 ? 19.975 -0.322 -17.958 1.00 73.94 378 GLU A N 1
ATOM 3077 C CA . GLU A 1 378 ? 20.885 -0.479 -16.827 1.00 73.94 378 GLU A CA 1
ATOM 3078 C C . GLU A 1 378 ? 20.140 -1.118 -15.653 1.00 73.94 378 GLU A C 1
ATOM 3080 O O . GLU A 1 378 ? 19.473 -0.443 -14.866 1.00 73.94 378 GLU A O 1
ATOM 3085 N N . PHE A 1 379 ? 20.201 -2.448 -15.558 1.00 71.62 379 PHE A N 1
ATOM 3086 C CA . PHE A 1 379 ? 19.624 -3.163 -14.422 1.00 71.62 379 PHE A CA 1
ATOM 3087 C C . PHE A 1 379 ? 20.421 -2.831 -13.152 1.00 71.62 379 PHE A C 1
ATOM 3089 O O . PHE A 1 379 ? 21.638 -3.050 -13.140 1.00 71.62 379 PHE A O 1
ATOM 3096 N N . PRO A 1 380 ? 19.772 -2.352 -12.075 1.00 68.88 380 PRO A N 1
ATOM 3097 C CA . PRO A 1 380 ? 20.413 -2.253 -10.770 1.00 68.88 380 PRO A CA 1
ATOM 3098 C C . PRO A 1 380 ? 20.963 -3.619 -10.339 1.00 68.88 380 PRO A C 1
ATOM 3100 O O . PRO A 1 380 ? 20.361 -4.655 -10.641 1.00 68.88 380 PRO A O 1
ATOM 3103 N N . LYS A 1 381 ? 22.125 -3.635 -9.673 1.00 72.38 381 LYS A N 1
ATOM 3104 C CA . LYS A 1 381 ? 22.857 -4.872 -9.333 1.00 72.38 381 LYS A CA 1
ATOM 3105 C C . LYS A 1 381 ? 22.011 -5.846 -8.517 1.00 72.38 381 LYS A C 1
ATOM 3107 O O . LYS A 1 381 ? 22.097 -7.053 -8.716 1.00 72.38 381 LYS A O 1
ATOM 3112 N N . GLU A 1 382 ? 21.164 -5.320 -7.645 1.00 67.56 382 GLU A N 1
ATOM 3113 C CA . GLU A 1 382 ? 20.211 -6.074 -6.836 1.00 67.56 382 GLU A CA 1
ATOM 3114 C C . GLU A 1 382 ? 19.197 -6.879 -7.669 1.00 67.56 382 GLU A C 1
ATOM 3116 O O . GLU A 1 382 ? 18.690 -7.891 -7.192 1.00 67.56 382 GLU A O 1
ATOM 3121 N N . TYR A 1 383 ? 18.952 -6.498 -8.927 1.00 73.12 383 TYR A N 1
ATOM 3122 C CA . TYR A 1 383 ? 18.052 -7.210 -9.839 1.00 73.12 383 TYR A CA 1
ATOM 3123 C C . TYR A 1 383 ? 18.779 -8.103 -10.848 1.00 73.12 383 TYR A C 1
ATOM 3125 O O . TYR A 1 383 ? 18.118 -8.759 -11.653 1.00 73.12 383 TYR A O 1
ATOM 3133 N N . TRP A 1 384 ? 20.116 -8.162 -10.839 1.00 82.06 384 TRP A N 1
ATOM 3134 C CA . TRP A 1 384 ? 20.877 -8.918 -11.841 1.00 82.06 384 TRP A CA 1
ATOM 3135 C C . TRP A 1 384 ? 20.505 -10.397 -11.863 1.00 82.06 384 TRP A C 1
ATOM 3137 O O . TRP A 1 384 ? 20.212 -10.925 -12.930 1.00 82.06 384 TRP A O 1
ATOM 3147 N N . GLN A 1 385 ? 20.433 -11.052 -10.703 1.00 80.25 385 GLN A N 1
ATOM 3148 C CA . GLN A 1 385 ? 20.078 -12.472 -10.634 1.00 80.25 385 GLN A CA 1
ATOM 3149 C C . GLN A 1 385 ? 18.674 -12.747 -11.194 1.00 80.25 385 GLN A C 1
ATOM 3151 O O . GLN A 1 385 ? 18.463 -13.725 -11.909 1.00 80.25 385 GLN A O 1
ATOM 3156 N N . GLU A 1 386 ? 17.703 -11.883 -10.892 1.00 78.19 386 GLU A N 1
ATOM 3157 C CA . GLU A 1 386 ? 16.332 -12.040 -11.383 1.00 78.19 386 GLU A CA 1
ATOM 3158 C C . GLU A 1 386 ? 16.251 -11.763 -12.891 1.00 78.19 386 GLU A C 1
ATOM 3160 O O . GLU A 1 386 ? 15.647 -12.543 -13.625 1.00 78.19 386 GLU A O 1
ATOM 3165 N N . ALA A 1 387 ? 16.933 -10.722 -13.380 1.00 80.56 387 ALA A N 1
ATOM 3166 C CA . ALA A 1 387 ? 17.034 -10.423 -14.806 1.00 80.56 387 ALA A CA 1
ATOM 3167 C C . ALA A 1 387 ? 17.700 -11.567 -15.592 1.00 80.56 387 ALA A C 1
ATOM 3169 O O . ALA A 1 387 ? 17.221 -11.925 -16.668 1.00 80.56 387 ALA A O 1
ATOM 3170 N N . GLN A 1 388 ? 18.751 -12.187 -15.045 1.00 86.69 388 GLN A N 1
ATOM 3171 C CA . GLN A 1 388 ? 19.376 -13.383 -15.619 1.00 86.69 388 GLN A CA 1
ATOM 3172 C C . GLN A 1 388 ? 18.374 -14.536 -15.721 1.00 86.69 388 GLN A C 1
ATOM 3174 O O . GLN A 1 388 ? 18.201 -15.090 -16.804 1.00 86.69 388 GLN A O 1
ATOM 3179 N N . ASN A 1 389 ? 17.680 -14.866 -14.626 1.00 84.44 389 ASN A N 1
ATOM 3180 C CA . ASN A 1 389 ? 16.694 -15.951 -14.600 1.00 84.44 389 ASN A CA 1
ATOM 3181 C C . ASN A 1 389 ? 15.588 -15.735 -15.640 1.00 84.44 389 ASN A C 1
ATOM 3183 O O . ASN A 1 389 ? 15.197 -16.666 -16.339 1.00 84.44 389 ASN A O 1
ATOM 3187 N N . ILE A 1 390 ? 15.127 -14.492 -15.780 1.00 82.00 390 ILE A N 1
ATOM 3188 C CA . ILE A 1 390 ? 14.124 -14.098 -16.767 1.00 82.00 390 ILE A CA 1
ATOM 3189 C C . ILE A 1 390 ? 14.644 -14.283 -18.193 1.00 82.00 390 ILE A C 1
ATOM 3191 O O . ILE A 1 390 ? 13.992 -14.936 -19.003 1.00 82.00 390 ILE A O 1
ATOM 3195 N N . ILE A 1 391 ? 15.816 -13.727 -18.512 1.00 86.88 391 ILE A N 1
ATOM 3196 C CA . ILE A 1 391 ? 16.412 -13.818 -19.852 1.00 86.88 391 ILE A CA 1
ATOM 3197 C C . ILE A 1 391 ? 16.643 -15.284 -20.233 1.00 86.88 391 ILE A C 1
ATOM 3199 O O . ILE A 1 391 ? 16.312 -15.689 -21.347 1.00 86.88 391 ILE A O 1
ATOM 3203 N N . LEU A 1 392 ? 17.161 -16.090 -19.303 1.00 88.94 392 LEU A N 1
ATOM 3204 C CA . LEU A 1 392 ? 17.387 -17.520 -19.506 1.00 88.94 392 LEU A CA 1
ATOM 3205 C C . LEU A 1 392 ? 16.074 -18.295 -19.662 1.00 88.94 392 LEU A C 1
ATOM 3207 O O . LEU A 1 392 ? 15.988 -19.144 -20.544 1.00 88.94 392 LEU A O 1
ATOM 3211 N N . GLY A 1 393 ? 15.045 -17.982 -18.871 1.00 85.31 393 GLY A N 1
ATOM 3212 C CA . GLY A 1 393 ? 13.720 -18.596 -18.988 1.00 85.31 393 GLY A CA 1
ATOM 3213 C C . GLY A 1 393 ? 13.054 -18.298 -20.334 1.00 85.31 393 GLY A C 1
ATOM 3214 O O . GLY A 1 393 ? 12.554 -19.207 -20.996 1.00 85.31 393 GLY A O 1
ATOM 3215 N N . LEU A 1 394 ? 13.116 -17.043 -20.794 1.00 85.25 394 LEU A N 1
ATOM 3216 C CA . LEU A 1 394 ? 12.601 -16.637 -22.107 1.00 85.25 394 LEU A CA 1
ATOM 3217 C C . LEU A 1 394 ? 13.394 -17.274 -23.256 1.00 85.25 394 LEU A C 1
ATOM 3219 O O . LEU A 1 394 ? 12.792 -17.732 -24.226 1.00 85.25 394 LEU A O 1
ATOM 3223 N N . LYS A 1 395 ? 14.729 -17.348 -23.136 1.00 89.44 395 LYS A N 1
ATOM 3224 C CA . LYS A 1 395 ? 15.597 -18.057 -24.087 1.00 89.44 395 LYS A CA 1
ATOM 3225 C C . LYS A 1 395 ? 15.206 -19.531 -24.186 1.00 89.44 395 LYS A C 1
ATOM 3227 O O . LYS A 1 395 ? 14.938 -20.002 -25.285 1.00 89.44 395 LYS A O 1
ATOM 3232 N N . ALA A 1 396 ? 15.125 -20.231 -23.054 1.00 87.94 396 ALA A N 1
ATOM 3233 C CA . ALA A 1 396 ? 14.749 -21.641 -23.013 1.00 87.94 396 ALA A CA 1
ATOM 3234 C C . ALA A 1 396 ? 13.367 -21.858 -23.641 1.00 87.94 396 ALA A C 1
ATOM 3236 O O . ALA A 1 396 ? 13.183 -22.773 -24.440 1.00 87.94 396 ALA A O 1
ATOM 3237 N N . LYS A 1 397 ? 12.405 -20.970 -23.354 1.00 84.62 397 LYS A N 1
ATOM 3238 C CA . LYS A 1 397 ? 11.074 -21.035 -23.960 1.00 84.62 397 LYS A CA 1
ATOM 3239 C C . LYS A 1 397 ? 11.118 -20.846 -25.479 1.00 84.62 397 LYS A C 1
ATOM 3241 O O . LYS A 1 397 ? 10.453 -21.602 -26.181 1.00 84.62 397 LYS A O 1
ATOM 3246 N N . LEU A 1 398 ? 11.903 -19.902 -25.997 1.00 87.00 398 LEU A N 1
ATOM 3247 C CA . LEU A 1 398 ? 12.095 -19.742 -27.443 1.00 87.00 398 LEU A CA 1
ATOM 3248 C C . LEU A 1 398 ? 12.718 -20.981 -28.089 1.00 87.00 398 LEU A C 1
ATOM 3250 O O . LEU A 1 398 ? 12.262 -21.395 -29.148 1.00 87.00 398 LEU A O 1
ATOM 3254 N N . GLU A 1 399 ? 13.697 -21.605 -27.435 1.00 88.56 399 GLU A N 1
ATOM 3255 C CA . GLU A 1 399 ? 14.341 -22.826 -27.934 1.00 88.56 399 GLU A CA 1
ATOM 3256 C C . GLU A 1 399 ? 13.360 -24.003 -28.040 1.00 88.56 399 GLU A C 1
ATOM 3258 O O . GLU A 1 399 ? 13.507 -24.840 -28.928 1.00 88.56 399 GLU A O 1
ATOM 3263 N N . THR A 1 400 ? 12.304 -24.038 -27.211 1.00 86.56 400 THR A N 1
ATOM 3264 C CA . THR A 1 400 ? 11.211 -25.020 -27.378 1.00 86.56 400 THR A CA 1
ATOM 3265 C C . THR A 1 400 ? 10.357 -24.789 -28.627 1.00 86.56 400 THR A C 1
ATOM 3267 O O . THR A 1 400 ? 9.667 -25.707 -29.064 1.00 86.56 400 THR A O 1
ATOM 3270 N N . LEU A 1 401 ? 10.384 -23.580 -29.197 1.00 84.75 401 LEU A N 1
ATOM 3271 C CA . LEU A 1 401 ? 9.625 -23.204 -30.394 1.00 84.75 401 LEU A CA 1
ATOM 3272 C C . LEU A 1 401 ? 10.461 -23.308 -31.681 1.00 84.75 401 LEU A C 1
ATOM 3274 O O . LEU A 1 401 ? 9.899 -23.260 -32.773 1.00 84.75 401 LEU A O 1
ATOM 3278 N N . GLY A 1 402 ? 11.784 -23.456 -31.569 1.00 86.94 402 GLY A N 1
ATOM 3279 C CA . GLY A 1 402 ? 12.700 -23.607 -32.697 1.00 86.94 402 GLY A CA 1
ATOM 3280 C C . GLY A 1 402 ? 14.130 -23.163 -32.371 1.00 86.94 402 GLY A C 1
ATOM 3281 O O . GLY A 1 402 ? 14.374 -22.556 -31.327 1.00 86.94 402 GLY A O 1
ATOM 3282 N N . PRO A 1 403 ? 15.104 -23.454 -33.252 1.00 86.69 403 PRO A N 1
ATOM 3283 C CA . PRO A 1 403 ? 16.478 -23.007 -33.060 1.00 86.69 403 PRO A CA 1
ATOM 3284 C C . PRO A 1 403 ? 16.562 -21.477 -33.089 1.00 86.69 403 PRO A C 1
ATOM 3286 O O . PRO A 1 403 ? 15.997 -20.822 -33.965 1.00 86.69 403 PRO A O 1
ATOM 3289 N N . LEU A 1 404 ? 17.304 -20.909 -32.139 1.00 86.69 404 LEU A N 1
ATOM 3290 C CA . LEU A 1 404 ? 17.562 -19.474 -32.089 1.00 86.69 404 LEU A CA 1
ATOM 3291 C C . LEU A 1 404 ? 18.612 -19.067 -33.122 1.00 86.69 404 LEU A C 1
ATOM 3293 O O . LEU A 1 404 ? 19.651 -19.719 -33.237 1.00 86.69 404 LEU A O 1
ATOM 3297 N N . ASP A 1 405 ? 18.381 -17.938 -33.789 1.00 88.56 405 ASP A N 1
ATOM 3298 C CA . ASP A 1 405 ? 19.366 -17.306 -34.666 1.00 88.56 405 ASP A CA 1
ATOM 3299 C C . ASP A 1 405 ? 20.703 -17.055 -33.922 1.00 88.56 405 ASP A C 1
ATOM 3301 O O . ASP A 1 405 ? 20.684 -16.523 -32.805 1.00 88.56 405 ASP A O 1
ATOM 3305 N N . PRO A 1 406 ? 21.869 -17.402 -34.504 1.00 88.44 406 PRO A N 1
ATOM 3306 C CA . PRO A 1 406 ? 23.162 -17.248 -33.836 1.00 88.44 406 PRO A CA 1
ATOM 3307 C C . PRO A 1 406 ? 23.477 -15.815 -33.390 1.00 88.44 406 PRO A C 1
ATOM 3309 O O . PRO A 1 406 ? 24.033 -15.620 -32.309 1.00 88.44 406 PRO A O 1
ATOM 3312 N N . THR A 1 407 ? 23.088 -14.802 -34.171 1.00 86.50 407 THR A N 1
ATOM 3313 C CA . THR A 1 407 ? 23.324 -13.394 -33.807 1.00 86.50 407 THR A CA 1
ATOM 3314 C C . THR A 1 407 ? 22.462 -12.986 -32.614 1.00 86.50 407 THR A C 1
ATOM 3316 O O . THR A 1 407 ? 22.897 -12.243 -31.730 1.00 86.50 407 THR A O 1
ATOM 3319 N N . PHE A 1 408 ? 21.252 -13.540 -32.526 1.00 87.69 408 PHE A N 1
ATOM 3320 C CA . PHE A 1 408 ? 20.375 -13.351 -31.381 1.00 87.69 408 PHE A CA 1
ATOM 3321 C C . PHE A 1 408 ? 20.912 -14.048 -30.124 1.00 87.69 408 PHE A C 1
ATOM 3323 O O . PHE A 1 408 ? 20.903 -13.453 -29.044 1.00 87.69 408 PHE A O 1
ATOM 3330 N N . GLN A 1 409 ? 21.453 -15.264 -30.257 1.00 87.06 409 GLN A N 1
ATOM 3331 C CA . GLN A 1 409 ? 22.130 -15.959 -29.156 1.00 87.06 409 GLN A CA 1
ATOM 3332 C C . GLN A 1 409 ? 23.332 -15.161 -28.630 1.00 87.06 409 GLN A C 1
ATOM 3334 O O . GLN A 1 409 ? 23.499 -15.021 -27.416 1.00 87.06 409 GLN A O 1
ATOM 3339 N N . GLU A 1 410 ? 24.136 -14.580 -29.523 1.00 87.25 410 GLU A N 1
ATOM 3340 C CA . GLU A 1 410 ? 25.268 -13.731 -29.146 1.00 87.25 410 GLU A CA 1
ATOM 3341 C C . GLU A 1 410 ? 24.813 -12.462 -28.411 1.00 87.25 410 GLU A C 1
ATOM 3343 O O . GLU A 1 410 ? 25.405 -12.082 -27.395 1.00 87.25 410 GLU A O 1
ATOM 3348 N N . LYS A 1 411 ? 23.712 -11.844 -28.857 1.00 87.62 411 LYS A N 1
ATOM 3349 C CA . LYS A 1 411 ? 23.105 -10.693 -28.176 1.00 87.62 411 LYS A CA 1
ATOM 3350 C C . LYS A 1 411 ? 22.661 -11.046 -26.753 1.00 87.62 411 LYS A C 1
ATOM 3352 O O . LYS A 1 411 ? 22.962 -10.290 -25.826 1.00 87.62 411 LYS A O 1
ATOM 3357 N N . ILE A 1 412 ? 22.018 -12.202 -26.562 1.00 88.44 412 ILE A N 1
ATOM 3358 C CA . ILE A 1 412 ? 21.644 -12.707 -25.231 1.00 88.44 412 ILE A CA 1
ATOM 3359 C C . ILE A 1 412 ? 22.893 -12.891 -24.363 1.00 88.44 412 ILE A C 1
ATOM 3361 O O . ILE A 1 412 ? 22.946 -12.384 -23.241 1.00 88.44 412 ILE A O 1
ATOM 3365 N N . ALA A 1 413 ? 23.927 -13.553 -24.888 1.00 86.94 413 ALA A N 1
ATOM 3366 C CA . ALA A 1 413 ? 25.172 -13.794 -24.163 1.00 86.94 413 ALA A CA 1
ATOM 3367 C C . ALA A 1 413 ? 25.894 -12.490 -23.774 1.00 86.94 413 ALA A C 1
ATOM 3369 O O . ALA A 1 413 ? 26.476 -12.392 -22.692 1.00 86.94 413 ALA A O 1
ATOM 3370 N N . LEU A 1 414 ? 25.863 -11.466 -24.632 1.00 86.81 414 LEU A N 1
ATOM 3371 C CA . LEU A 1 414 ? 26.434 -10.154 -24.331 1.00 86.81 414 LEU A CA 1
ATOM 3372 C C . LEU A 1 414 ? 25.708 -9.471 -23.166 1.00 86.81 414 LEU A C 1
ATOM 3374 O O . LEU A 1 414 ? 26.363 -8.949 -22.265 1.00 86.81 414 LEU A O 1
ATOM 3378 N N . VAL A 1 415 ? 24.372 -9.481 -23.167 1.00 85.75 415 VAL A N 1
ATOM 3379 C CA . VAL A 1 415 ? 23.576 -8.875 -22.088 1.00 85.75 415 VAL A CA 1
ATOM 3380 C C . VAL A 1 415 ? 23.766 -9.631 -20.780 1.00 85.75 415 VAL A C 1
ATOM 3382 O O . VAL A 1 415 ? 24.034 -8.997 -19.765 1.00 85.75 415 VAL A O 1
ATOM 3385 N N . LEU A 1 416 ? 23.723 -10.966 -20.811 1.00 87.62 416 LEU A N 1
ATOM 3386 C CA . LEU A 1 416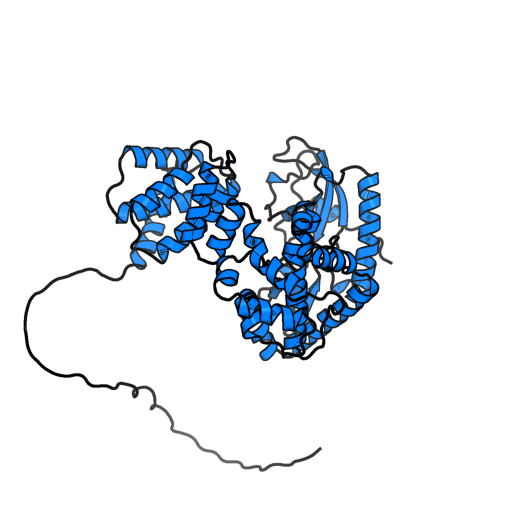 ? 23.982 -11.815 -19.646 1.00 87.62 416 LEU A CA 1
ATOM 3387 C C . LEU A 1 416 ? 25.351 -11.509 -19.014 1.00 87.62 416 LEU A C 1
ATOM 3389 O O . LEU A 1 416 ? 25.424 -11.283 -17.807 1.00 87.62 416 LEU A O 1
ATOM 3393 N N . ARG A 1 417 ? 26.416 -11.383 -19.819 1.00 87.69 417 ARG A N 1
ATOM 3394 C CA . ARG A 1 417 ? 27.746 -10.978 -19.326 1.00 87.69 417 ARG A CA 1
ATOM 3395 C C . ARG A 1 417 ? 27.745 -9.586 -18.693 1.00 87.69 417 ARG A C 1
ATOM 3397 O O . ARG A 1 417 ? 28.367 -9.395 -17.652 1.00 87.69 417 ARG A O 1
ATOM 3404 N N . LYS A 1 418 ? 27.033 -8.617 -19.284 1.00 85.69 418 LYS A N 1
ATOM 3405 C CA . LYS A 1 418 ? 26.909 -7.258 -18.721 1.00 85.69 418 LYS A CA 1
ATOM 3406 C C . LYS A 1 418 ? 26.237 -7.246 -17.347 1.00 85.69 418 LYS A C 1
ATOM 3408 O O . LYS A 1 418 ? 26.617 -6.430 -16.515 1.00 85.69 418 LYS A O 1
ATOM 3413 N N . ILE A 1 419 ? 25.285 -8.146 -17.106 1.00 84.62 419 ILE A N 1
ATOM 3414 C CA . ILE A 1 419 ? 24.613 -8.300 -15.807 1.00 84.62 419 ILE A CA 1
ATOM 3415 C C . ILE A 1 419 ? 25.262 -9.379 -14.929 1.00 84.62 419 ILE A C 1
ATOM 3417 O O . ILE A 1 419 ? 24.604 -9.942 -14.060 1.00 84.62 419 ILE A O 1
ATOM 3421 N N . GLY A 1 420 ? 26.545 -9.690 -15.147 1.00 83.88 420 GLY A N 1
ATOM 3422 C CA . GLY A 1 420 ? 27.339 -10.535 -14.251 1.00 83.88 420 GLY A CA 1
ATOM 3423 C C . GLY A 1 420 ? 27.072 -12.039 -14.342 1.00 83.88 420 GLY A C 1
ATOM 3424 O O . GLY A 1 420 ? 27.398 -12.759 -13.403 1.00 83.88 420 GLY A O 1
ATOM 3425 N N . TYR A 1 421 ? 26.478 -12.527 -15.433 1.00 83.12 421 TYR A N 1
ATOM 3426 C CA . TYR A 1 421 ? 26.330 -13.963 -15.667 1.00 83.12 421 TYR A CA 1
ATOM 3427 C C . TYR A 1 421 ? 27.637 -14.541 -16.216 1.00 83.12 421 TYR A C 1
ATOM 3429 O O . TYR A 1 421 ? 28.063 -14.198 -17.325 1.00 83.12 421 TYR A O 1
ATOM 3437 N N . ASP A 1 422 ? 28.268 -15.423 -15.444 1.00 76.56 422 ASP A N 1
ATOM 3438 C CA . ASP A 1 422 ? 29.474 -16.132 -15.856 1.00 76.56 422 ASP A CA 1
ATOM 3439 C C . ASP A 1 422 ? 29.113 -17.482 -16.488 1.00 76.56 422 ASP A C 1
ATOM 3441 O O . ASP A 1 422 ? 28.734 -18.444 -15.812 1.00 76.56 422 ASP A O 1
ATOM 3445 N N . THR A 1 423 ? 29.267 -17.561 -17.809 1.00 63.16 423 THR A N 1
ATOM 3446 C CA . THR A 1 423 ? 29.032 -18.775 -18.599 1.00 63.16 423 THR A CA 1
ATOM 3447 C C . THR A 1 423 ? 29.970 -19.930 -18.236 1.00 63.16 423 THR A C 1
ATOM 3449 O O . THR A 1 423 ? 29.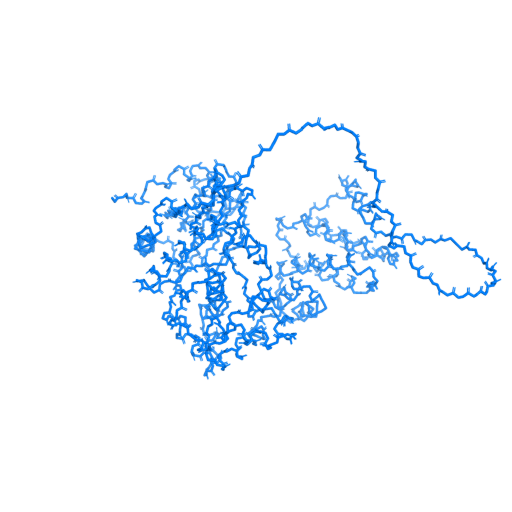660 -21.071 -18.561 1.00 63.16 423 THR A O 1
ATOM 3452 N N . SER A 1 424 ? 31.100 -19.666 -17.568 1.00 54.38 424 SER A N 1
ATOM 3453 C CA . SER A 1 424 ? 32.071 -20.694 -17.172 1.00 54.38 424 SER A CA 1
ATOM 3454 C C . SER A 1 424 ? 31.764 -21.354 -15.820 1.00 54.38 424 SER A C 1
ATOM 3456 O O . SER A 1 424 ? 32.230 -22.464 -15.570 1.00 54.38 424 SER A O 1
ATOM 3458 N N . ALA A 1 425 ? 30.935 -20.727 -14.975 1.00 52.97 425 ALA A N 1
ATOM 3459 C CA . ALA A 1 425 ? 30.722 -21.147 -13.586 1.00 52.97 425 ALA A CA 1
ATOM 3460 C C . ALA A 1 425 ? 29.344 -21.782 -13.289 1.00 52.97 425 ALA A C 1
ATOM 3462 O O . ALA A 1 425 ? 29.176 -22.373 -12.223 1.00 52.97 425 ALA A O 1
ATOM 3463 N N . GLN A 1 426 ? 28.343 -21.675 -14.180 1.00 53.72 426 GLN A N 1
ATOM 3464 C CA . GLN A 1 426 ? 26.935 -21.989 -13.844 1.00 53.72 426 GLN A CA 1
ATOM 3465 C C . GLN A 1 426 ? 26.183 -22.931 -14.810 1.00 53.72 426 GLN A C 1
ATOM 3467 O O . GLN A 1 426 ? 24.950 -22.944 -14.826 1.00 53.72 426 GLN A O 1
ATOM 3472 N N . ALA A 1 427 ? 26.886 -23.781 -15.566 1.00 49.41 427 ALA A N 1
ATOM 3473 C CA . ALA A 1 427 ? 26.260 -24.780 -16.449 1.00 49.41 427 ALA A CA 1
ATOM 3474 C C . ALA A 1 427 ? 25.256 -25.719 -15.727 1.00 49.41 427 ALA A C 1
ATOM 3476 O O . ALA A 1 427 ? 24.276 -26.154 -16.327 1.00 49.41 427 ALA A O 1
ATOM 3477 N N . SER A 1 428 ? 25.427 -25.958 -14.421 1.00 48.06 428 SER A N 1
ATOM 3478 C CA . SER A 1 428 ? 24.558 -26.826 -13.606 1.00 48.06 428 SER A CA 1
ATOM 3479 C C . SER A 1 428 ? 23.189 -26.222 -13.239 1.00 48.06 428 SER A C 1
ATOM 3481 O O . SER A 1 428 ? 22.251 -26.956 -12.923 1.00 48.06 428 SER A O 1
ATOM 3483 N N . SER A 1 429 ? 23.028 -24.895 -13.289 1.00 50.59 429 SER A N 1
ATOM 3484 C CA . SER A 1 429 ? 21.762 -24.220 -12.944 1.00 50.59 429 SER A CA 1
ATOM 3485 C C . SER A 1 429 ? 20.744 -24.251 -14.091 1.00 50.59 429 SER A C 1
ATOM 3487 O O . SER A 1 429 ? 19.536 -24.307 -13.850 1.00 50.59 429 SER A O 1
ATOM 3489 N N . LEU A 1 430 ? 21.225 -24.266 -15.340 1.00 49.78 430 LEU A N 1
ATOM 3490 C CA . LEU A 1 430 ? 20.401 -24.380 -16.549 1.00 49.78 430 LEU A CA 1
ATOM 3491 C C . LEU A 1 430 ? 19.773 -25.772 -16.698 1.00 49.78 430 LEU A C 1
ATOM 3493 O O . LEU A 1 430 ? 18.624 -25.872 -17.129 1.00 49.78 430 LEU A O 1
ATOM 3497 N N . GLU A 1 431 ? 20.470 -26.830 -16.273 1.00 51.75 431 GLU A N 1
ATOM 3498 C CA . GLU A 1 431 ? 19.904 -28.185 -16.199 1.00 51.75 431 GLU A CA 1
ATOM 3499 C C . GLU A 1 431 ? 18.769 -28.267 -15.171 1.00 51.75 431 GLU A C 1
ATOM 3501 O O . GLU A 1 431 ? 17.726 -28.856 -15.450 1.00 51.75 431 GLU A O 1
ATOM 3506 N N . LYS A 1 432 ? 18.907 -27.598 -14.016 1.00 48.94 432 LYS A N 1
ATOM 3507 C CA . LYS A 1 432 ? 17.843 -27.519 -13.001 1.00 48.94 432 LYS A CA 1
ATOM 3508 C C . LYS A 1 432 ? 16.596 -26.802 -13.523 1.00 48.94 432 LYS A C 1
ATOM 3510 O O . LYS A 1 432 ? 15.503 -27.348 -13.408 1.00 48.94 432 LYS A O 1
ATOM 3515 N N . LEU A 1 433 ? 16.746 -25.634 -14.148 1.00 47.50 433 LEU A N 1
ATOM 3516 C CA . LEU A 1 433 ? 15.627 -24.890 -14.747 1.00 47.50 433 LEU A CA 1
ATOM 3517 C C . LEU A 1 433 ? 14.965 -25.660 -15.901 1.00 47.50 433 LEU A C 1
ATOM 3519 O O . LEU A 1 433 ? 13.741 -25.755 -15.952 1.00 47.50 433 LEU A O 1
ATOM 3523 N N . SER A 1 434 ? 15.760 -26.284 -16.774 1.00 50.47 434 SER A N 1
ATOM 3524 C CA . SER A 1 434 ? 15.246 -27.115 -17.873 1.00 50.47 434 SER A CA 1
ATOM 3525 C C . SER A 1 434 ? 14.513 -28.359 -17.361 1.00 50.47 434 SER A C 1
ATOM 3527 O O . SER A 1 434 ? 13.473 -28.721 -17.903 1.00 50.47 434 SER A O 1
ATOM 3529 N N . SER A 1 435 ? 14.990 -28.979 -16.274 1.00 48.78 435 SER A N 1
ATOM 3530 C CA . SER A 1 435 ? 14.320 -30.121 -15.634 1.00 48.78 435 SER A CA 1
ATOM 3531 C C . SER A 1 435 ? 12.995 -29.742 -14.961 1.00 48.78 435 SER A C 1
ATOM 3533 O O . SER A 1 435 ? 12.031 -30.503 -15.033 1.00 48.78 435 SER A O 1
ATOM 3535 N N . MET A 1 436 ? 12.905 -28.541 -14.375 1.00 46.25 436 MET A N 1
ATOM 3536 C CA . MET A 1 436 ? 11.660 -28.013 -13.807 1.00 46.25 436 MET A CA 1
ATOM 3537 C C . MET A 1 436 ? 10.623 -27.701 -14.895 1.00 46.25 436 MET A C 1
ATOM 3539 O O . MET A 1 436 ? 9.439 -27.957 -14.696 1.00 46.25 436 MET A O 1
ATOM 3543 N N . LEU A 1 437 ? 11.064 -27.209 -16.058 1.00 45.25 437 LEU A N 1
ATOM 3544 C CA . LEU A 1 437 ? 10.195 -26.922 -17.206 1.00 45.25 437 LEU A CA 1
ATOM 3545 C C . LEU A 1 437 ? 9.754 -28.195 -17.949 1.00 45.25 437 LEU A C 1
ATOM 3547 O O . LEU A 1 437 ? 8.607 -28.284 -18.383 1.00 45.25 437 LEU A O 1
ATOM 3551 N N . ALA A 1 438 ? 10.621 -29.206 -18.052 1.00 47.94 438 ALA A N 1
ATOM 3552 C CA . ALA A 1 438 ? 10.283 -30.500 -18.650 1.00 47.94 438 ALA A CA 1
ATOM 3553 C C . ALA A 1 438 ? 9.250 -31.288 -17.821 1.00 47.94 438 ALA A C 1
ATOM 3555 O O . ALA A 1 438 ? 8.415 -31.990 -18.386 1.00 47.94 438 ALA A O 1
ATOM 3556 N N . ALA A 1 439 ? 9.252 -31.131 -16.492 1.00 42.59 439 ALA A N 1
ATOM 3557 C CA . ALA A 1 439 ? 8.288 -31.774 -15.597 1.00 42.59 439 ALA A CA 1
ATOM 3558 C C . ALA A 1 439 ? 6.851 -31.216 -15.711 1.00 42.59 439 ALA A C 1
ATOM 3560 O O . ALA A 1 439 ? 5.916 -31.832 -15.201 1.00 42.59 439 ALA A O 1
ATOM 3561 N N . ALA A 1 440 ? 6.659 -30.074 -16.381 1.00 36.03 440 ALA A N 1
ATOM 3562 C CA . ALA A 1 440 ? 5.365 -29.405 -16.535 1.00 36.03 440 ALA A CA 1
ATOM 3563 C C . ALA A 1 440 ? 4.633 -29.732 -17.856 1.00 36.03 440 ALA A C 1
ATOM 3565 O O . ALA A 1 440 ? 3.560 -29.184 -18.109 1.00 36.03 440 ALA A O 1
ATOM 3566 N N . SER A 1 441 ? 5.177 -30.614 -18.703 1.00 32.25 441 SER A N 1
ATOM 3567 C CA . SER A 1 441 ? 4.597 -30.945 -20.012 1.00 32.25 441 SER A CA 1
ATOM 3568 C C . SER A 1 441 ? 4.001 -32.363 -20.021 1.00 32.25 441 SER A C 1
ATOM 3570 O O . SER A 1 441 ? 4.746 -33.327 -19.831 1.00 32.25 441 SER A O 1
ATOM 3572 N N . PRO A 1 442 ? 2.684 -32.557 -20.242 1.00 35.34 442 PRO A N 1
ATOM 3573 C CA . PRO A 1 442 ? 2.134 -33.890 -20.429 1.00 35.34 442 PRO A CA 1
ATOM 3574 C C . PRO A 1 442 ? 2.367 -34.356 -21.874 1.00 35.34 442 PRO A C 1
ATOM 3576 O O . PRO A 1 442 ? 1.823 -33.793 -22.819 1.00 35.34 442 PRO A O 1
ATOM 3579 N N . PHE A 1 443 ? 3.196 -35.393 -22.002 1.00 33.12 443 PHE A N 1
ATOM 3580 C CA . PHE A 1 443 ? 3.225 -36.425 -23.048 1.00 33.12 443 PHE A CA 1
ATOM 3581 C C . PHE A 1 443 ? 2.573 -36.104 -24.414 1.00 33.12 443 PHE A C 1
ATOM 3583 O O . PHE A 1 443 ? 1.363 -36.211 -24.602 1.00 33.12 443 PHE A O 1
ATOM 3590 N N . THR A 1 444 ? 3.425 -35.917 -25.420 1.00 30.94 444 THR A N 1
ATOM 3591 C CA . THR A 1 444 ? 3.209 -36.323 -26.820 1.00 30.94 444 THR A CA 1
ATOM 3592 C C . THR A 1 444 ? 4.417 -37.192 -27.209 1.00 30.94 444 THR A C 1
ATOM 3594 O O . THR A 1 444 ? 5.521 -36.936 -26.748 1.00 30.94 444 T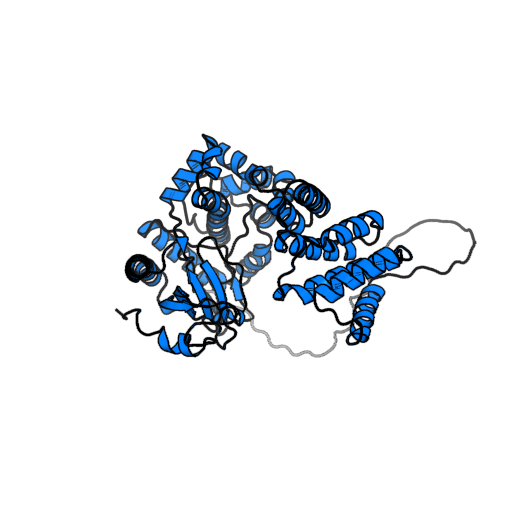HR A O 1
ATOM 3597 N N . GLY A 1 445 ? 4.351 -38.278 -27.970 1.00 26.88 445 GLY A N 1
ATOM 3598 C CA . GLY A 1 445 ? 3.265 -39.005 -28.601 1.00 26.88 445 GLY A CA 1
ATOM 3599 C C . GLY A 1 445 ? 3.762 -40.404 -29.003 1.00 26.88 445 GLY A C 1
ATOM 3600 O O . GLY A 1 445 ? 4.956 -40.692 -28.954 1.00 26.88 445 GLY A O 1
ATOM 3601 N N . GLY A 1 446 ? 2.838 -41.271 -29.406 1.00 24.27 446 GLY A N 1
ATOM 3602 C CA . GLY A 1 446 ? 3.127 -42.584 -29.977 1.00 24.27 446 GLY A CA 1
ATOM 3603 C C . GLY A 1 446 ? 1.888 -43.100 -30.700 1.00 24.27 446 GLY A C 1
ATOM 3604 O O . GLY A 1 446 ? 0.910 -43.468 -30.058 1.00 24.27 446 GLY A O 1
ATOM 3605 N N . SER A 1 447 ? 1.915 -43.036 -32.029 1.00 26.14 447 SER A N 1
ATOM 3606 C CA . SER A 1 447 ? 0.857 -43.463 -32.947 1.00 26.14 447 SER A CA 1
ATOM 3607 C C . SER A 1 447 ? 0.650 -44.977 -32.942 1.00 26.14 447 SER A C 1
ATOM 3609 O O . SER A 1 447 ? 1.637 -45.706 -32.909 1.00 26.14 447 SER A O 1
ATOM 3611 N N . LEU A 1 448 ? -0.589 -45.431 -33.145 1.00 26.28 448 LEU A N 1
ATOM 3612 C CA . LEU A 1 448 ? -0.899 -46.606 -33.964 1.00 26.28 448 LEU A CA 1
ATOM 3613 C C . LEU A 1 448 ? -2.346 -46.510 -34.474 1.00 26.28 448 LEU A C 1
ATOM 3615 O O . LEU A 1 448 ? -3.252 -46.099 -33.749 1.00 26.28 448 LEU A O 1
ATOM 3619 N N . GLU A 1 449 ? -2.497 -46.826 -35.755 1.00 27.59 449 GLU A N 1
ATOM 3620 C CA . GLU A 1 449 ? -3.708 -46.774 -36.570 1.00 27.59 449 GLU A CA 1
ATOM 3621 C C . GLU A 1 449 ? -4.762 -47.841 -36.210 1.00 27.59 449 GLU A C 1
ATOM 3623 O O . GLU A 1 449 ? -4.456 -48.896 -35.664 1.00 27.59 449 GLU A O 1
ATOM 3628 N N . GLU A 1 450 ? -5.999 -47.515 -36.602 1.00 28.61 450 GLU A N 1
ATOM 3629 C CA . GLU A 1 450 ? -7.132 -48.373 -36.988 1.00 28.61 450 GLU A CA 1
ATOM 3630 C C . GLU A 1 450 ? -7.580 -49.546 -36.088 1.00 28.61 450 GLU A C 1
ATOM 3632 O O . GLU A 1 450 ? -7.029 -50.641 -36.085 1.00 28.61 450 GLU A O 1
ATOM 3637 N N . SER A 1 451 ? -8.777 -49.406 -35.506 1.00 25.27 451 SER A N 1
ATOM 3638 C CA . SER A 1 451 ? -9.913 -50.247 -35.925 1.00 25.27 451 SER A CA 1
ATOM 3639 C C . SER A 1 451 ? -11.256 -49.701 -35.425 1.00 25.27 451 SER A C 1
ATOM 3641 O O . SER A 1 451 ? -11.446 -49.311 -34.276 1.00 25.27 451 SER A O 1
ATOM 3643 N N . SER A 1 452 ? -12.209 -49.671 -36.349 1.00 25.92 452 SER A N 1
ATOM 3644 C CA . SER A 1 452 ? -13.620 -49.353 -36.160 1.00 25.92 452 SER A CA 1
ATOM 3645 C C . SER A 1 452 ? -14.356 -50.396 -35.309 1.00 25.92 452 SER A C 1
ATOM 3647 O O . SER A 1 452 ? -14.208 -51.587 -35.594 1.00 25.92 452 SER A O 1
ATOM 3649 N N . LYS A 1 453 ? -15.246 -49.959 -34.399 1.00 27.36 453 LYS A N 1
ATOM 3650 C CA . LYS A 1 453 ? -16.620 -50.493 -34.202 1.00 27.36 453 LYS A CA 1
ATOM 3651 C C . LYS A 1 453 ? -17.367 -49.804 -33.038 1.00 27.36 453 LYS A C 1
ATOM 3653 O O . LYS A 1 453 ? -17.014 -49.960 -31.881 1.00 27.36 453 LYS A O 1
ATOM 3658 N N . THR A 1 454 ? -18.434 -49.084 -33.403 1.00 24.84 454 THR A N 1
ATOM 3659 C CA . THR A 1 454 ? -19.790 -49.059 -32.797 1.00 24.84 454 THR A CA 1
ATOM 3660 C C . THR A 1 454 ? -20.019 -48.961 -31.268 1.00 24.84 454 THR A C 1
ATOM 3662 O O . THR A 1 454 ? -19.750 -49.907 -30.541 1.00 24.84 454 THR A O 1
ATOM 3665 N N . VAL A 1 455 ? -20.804 -47.921 -30.902 1.00 24.33 455 VAL A N 1
ATOM 3666 C CA . VAL A 1 455 ? -22.016 -47.926 -30.024 1.00 24.33 455 VAL A CA 1
ATOM 3667 C C . VAL A 1 455 ? -21.882 -47.528 -28.526 1.00 24.33 455 VAL A C 1
ATOM 3669 O O . VAL A 1 455 ? -21.506 -48.322 -27.677 1.00 24.33 455 VAL A O 1
ATOM 3672 N N . THR A 1 456 ? -22.373 -46.300 -28.259 1.00 25.31 456 THR A N 1
ATOM 3673 C CA . THR A 1 456 ? -23.268 -45.809 -27.167 1.00 25.31 456 THR A CA 1
ATOM 3674 C C . THR A 1 456 ? -22.734 -45.518 -25.737 1.00 25.31 456 THR A C 1
ATOM 3676 O O . THR A 1 456 ? -21.986 -46.317 -25.185 1.00 25.31 456 THR A O 1
ATOM 3679 N N . PRO A 1 457 ? -23.157 -44.394 -25.088 1.00 31.36 457 PRO A N 1
ATOM 3680 C CA . PRO A 1 457 ? -22.604 -43.908 -23.816 1.00 31.36 457 PRO A CA 1
ATOM 3681 C C . PRO A 1 457 ? -23.495 -44.185 -22.588 1.00 31.36 457 PRO A C 1
ATOM 3683 O O . PRO A 1 457 ? -24.700 -43.962 -22.638 1.00 31.36 457 PRO A O 1
ATOM 3686 N N . LEU A 1 458 ? -22.909 -44.548 -21.442 1.00 24.02 458 LEU A N 1
ATOM 3687 C CA . LEU A 1 458 ? -23.533 -44.458 -20.108 1.00 24.02 458 LEU A CA 1
ATOM 3688 C C . LEU A 1 458 ? -22.410 -44.360 -19.052 1.00 24.02 458 LEU A C 1
ATOM 3690 O O . LEU A 1 458 ? -21.459 -45.126 -19.103 1.00 24.02 458 LEU A O 1
ATOM 3694 N N . LYS A 1 459 ? -22.357 -43.279 -18.263 1.00 26.25 459 LYS A N 1
ATOM 3695 C CA . LYS A 1 459 ? -22.894 -43.145 -16.890 1.00 26.25 459 LYS A CA 1
ATOM 3696 C C . LYS A 1 459 ? -22.171 -43.996 -15.829 1.00 26.25 459 LYS A C 1
ATOM 3698 O O . LYS A 1 459 ? -21.914 -45.175 -16.019 1.00 26.25 459 LYS A O 1
ATOM 3703 N N . THR A 1 460 ? -22.023 -43.353 -14.664 1.00 27.94 460 THR A N 1
ATOM 3704 C CA . THR A 1 460 ? -21.738 -43.873 -13.310 1.00 27.94 460 THR A CA 1
ATOM 3705 C C . THR A 1 460 ? -20.318 -44.335 -12.980 1.00 27.94 460 THR A C 1
ATOM 3707 O O . THR A 1 460 ? -19.838 -45.312 -13.528 1.00 27.94 460 THR A O 1
ATOM 3710 N N . LEU A 1 461 ? -19.712 -43.653 -11.994 1.00 27.78 461 LEU A N 1
ATOM 3711 C CA . LEU A 1 461 ? -18.949 -44.239 -10.877 1.00 27.78 461 LEU A CA 1
ATOM 3712 C C . LEU A 1 461 ? -18.789 -43.185 -9.752 1.00 27.78 461 LEU A C 1
ATOM 3714 O O . LEU A 1 461 ? -17.706 -42.705 -9.435 1.00 27.78 461 LEU A O 1
ATOM 3718 N N . GLN A 1 462 ? -19.922 -42.800 -9.159 1.00 27.62 462 GLN A N 1
ATOM 3719 C CA . GLN A 1 462 ? -20.016 -42.537 -7.721 1.00 27.62 462 GLN A CA 1
ATOM 3720 C C . GLN A 1 462 ? -20.456 -43.873 -7.128 1.00 27.62 462 GLN A C 1
ATOM 3722 O O . GLN A 1 462 ? -21.574 -44.268 -7.419 1.00 27.62 462 GLN A O 1
ATOM 3727 N N . GLU A 1 463 ? -19.564 -44.570 -6.418 1.00 29.02 463 GLU A N 1
ATOM 3728 C CA . GLU A 1 463 ? -19.823 -45.663 -5.453 1.00 29.02 463 GLU A CA 1
ATOM 3729 C C . GLU A 1 463 ? -18.568 -46.542 -5.331 1.00 29.02 463 GLU A C 1
ATOM 3731 O O . GLU A 1 463 ? -18.492 -47.632 -5.882 1.00 29.02 463 GLU A O 1
ATOM 3736 N N . ALA A 1 464 ? -17.546 -46.056 -4.620 1.00 27.77 464 ALA A N 1
ATOM 3737 C CA . ALA A 1 464 ? -16.456 -46.904 -4.120 1.00 27.77 464 ALA A CA 1
ATOM 3738 C C . ALA A 1 464 ? -15.622 -46.180 -3.047 1.00 27.77 464 ALA A C 1
ATOM 3740 O O . ALA A 1 464 ? -14.423 -45.998 -3.213 1.00 27.77 464 ALA A O 1
ATOM 3741 N N . SER A 1 465 ? -16.237 -45.725 -1.949 1.00 28.02 465 SER A N 1
ATOM 3742 C CA . SER A 1 465 ? -15.490 -45.420 -0.711 1.00 28.02 465 SER A CA 1
ATOM 3743 C C . SER A 1 465 ? -16.416 -45.289 0.503 1.00 28.02 465 SER A C 1
ATOM 3745 O O . SER A 1 465 ? -16.464 -44.263 1.171 1.00 28.02 465 SER A O 1
ATOM 3747 N N . MET A 1 466 ? -17.205 -46.325 0.784 1.00 27.91 466 MET A N 1
ATOM 3748 C CA . MET A 1 466 ? -17.809 -46.534 2.104 1.00 27.91 466 MET A CA 1
ATOM 3749 C C . MET A 1 466 ? -18.015 -48.034 2.306 1.00 27.91 466 MET A C 1
ATOM 3751 O O . MET A 1 466 ? -18.998 -48.580 1.817 1.00 27.91 466 MET A O 1
ATOM 3755 N N . LYS A 1 467 ? -17.062 -48.697 2.978 1.00 29.17 467 LYS A N 1
ATOM 3756 C CA . LYS A 1 467 ? -17.251 -49.865 3.871 1.00 29.17 467 LYS A CA 1
ATOM 3757 C C . LYS A 1 467 ? -15.916 -50.560 4.152 1.00 29.17 467 LYS A C 1
ATOM 3759 O O . LYS A 1 467 ? -15.394 -51.278 3.307 1.00 29.17 467 LYS A O 1
ATOM 3764 N N . LYS A 1 468 ? -15.417 -50.338 5.368 1.00 29.70 468 LYS A N 1
ATOM 3765 C CA . LYS A 1 468 ? -14.541 -51.161 6.232 1.00 29.70 468 LYS A CA 1
ATOM 3766 C C . LYS A 1 468 ? -14.014 -50.142 7.246 1.00 29.70 468 LYS A C 1
ATOM 3768 O O . LYS A 1 468 ? -13.308 -49.230 6.854 1.00 29.70 468 LYS A O 1
ATOM 3773 N N . SER A 1 469 ? -14.451 -50.106 8.494 1.00 28.31 469 SER A N 1
ATOM 3774 C CA . SER A 1 469 ? -14.476 -51.202 9.458 1.00 28.31 469 SER A CA 1
ATOM 3775 C C . SER A 1 469 ? -15.255 -50.761 10.702 1.00 28.31 469 SER A C 1
ATOM 3777 O O . SER A 1 469 ? -14.980 -49.688 11.236 1.00 28.31 469 SER A O 1
ATOM 3779 N N . ALA A 1 470 ? -16.171 -51.595 11.185 1.00 27.53 470 ALA A N 1
ATOM 3780 C CA . ALA A 1 470 ? -16.681 -51.542 12.551 1.00 27.53 470 ALA A CA 1
ATOM 3781 C C . ALA A 1 470 ? -16.906 -52.981 13.031 1.00 27.53 470 ALA A C 1
ATOM 3783 O O . ALA A 1 470 ? -17.506 -53.755 12.293 1.00 27.53 470 ALA A O 1
ATOM 3784 N N . GLU A 1 471 ? -16.351 -53.283 14.207 1.00 28.23 471 GLU A N 1
ATOM 3785 C CA . GLU A 1 471 ? -16.574 -54.385 15.172 1.00 28.23 471 GLU A CA 1
ATOM 3786 C C . GLU A 1 471 ? -15.235 -54.508 15.934 1.00 28.23 471 GLU A C 1
ATOM 3788 O O . GLU A 1 471 ? -14.185 -54.575 15.307 1.00 28.23 471 GLU A O 1
ATOM 3793 N N . ASN A 1 472 ? -15.104 -54.448 17.258 1.00 28.73 472 ASN A N 1
ATOM 3794 C CA . ASN A 1 472 ? -16.004 -54.668 18.384 1.00 28.73 472 ASN A CA 1
ATOM 3795 C C . ASN A 1 472 ? -15.451 -53.917 19.613 1.00 28.73 472 ASN A C 1
ATOM 3797 O O . ASN A 1 472 ? -14.243 -53.946 19.842 1.00 28.73 472 ASN A O 1
ATOM 3801 N N . ASN A 1 473 ? -16.313 -53.310 20.432 1.00 28.64 473 ASN A N 1
ATOM 3802 C CA . ASN A 1 473 ? -16.579 -53.780 21.800 1.00 28.64 473 ASN A CA 1
ATOM 3803 C C . ASN A 1 473 ? -17.499 -52.817 22.564 1.00 28.64 473 ASN A C 1
ATOM 3805 O O . ASN A 1 473 ? -17.281 -51.609 22.624 1.00 28.64 473 ASN A O 1
ATOM 3809 N N . GLN A 1 474 ? -18.532 -53.425 23.145 1.00 27.30 474 GLN A N 1
ATOM 3810 C CA . GLN A 1 474 ? -19.483 -52.883 24.108 1.00 27.30 474 GLN A CA 1
ATOM 3811 C C . GLN A 1 474 ? -18.807 -52.538 25.443 1.00 27.30 474 GLN A C 1
ATOM 3813 O O . GLN A 1 474 ? -17.957 -53.295 25.897 1.00 27.30 474 GLN A O 1
ATOM 3818 N N . THR A 1 475 ? -19.289 -51.483 26.108 1.00 29.47 475 THR A N 1
ATOM 3819 C CA . THR A 1 475 ? -19.908 -51.579 27.448 1.00 29.47 475 THR A CA 1
ATOM 3820 C C . THR A 1 475 ? -20.721 -50.318 27.736 1.00 29.47 475 THR A C 1
ATOM 3822 O O . THR A 1 475 ? -20.236 -49.200 27.567 1.00 29.47 475 THR A O 1
ATOM 3825 N N . ASP A 1 476 ? -21.958 -50.543 28.169 1.00 27.28 476 ASP A N 1
ATOM 3826 C CA . ASP A 1 476 ? -22.917 -49.590 28.726 1.00 27.28 476 ASP A CA 1
ATOM 3827 C C . ASP A 1 476 ? -22.380 -48.834 29.950 1.00 27.28 476 ASP A C 1
ATOM 3829 O O . ASP A 1 476 ? -21.741 -49.460 30.786 1.00 27.28 476 ASP A O 1
ATOM 3833 N N . VAL A 1 477 ? -22.745 -47.551 30.113 1.00 28.53 477 VAL A N 1
ATOM 3834 C CA . VAL A 1 477 ? -23.479 -47.018 31.287 1.00 28.53 477 VAL A CA 1
ATOM 3835 C C . VAL A 1 477 ? -24.213 -45.731 30.869 1.00 28.53 477 VAL A C 1
ATOM 3837 O O . VAL A 1 477 ? -23.641 -44.814 30.284 1.00 28.53 477 VAL A O 1
ATOM 3840 N N . ALA A 1 478 ? -25.505 -45.680 31.186 1.00 25.72 478 ALA A N 1
ATOM 3841 C CA . ALA A 1 478 ? -26.426 -44.568 30.992 1.00 25.72 478 ALA A CA 1
ATOM 3842 C C . ALA A 1 478 ? -26.164 -43.377 31.934 1.00 25.72 478 ALA A C 1
ATOM 3844 O O . ALA A 1 478 ? -25.862 -43.598 33.097 1.00 25.72 478 ALA A O 1
ATOM 3845 N N . PHE A 1 479 ? -26.436 -42.140 31.494 1.00 24.19 479 PHE A N 1
ATOM 3846 C CA . PHE A 1 479 ? -27.146 -41.137 32.308 1.00 24.19 479 PHE A CA 1
ATOM 3847 C C . PHE A 1 479 ? -27.745 -40.021 31.426 1.00 24.19 479 PHE A C 1
ATOM 3849 O O . PHE A 1 479 ? -27.120 -39.532 30.488 1.00 24.19 479 PHE A O 1
ATOM 3856 N N . LYS A 1 480 ? -29.003 -39.674 31.718 1.00 28.62 480 LYS A N 1
ATOM 3857 C CA . LYS A 1 480 ? -29.865 -38.674 31.057 1.00 28.62 480 LYS A CA 1
ATOM 3858 C C . LYS A 1 480 ? -29.754 -37.281 31.748 1.00 28.62 480 LYS A C 1
ATOM 3860 O O . LYS A 1 480 ? -29.122 -37.196 32.796 1.00 28.62 480 LYS A O 1
ATOM 3865 N N . PRO A 1 481 ? -30.355 -36.210 31.178 1.00 31.45 481 PRO A N 1
ATOM 3866 C CA . PRO A 1 481 ? -29.937 -34.804 31.314 1.00 31.45 481 PRO A CA 1
ATOM 3867 C C . PRO A 1 481 ? -30.706 -33.970 32.362 1.00 31.45 481 PRO A C 1
ATOM 3869 O O . PRO A 1 481 ? -31.786 -34.352 32.800 1.00 31.45 481 PRO A O 1
ATOM 3872 N N . SER A 1 482 ? -30.191 -32.766 32.649 1.00 24.14 482 SER A N 1
ATOM 3873 C CA . SER A 1 482 ? -30.882 -31.609 33.262 1.00 24.14 482 SER A CA 1
ATOM 3874 C C . SER A 1 482 ? -30.178 -30.341 32.743 1.00 24.14 482 SER A C 1
ATOM 3876 O O . SER A 1 482 ? -28.961 -30.264 32.855 1.00 24.14 482 SER A O 1
ATOM 3878 N N . LEU A 1 483 ? -30.763 -29.462 31.922 1.00 23.97 483 LEU A N 1
ATOM 3879 C CA . LEU A 1 483 ? -31.735 -28.387 32.203 1.00 23.97 483 LEU A CA 1
ATOM 3880 C C . LEU A 1 483 ? -31.374 -27.425 33.358 1.00 23.97 483 LEU A C 1
ATOM 3882 O O . LEU A 1 483 ? -31.250 -27.850 34.501 1.00 23.97 483 LEU A O 1
ATOM 3886 N N . MET A 1 484 ? -31.340 -26.137 32.971 1.00 24.11 484 MET A N 1
ATOM 3887 C CA . MET A 1 484 ? -31.488 -24.864 33.706 1.00 24.11 484 MET A CA 1
ATOM 3888 C C . MET A 1 484 ? -30.407 -24.423 34.712 1.00 24.11 484 MET A C 1
ATOM 3890 O O . MET A 1 484 ? -30.339 -24.929 35.826 1.00 24.11 484 MET A O 1
ATOM 3894 N N . HIS A 1 485 ? -29.673 -23.358 34.361 1.00 33.28 485 HIS A N 1
ATOM 3895 C CA . HIS A 1 485 ? -30.010 -21.986 34.774 1.00 33.28 485 HIS A CA 1
ATOM 3896 C C . HIS A 1 485 ? -29.462 -20.945 33.798 1.00 33.28 485 HIS A C 1
ATOM 3898 O O . HIS A 1 485 ? -28.392 -21.213 33.206 1.00 33.28 485 HIS A O 1
#

Secondary structure (DSSP, 8-state):
---TTSSHHHHHTTS-EETTEEEGGGSEEE---SSEEEEEE--SS-EEEEEE-GGG--SHHHHHHHHHHHHHHHHHHHHHH-GGGBPPEEEEEEEEEETTEEEEEEEEEEEEPPGGGG-SSEEE-----GGG-HHHHHH-HHHHHHHHHHHHSS--PPP-HHHHHHH-GGGHHHHHHHHH-HHHHHHHHHHHHHHHHHHHHH-BPP--SSTTTEEEEEETTEEEEEE-S---S-BHHHHHHHHHHHHH-GGGGGS-HHHHHHHHHHHHHHHHHHHHHHHTTPPPS--S----HHHHHHHTTGGGGS-HHHHHHHHHHTT-HHHHHHHHHHHHHH-----HHHHHHHHHHHHHHHHH-TT--HHHHHHHHHHHT-TT----GGGHHHHHHHHHHHHHHHHTTSPPPHHHHHHHHHHHHHTT--TTT-HHHHHHHHHHHHTT------------------------S--------------------

Sequence (485 aa):
MLNPTFLPLELIKQLPLVNGAIDLSKLMPLQGGGTHEIYRVEHTPPFLVKVVRRSIGNSQDALQATLKDLTDKYAHLYAHFGEDRCLLETRCIHKVSHNGIDAKDAIVSLVAFDTCFQNKDKFGFNTQAVETMEPKLKKDPHKYHAMNQNLLGESKTPFNEEDFLYFHDGFQDVFRLLDKEPSLREVMKEFLTKFKHYYQKTDQLLDFTGLDNVVFYKKDAQWQYKVGSVIKHETGNRAKQVLQAIASDPAVVKQSFENWTFIYFVPSWLRLLNATAAKLGMGRIVENITLSPSDSVYLSKMYEMLSLSERAMNNAQDGDVENALRYFREYAQQEKSHDTRVRHMMSKYYLSFLEKQPQRQADEITSFLNLMMDPKNEFPKEYWQEAQNIILGLKAKLETLGPLDPTFQEKIALVLRKIGYDTSAQASSLEKLSSMLAAASPFTGGSLEESSKTVTPLKTLQEASMKKSAENNQTDVAFKPSLMH

pLDDT: mean 78.82, std 20.07, range [23.97, 98.62]